Protein AF-A0A2V8Y384-F1 (afdb_monomer)

Mean predicted aligned error: 20.15 Å

Radius of gyration: 33.98 Å; Cα contacts (8 Å, |Δi|>4): 517; chains: 1; bounding box: 101×77×90 Å

pLDDT: mean 72.71, std 25.82, range [21.09, 98.38]

Foldseek 3Di:
DDDDDDDDDDPPDDDDDDDDDDDDDDDDDDDDDDDDDDDDDDDDDDDDDDDDDDDDDDPDPPPDDDDDDDPDPPVVVVPPPPPPPPDDDDDDPAQKEKAKAFEAAPPVRATDFQWWWWKAFPVDFDTDTFTADRRRMTMDIRGHFGKIWIWTDDPQFDIFIDIDGGPHYDDHDYHHTYGPPDPDPPPPDPPPDPVNVPQDPQLVVLQVQLVVCVVVVNLPSSLVSLVSSCVSPVLPLVSLQSNLVSCVSVVNLVSNLVSLVSSCVSCVNLPLSSLLSNLLSCLVVLVLVVSLVSLVSSCVNPVQALSSLLSNLSSCVSVVVLVSSLVSLVSSCVNPVLPLSSLVSQLSSCVVVVVLVSNLVSLVSSCVNCVPDPCNVVSVVVNVVSVVVVVVVVVVD

Secondary structure (DSSP, 8-state):
-----------S------------------------------------------------S----------SSTTTGGGSSTTSS-----------EEEEEEEEETTTTEE--S-EEEEEETTS--EEEEEPPTTSEEEEEEEPSEEEEEEEE-TTB--EEEEEEESSPPPPEEEEEPB---SSS--------HHHHHS-HHHHHHHHHHHHHHHTT-HHHHHHHHHHHHHH-TT-HHHHHHHHHHHHHTT-HHHHHHHHHHHHHHTTT--HHHHHHHHHHHHHHT-HHHHHHHHHHHHHH-S--HHHHHHHHHHHHHTT-HHHHHHHHHHHHHH-TT-HHHHHHHHHHHHHTT-HHHHHHHHHHHHHH-SSSTTHHHHHHHHHHHHHHHHHTTS--

Structure (mmCIF, N/CA/C/O backbone):
data_AF-A0A2V8Y384-F1
#
_entry.id   AF-A0A2V8Y384-F1
#
loop_
_atom_site.group_PDB
_atom_site.id
_atom_site.type_symbol
_atom_site.label_atom_id
_atom_site.label_alt_id
_atom_site.label_comp_id
_atom_site.label_asym_id
_atom_site.label_entity_id
_atom_site.label_seq_id
_atom_site.pdbx_PDB_ins_code
_atom_site.Cartn_x
_atom_site.Cartn_y
_atom_site.Cartn_z
_atom_site.occupancy
_atom_site.B_iso_or_equiv
_atom_site.auth_seq_id
_atom_site.auth_comp_id
_atom_site.auth_asym_id
_atom_site.auth_atom_id
_atom_site.pdbx_PDB_model_num
ATOM 1 N N . MET A 1 1 ? -61.520 -21.237 57.503 1.00 40.78 1 MET A N 1
ATOM 2 C CA . MET A 1 1 ? -60.930 -20.468 56.379 1.00 40.78 1 MET A CA 1
ATOM 3 C C . MET A 1 1 ? -61.985 -20.355 55.287 1.00 40.78 1 MET A C 1
ATOM 5 O O . MET A 1 1 ? -62.765 -21.291 55.156 1.00 40.78 1 MET A O 1
ATOM 9 N N . VAL A 1 2 ? -62.103 -19.208 54.607 1.00 26.09 2 VAL A N 1
ATOM 10 C CA . VAL A 1 2 ? -63.322 -18.829 53.859 1.00 26.09 2 VAL A CA 1
ATOM 11 C C . VAL A 1 2 ? -62.995 -18.271 52.459 1.00 26.09 2 VAL A C 1
ATOM 13 O O . VAL A 1 2 ? -61.915 -17.742 52.228 1.00 26.09 2 VAL A O 1
ATOM 16 N N . ARG A 1 3 ? -63.969 -18.452 51.557 1.00 27.77 3 ARG A N 1
ATOM 17 C CA . ARG A 1 3 ? -64.250 -17.829 50.239 1.00 27.77 3 ARG A CA 1
ATOM 18 C C . ARG A 1 3 ? -64.132 -16.263 50.216 1.00 27.77 3 ARG A C 1
ATOM 20 O O . ARG A 1 3 ? -64.046 -15.699 51.302 1.00 27.77 3 ARG A O 1
ATOM 27 N N . PRO A 1 4 ? -64.441 -15.532 49.108 1.00 42.22 4 PRO A N 1
ATOM 28 C CA . PRO A 1 4 ? -64.037 -15.642 47.678 1.00 42.22 4 PRO A CA 1
ATOM 29 C C . PRO A 1 4 ? -63.921 -14.246 46.945 1.00 42.22 4 PRO A C 1
ATOM 31 O O . PRO A 1 4 ? -63.869 -13.220 47.605 1.00 42.22 4 PRO A O 1
ATOM 34 N N . LEU A 1 5 ? -64.029 -14.242 45.596 1.00 25.78 5 LEU A N 1
ATOM 35 C CA . LEU A 1 5 ? -64.625 -13.223 44.676 1.00 25.78 5 LEU A CA 1
ATOM 36 C C . LEU A 1 5 ? -63.991 -11.818 44.446 1.00 25.78 5 LEU A C 1
ATOM 38 O O . LEU A 1 5 ? -63.782 -11.050 45.370 1.00 25.78 5 LEU A O 1
ATOM 42 N N . GLU A 1 6 ? -63.825 -11.511 43.145 1.00 29.22 6 GLU A N 1
ATOM 43 C CA . GLU A 1 6 ? -64.292 -10.346 42.336 1.00 29.22 6 GLU A CA 1
ATOM 44 C C . GLU A 1 6 ? -64.258 -8.864 42.807 1.00 29.22 6 GLU A C 1
ATOM 46 O O . GLU A 1 6 ? -64.252 -8.531 43.983 1.00 29.22 6 GLU A O 1
ATOM 51 N N . HIS A 1 7 ? -64.402 -7.979 41.796 1.00 31.09 7 HIS A N 1
ATOM 52 C CA . HIS A 1 7 ? -64.820 -6.560 41.852 1.00 31.09 7 HIS A CA 1
ATOM 53 C C . HIS A 1 7 ? -63.830 -5.520 42.442 1.00 31.09 7 HIS A C 1
ATOM 55 O O . HIS A 1 7 ? -62.979 -5.834 43.259 1.00 31.09 7 HIS A O 1
ATOM 61 N N . CYS A 1 8 ? -63.908 -4.216 42.113 1.00 25.34 8 CYS A N 1
ATOM 62 C CA . CYS A 1 8 ? -64.244 -3.525 40.847 1.00 25.34 8 CYS A CA 1
ATOM 63 C C . CYS A 1 8 ? -63.926 -2.014 40.967 1.00 25.34 8 CYS A C 1
ATOM 65 O O . CYS A 1 8 ? -63.845 -1.506 42.079 1.00 25.34 8 CYS A O 1
ATOM 67 N N . ASN A 1 9 ? -63.938 -1.290 39.834 1.00 25.80 9 ASN A N 1
ATOM 68 C CA . ASN A 1 9 ? -64.044 0.183 39.717 1.00 25.80 9 ASN A CA 1
ATOM 69 C C . ASN A 1 9 ? -62.840 1.012 40.253 1.00 25.80 9 ASN A C 1
ATOM 71 O O . ASN A 1 9 ? -62.257 0.718 41.283 1.00 25.80 9 ASN A O 1
ATOM 75 N N . LEU A 1 10 ? -62.293 2.015 39.547 1.00 29.75 10 LEU A N 1
ATOM 76 C CA . LEU A 1 10 ? -62.890 3.237 38.968 1.00 29.75 10 LEU A CA 1
ATOM 77 C C . LEU A 1 10 ? -63.551 4.151 40.017 1.00 29.75 10 LEU A C 1
ATOM 79 O O . LEU A 1 10 ? -64.688 3.888 40.374 1.00 29.75 10 LEU A O 1
ATOM 83 N N . LEU A 1 11 ? -62.892 5.261 40.415 1.00 27.61 11 LEU A N 1
ATOM 84 C CA . LEU A 1 11 ? -63.498 6.612 40.613 1.00 27.61 11 LEU A CA 1
ATOM 85 C C . LEU A 1 11 ? -62.587 7.689 41.275 1.00 27.61 11 LEU A C 1
ATOM 87 O O . LEU A 1 11 ? -63.080 8.598 41.936 1.00 27.61 11 LEU A O 1
ATOM 91 N N . TRP A 1 12 ? -61.273 7.698 41.020 1.00 26.34 12 TRP A N 1
ATOM 92 C CA . TRP A 1 12 ? -60.417 8.880 41.262 1.00 26.34 12 TRP A CA 1
ATOM 93 C C . TRP A 1 12 ? -59.577 9.194 40.010 1.00 26.34 12 TRP A C 1
ATOM 95 O O . TRP A 1 12 ? -58.729 8.395 39.640 1.00 26.34 12 TRP A O 1
ATOM 105 N N . GLN A 1 13 ? -59.775 10.300 39.280 1.00 31.00 13 GLN A N 1
ATOM 106 C CA . GLN A 1 13 ? -60.922 11.221 39.269 1.00 31.00 13 GLN A CA 1
ATOM 107 C C . GLN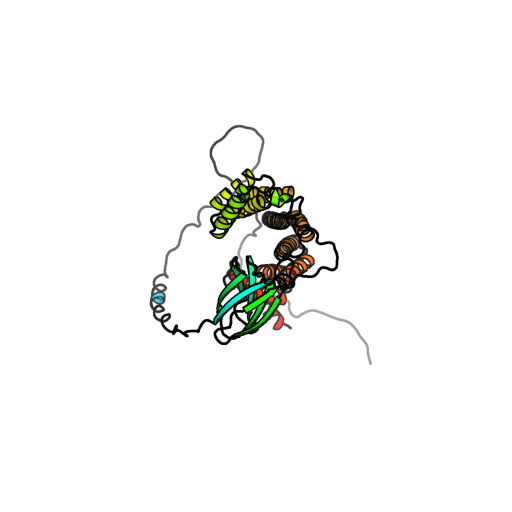 A 1 13 ? -61.320 11.592 37.827 1.00 31.00 13 GLN A C 1
ATOM 109 O O . GLN A 1 13 ? -60.470 11.804 36.966 1.00 31.00 13 GLN A O 1
ATOM 114 N N . ARG A 1 14 ? -62.623 11.806 37.594 1.00 29.30 14 ARG A N 1
ATOM 115 C CA . ARG A 1 14 ? -63.136 12.630 36.484 1.00 29.30 14 ARG A CA 1
ATOM 116 C C . ARG A 1 14 ? -63.770 13.908 37.048 1.00 29.30 14 ARG A C 1
ATOM 118 O O . ARG A 1 14 ? -64.939 13.890 37.421 1.00 29.30 14 ARG A O 1
ATOM 125 N N . LYS A 1 15 ? -63.050 15.032 37.014 1.00 30.72 15 LYS A N 1
ATOM 126 C CA . LYS A 1 15 ? -63.639 16.385 36.954 1.00 30.72 15 LYS A CA 1
ATOM 127 C C . LYS A 1 15 ? -62.915 17.169 35.850 1.00 30.72 15 LYS A C 1
ATOM 129 O O . LYS A 1 15 ? -61.697 17.229 35.837 1.00 30.72 15 LYS A O 1
ATOM 134 N N . LEU A 1 16 ? -63.619 17.435 34.744 1.00 29.72 16 LEU A N 1
ATOM 135 C CA . LEU A 1 16 ? -64.100 18.777 34.352 1.00 29.72 16 LEU A CA 1
ATOM 136 C C . LEU A 1 16 ? -62.923 19.700 33.974 1.00 29.72 16 LEU A C 1
ATOM 138 O O . LEU A 1 16 ? -62.236 20.189 34.855 1.00 29.72 16 LEU A O 1
ATOM 142 N N . ARG A 1 17 ? -62.517 19.823 32.699 1.00 29.94 17 ARG A N 1
ATOM 143 C CA . ARG A 1 17 ? -63.207 20.357 31.490 1.00 29.94 17 ARG A CA 1
ATOM 144 C C . ARG A 1 17 ? -63.663 21.821 31.608 1.00 29.94 17 ARG A C 1
ATOM 146 O O . ARG A 1 17 ? -64.585 22.088 32.366 1.00 29.94 17 ARG A O 1
ATOM 153 N N . ARG A 1 18 ? -63.159 22.645 30.665 1.00 26.02 18 ARG A N 1
ATOM 154 C CA . ARG A 1 18 ? -63.475 24.069 30.377 1.00 26.02 18 ARG A CA 1
ATOM 155 C C . ARG A 1 18 ? -63.059 25.045 31.493 1.00 26.02 18 ARG A C 1
ATOM 157 O O . ARG A 1 18 ? -63.292 24.759 32.654 1.00 26.02 18 ARG A O 1
ATOM 164 N N . ALA A 1 19 ? -62.481 26.212 31.208 1.00 24.34 19 ALA A N 1
ATOM 165 C CA . ALA A 1 19 ? -61.917 26.786 29.968 1.00 24.34 19 ALA A CA 1
ATOM 166 C C . ALA A 1 19 ? -60.643 27.586 30.374 1.00 24.34 19 ALA A C 1
ATOM 168 O O . ALA A 1 19 ? -60.386 27.705 31.564 1.00 24.34 19 ALA A O 1
ATOM 169 N N . GLU A 1 20 ? -59.753 28.108 29.528 1.00 29.31 20 GLU A N 1
ATOM 170 C CA . GLU A 1 20 ? -59.796 28.602 28.137 1.00 29.31 20 GLU A CA 1
ATOM 171 C C . GLU A 1 20 ? -58.435 28.276 27.434 1.00 29.31 20 GLU A C 1
ATOM 173 O O . GLU A 1 20 ? -57.653 27.515 27.991 1.00 29.31 20 GLU A O 1
ATOM 178 N N . ARG A 1 21 ? -58.034 28.742 26.234 1.00 27.41 21 ARG A N 1
ATOM 179 C CA . ARG A 1 21 ? -58.538 29.780 25.306 1.00 27.41 21 ARG A CA 1
ATOM 180 C C . ARG A 1 21 ? -58.128 29.438 23.852 1.00 27.41 21 ARG A C 1
ATOM 182 O O . ARG A 1 21 ? -57.151 28.732 23.634 1.00 27.41 21 ARG A O 1
ATOM 189 N N . ASN A 1 22 ? -58.871 29.923 22.853 1.00 26.94 22 ASN A N 1
ATOM 190 C CA . ASN A 1 22 ? -58.657 29.601 21.427 1.00 26.94 22 ASN A CA 1
ATOM 191 C C . ASN A 1 22 ? -57.401 30.256 20.808 1.00 26.94 22 ASN A C 1
ATOM 193 O O . ASN A 1 22 ? -57.186 31.444 21.055 1.00 26.94 22 ASN A O 1
ATOM 197 N N . LYS A 1 23 ? -56.717 29.550 19.879 1.00 28.19 23 LYS A N 1
ATOM 198 C CA . LYS A 1 23 ? -56.427 29.922 18.454 1.00 28.19 23 LYS A CA 1
ATOM 199 C C . LYS A 1 23 ? -55.425 28.919 17.810 1.00 28.19 23 LYS A C 1
ATOM 201 O O . LYS A 1 23 ? -54.543 28.444 18.505 1.00 28.19 23 LYS A O 1
ATOM 206 N N . LEU A 1 24 ? -55.713 28.357 16.619 1.00 25.34 24 LEU A N 1
ATOM 207 C CA . LEU A 1 24 ? -55.153 28.679 15.270 1.00 25.34 24 LEU A CA 1
ATOM 208 C C . LEU A 1 24 ? -53.602 28.586 15.177 1.00 25.34 24 LEU A C 1
ATOM 210 O O . LEU A 1 24 ? -52.943 29.191 16.010 1.00 25.34 24 LEU A O 1
ATOM 214 N N . HIS A 1 25 ? -52.946 27.943 14.191 1.00 24.94 25 HIS A N 1
ATOM 215 C CA . HIS A 1 25 ? -53.379 27.256 12.949 1.00 24.94 25 HIS A CA 1
ATOM 216 C C . HIS A 1 25 ? -52.272 26.281 12.419 1.00 24.94 25 HIS A C 1
ATOM 218 O O . HIS A 1 25 ? -51.241 26.152 13.063 1.00 24.94 25 HIS A O 1
ATOM 224 N N . GLU A 1 26 ? -52.533 25.607 11.280 1.00 24.50 26 GLU A N 1
ATOM 225 C CA . GLU A 1 26 ? -51.651 24.972 10.242 1.00 24.50 26 GLU A CA 1
ATOM 226 C C .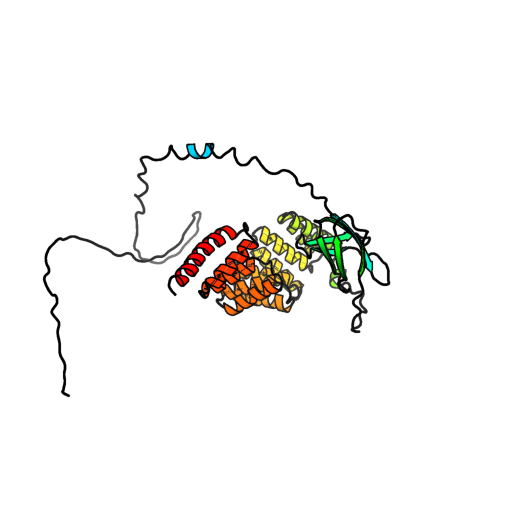 GLU A 1 26 ? -50.093 24.946 10.390 1.00 24.50 26 GLU A C 1
ATOM 228 O O . GLU A 1 26 ? -49.510 25.888 10.908 1.00 24.50 26 GLU A O 1
ATOM 233 N N . ARG A 1 27 ? -49.290 23.993 9.855 1.00 25.08 27 ARG A N 1
ATOM 234 C CA . ARG A 1 27 ? -49.442 22.809 8.947 1.00 25.08 27 ARG A CA 1
ATOM 235 C C . ARG A 1 27 ? -48.170 21.897 9.047 1.00 25.08 27 ARG A C 1
ATOM 237 O O . ARG A 1 27 ? -47.199 22.325 9.668 1.00 25.08 27 ARG A O 1
ATOM 244 N N . PRO A 1 28 ? -48.115 20.684 8.442 1.00 28.28 28 PRO A N 1
ATOM 245 C CA . PRO A 1 28 ? -46.946 19.786 8.504 1.00 28.28 28 PRO A CA 1
ATOM 246 C C . PRO A 1 28 ? -45.883 20.048 7.412 1.00 28.28 28 PRO A C 1
ATOM 248 O O . PRO A 1 28 ? -46.146 20.750 6.436 1.00 28.28 28 PRO A O 1
ATOM 251 N N . GLN A 1 29 ? -44.706 19.419 7.543 1.00 26.08 29 GLN A N 1
ATOM 252 C CA . GLN A 1 29 ? -43.647 19.364 6.518 1.00 26.08 29 GLN A CA 1
ATOM 253 C C . GLN A 1 29 ? -43.405 17.928 6.018 1.00 26.08 29 GLN A C 1
ATOM 255 O O . GLN A 1 29 ? -43.653 16.962 6.737 1.00 26.08 29 GLN A O 1
ATOM 260 N N . MET A 1 30 ? -42.901 17.807 4.786 1.00 23.48 30 MET A N 1
ATOM 261 C CA . MET A 1 30 ? -42.562 16.554 4.096 1.00 23.48 30 MET A CA 1
ATOM 262 C C . MET A 1 30 ? -41.168 16.645 3.456 1.00 23.48 30 MET A C 1
ATOM 264 O O . MET A 1 30 ? -40.644 17.734 3.219 1.00 23.48 30 MET A O 1
ATOM 268 N N . THR A 1 31 ? -40.591 15.482 3.157 1.00 27.19 31 THR A N 1
ATOM 269 C CA . THR A 1 31 ? -39.397 15.286 2.315 1.00 27.19 31 THR A CA 1
ATOM 270 C C . THR A 1 31 ? -39.663 15.671 0.841 1.00 27.19 31 THR A C 1
ATOM 272 O O . THR A 1 31 ? -40.810 15.829 0.437 1.00 27.19 31 THR A O 1
ATOM 275 N N . GLY A 1 32 ? -38.667 15.830 -0.045 1.00 24.14 32 GLY A N 1
ATOM 276 C CA . GLY A 1 32 ? -37.211 15.760 0.167 1.00 24.14 32 GLY A CA 1
ATOM 277 C C . GLY A 1 32 ? -36.394 15.182 -1.009 1.00 24.14 32 GLY A C 1
ATOM 278 O O . GLY A 1 32 ? -35.640 14.241 -0.796 1.00 24.14 32 GLY A O 1
ATOM 279 N N . ALA A 1 33 ? -36.535 15.727 -2.226 1.00 23.77 33 ALA A N 1
ATOM 280 C CA . ALA A 1 33 ? -35.682 15.546 -3.429 1.00 23.77 33 ALA A CA 1
ATOM 281 C C . ALA A 1 33 ? -36.062 16.679 -4.435 1.00 23.77 33 ALA A C 1
ATOM 283 O O . ALA A 1 33 ? -37.123 17.267 -4.242 1.00 23.77 33 ALA A O 1
ATOM 284 N N . VAL A 1 34 ? -35.343 17.143 -5.474 1.00 23.50 34 VAL A N 1
ATOM 285 C CA . VAL A 1 34 ? -34.292 16.683 -6.427 1.00 23.50 34 VAL A CA 1
ATOM 286 C C . VAL A 1 34 ? -33.538 17.981 -6.861 1.00 23.50 34 VAL A C 1
ATOM 288 O O . VAL A 1 34 ? -34.202 18.987 -7.076 1.00 23.50 34 VAL A O 1
ATOM 291 N N . ALA A 1 35 ? -32.211 18.180 -6.810 1.00 21.09 35 ALA A N 1
ATOM 292 C CA . ALA A 1 35 ? -31.065 17.650 -7.582 1.00 21.09 35 ALA A CA 1
ATOM 293 C C . ALA A 1 35 ? -30.948 18.047 -9.093 1.00 21.09 35 ALA A C 1
ATOM 295 O O . ALA A 1 35 ? -31.578 17.426 -9.940 1.00 21.09 35 ALA A O 1
ATOM 296 N N . ARG A 1 36 ? -29.984 18.941 -9.429 1.00 24.55 36 ARG A N 1
ATOM 297 C CA . ARG A 1 36 ? -29.513 19.350 -10.797 1.00 24.55 36 ARG A CA 1
ATOM 298 C C . ARG A 1 36 ? -30.534 20.178 -11.628 1.00 24.55 36 ARG A C 1
ATOM 300 O O . ARG A 1 36 ? -31.701 20.210 -11.274 1.00 24.55 36 ARG A O 1
ATOM 307 N N . GLN A 1 37 ? -30.202 20.937 -12.690 1.00 25.28 37 GLN A N 1
ATOM 308 C CA . GLN A 1 37 ? -28.966 21.239 -13.473 1.00 25.28 37 GLN A CA 1
ATOM 309 C C . GLN A 1 37 ? -29.082 22.720 -14.011 1.00 25.28 37 GLN A C 1
ATOM 311 O O . GLN A 1 37 ? -30.009 23.393 -13.577 1.00 25.28 37 GLN A O 1
ATOM 316 N N . ILE A 1 38 ? -28.296 23.390 -14.887 1.00 26.48 38 ILE A N 1
ATOM 317 C CA . ILE A 1 38 ? -27.199 23.121 -15.858 1.00 26.48 38 ILE A CA 1
ATOM 318 C C . ILE A 1 38 ? -26.465 24.449 -16.243 1.00 26.48 38 ILE A C 1
ATOM 320 O O . ILE A 1 38 ? -26.998 25.528 -15.994 1.00 26.48 38 ILE A O 1
ATOM 324 N N . LEU A 1 39 ? -25.283 24.391 -16.889 1.00 24.50 39 LEU A N 1
ATOM 325 C CA . LEU A 1 39 ? -24.637 25.524 -17.605 1.00 24.50 39 LEU A CA 1
ATOM 326 C C . LEU A 1 39 ? -25.369 25.889 -18.925 1.00 24.50 39 LEU A C 1
ATOM 328 O O . LEU A 1 39 ? -26.244 25.143 -19.362 1.00 24.50 39 LEU A O 1
ATOM 332 N N . ARG A 1 40 ? -24.990 26.976 -19.628 1.00 28.92 40 ARG A N 1
ATOM 333 C CA . ARG A 1 40 ? -25.514 27.271 -20.985 1.00 28.92 40 ARG A CA 1
ATOM 334 C C . ARG A 1 40 ? -24.521 27.871 -21.989 1.00 28.92 40 ARG A C 1
ATOM 336 O O . ARG A 1 40 ? -23.718 28.728 -21.645 1.00 28.92 40 ARG A O 1
ATOM 343 N N . GLY A 1 41 ? -24.728 27.469 -23.249 1.00 21.66 41 GLY A N 1
ATOM 344 C CA . GLY A 1 41 ? -24.110 27.972 -24.482 1.00 21.66 41 GLY A CA 1
ATOM 345 C C . GLY A 1 41 ? -23.404 26.849 -25.257 1.00 21.66 41 GLY A C 1
ATOM 346 O O . GLY A 1 41 ? -22.544 26.199 -24.683 1.00 21.66 41 GLY A O 1
ATOM 347 N N . HIS A 1 42 ? -23.714 26.531 -26.522 1.00 26.06 42 HIS A N 1
ATOM 348 C CA . HIS A 1 42 ? -24.786 26.982 -27.439 1.00 26.06 42 HIS A CA 1
ATOM 349 C C . HIS A 1 42 ? -25.300 25.752 -28.282 1.00 26.06 42 HIS A C 1
ATOM 351 O O . HIS A 1 42 ? -24.860 24.639 -27.995 1.00 26.06 42 HIS A O 1
ATOM 357 N N . PRO A 1 43 ? -26.293 25.855 -29.204 1.00 32.84 43 PRO A N 1
ATOM 358 C CA . PRO A 1 43 ? -27.271 24.768 -29.434 1.00 32.84 43 PRO A CA 1
ATOM 359 C C . PRO A 1 43 ? -27.335 24.151 -30.850 1.00 32.84 43 PRO A C 1
ATOM 361 O O . PRO A 1 43 ? -26.908 24.767 -31.823 1.00 32.84 43 PRO A O 1
ATOM 364 N N . SER A 1 44 ? -28.057 23.025 -30.996 1.00 24.22 44 SER A N 1
ATOM 365 C CA . SER A 1 44 ? -28.854 22.730 -32.209 1.00 24.22 44 SER A CA 1
ATOM 366 C C . SER A 1 44 ? -29.991 21.695 -32.003 1.00 24.22 44 SER A C 1
ATOM 368 O O . SER A 1 44 ? -29.813 20.683 -31.345 1.00 24.22 44 SER A O 1
ATOM 370 N N . PHE A 1 45 ? -31.154 22.013 -32.597 1.00 23.27 45 PHE A N 1
ATOM 371 C CA . PHE A 1 45 ? -32.259 21.162 -33.105 1.00 23.27 45 PHE A CA 1
ATOM 372 C C . PHE A 1 45 ? -33.021 20.103 -32.253 1.00 23.27 45 PHE A C 1
ATOM 374 O O . PHE A 1 45 ? -32.460 19.107 -31.835 1.00 23.27 45 PHE A O 1
ATOM 381 N N . GLN A 1 46 ? -34.354 20.322 -32.160 1.00 25.38 46 GLN A N 1
ATOM 382 C CA . GLN A 1 46 ? -35.534 19.411 -32.290 1.00 25.38 46 GLN A CA 1
ATOM 383 C C . GLN A 1 46 ? -35.522 17.969 -31.687 1.00 25.38 46 GLN A C 1
ATOM 385 O O . GLN A 1 46 ? -34.520 17.281 -31.709 1.00 25.38 46 GLN A O 1
ATOM 390 N N . GLN A 1 47 ? -36.632 17.385 -31.194 1.00 27.55 47 GLN A N 1
ATOM 391 C CA . GLN A 1 47 ? -38.069 17.643 -31.432 1.00 27.55 47 GLN A CA 1
ATOM 392 C C . GLN A 1 47 ? -38.967 17.176 -30.238 1.00 27.55 47 GLN A C 1
ATOM 394 O O . GLN A 1 47 ? -38.501 16.460 -29.365 1.00 27.55 47 GLN A O 1
ATOM 399 N N . ARG A 1 48 ? -40.240 17.627 -30.235 1.00 24.03 48 ARG A N 1
ATOM 400 C CA . ARG A 1 48 ? -41.490 17.241 -29.493 1.00 24.03 48 ARG A CA 1
ATOM 401 C C . ARG A 1 48 ? -41.500 15.951 -28.606 1.00 24.03 48 ARG A C 1
ATOM 403 O O . ARG A 1 48 ? -40.842 14.984 -28.944 1.00 24.03 48 ARG A O 1
ATOM 410 N N . HIS A 1 49 ? -42.310 15.793 -27.536 1.00 26.38 49 HIS A N 1
ATOM 411 C CA . HIS A 1 49 ? -43.706 16.240 -27.286 1.00 26.38 49 HIS A CA 1
ATOM 412 C C . HIS A 1 49 ? -44.100 16.327 -25.776 1.00 26.38 49 HIS A C 1
ATOM 414 O O . HIS A 1 49 ? -43.665 15.506 -24.980 1.00 26.38 49 HIS A O 1
ATOM 420 N N . ASN A 1 50 ? -45.073 17.207 -25.469 1.00 26.28 50 ASN A N 1
ATOM 421 C CA . ASN A 1 50 ? -46.068 17.177 -24.363 1.00 26.28 50 ASN A CA 1
ATOM 422 C C . ASN A 1 50 ? -45.638 17.359 -22.875 1.00 26.28 50 ASN A C 1
ATOM 424 O O . ASN A 1 50 ? -44.477 17.253 -22.504 1.00 26.28 50 ASN A O 1
ATOM 428 N N . ALA A 1 51 ? -46.621 17.745 -22.044 1.00 24.22 51 ALA A N 1
ATOM 429 C CA . ALA A 1 51 ? -46.521 18.300 -20.672 1.00 24.22 51 ALA A CA 1
ATOM 430 C C . ALA A 1 51 ? -47.571 17.605 -19.729 1.00 24.22 51 ALA A C 1
ATOM 432 O O . ALA A 1 51 ? -48.186 16.664 -20.241 1.00 24.22 51 ALA A O 1
ATOM 433 N N . PRO A 1 52 ? -47.851 17.979 -18.438 1.00 35.41 52 PRO A N 1
ATOM 434 C CA . PRO A 1 52 ? -47.710 19.303 -17.792 1.00 35.41 52 PRO A CA 1
ATOM 435 C C . PRO A 1 52 ? -47.168 19.400 -16.329 1.00 35.41 52 PRO A C 1
ATOM 437 O O . PRO A 1 52 ? -47.154 18.450 -15.558 1.00 35.41 52 PRO A O 1
ATOM 440 N N . PHE A 1 53 ? -46.758 20.638 -16.001 1.00 26.41 53 PHE A N 1
ATOM 441 C CA . PHE A 1 53 ? -46.837 21.458 -14.759 1.00 26.41 53 PHE A CA 1
ATOM 442 C C . PHE A 1 53 ? -47.589 20.930 -13.495 1.00 26.41 53 PHE A C 1
ATOM 444 O O . PHE A 1 53 ? -48.513 20.140 -13.665 1.00 26.41 53 PHE A O 1
ATOM 451 N N . PRO A 1 54 ? -47.319 21.446 -12.250 1.00 42.12 54 PRO A N 1
ATOM 452 C CA . PRO A 1 54 ? -46.919 22.846 -11.977 1.00 42.12 54 PRO A CA 1
ATOM 453 C C . PRO A 1 54 ? -45.917 23.198 -10.835 1.00 42.12 54 PRO A C 1
ATOM 455 O O . PRO A 1 54 ? -46.002 22.725 -9.711 1.00 42.12 54 PRO A O 1
ATOM 458 N N . ILE A 1 55 ? -45.079 24.203 -11.143 1.00 28.14 55 ILE A N 1
ATOM 459 C CA . ILE A 1 55 ? -44.808 25.456 -10.387 1.00 28.14 55 ILE A CA 1
ATOM 460 C C . ILE A 1 55 ? -44.446 25.388 -8.883 1.00 28.14 55 ILE A C 1
ATOM 462 O O . ILE A 1 55 ? -45.300 25.182 -8.026 1.00 28.14 55 ILE A O 1
ATOM 466 N N . ALA A 1 56 ? -43.234 25.867 -8.565 1.00 25.59 56 ALA A N 1
ATOM 467 C CA . ALA A 1 56 ? -42.942 26.616 -7.337 1.00 25.59 56 ALA A CA 1
ATOM 468 C C . ALA A 1 56 ? -42.010 27.808 -7.659 1.00 25.59 56 ALA A C 1
ATOM 470 O O . ALA A 1 56 ? -40.885 27.618 -8.115 1.00 25.59 56 ALA A O 1
ATOM 471 N N . ASP A 1 57 ? -42.496 29.035 -7.459 1.00 28.16 57 ASP A N 1
ATOM 472 C CA . ASP A 1 57 ? -41.791 30.307 -7.711 1.00 28.16 57 ASP A CA 1
ATOM 473 C C . ASP A 1 57 ? -41.323 30.944 -6.374 1.00 28.16 57 ASP A C 1
ATOM 475 O O . ASP A 1 57 ? -41.846 30.620 -5.309 1.00 28.16 57 ASP A O 1
ATOM 479 N N . ARG A 1 58 ? -40.406 31.923 -6.439 1.00 31.94 58 ARG A N 1
ATOM 480 C CA . ARG A 1 58 ? -40.043 32.896 -5.372 1.00 31.94 58 ARG A CA 1
ATOM 481 C C . ARG A 1 58 ? -39.217 32.407 -4.179 1.00 31.94 58 ARG A C 1
ATOM 483 O O . ARG A 1 58 ? -39.623 32.549 -3.027 1.00 31.94 58 ARG A O 1
ATOM 490 N N . LEU A 1 59 ? -37.955 32.060 -4.429 1.00 28.89 59 LEU A N 1
ATOM 491 C CA . LEU A 1 59 ? -36.915 32.091 -3.389 1.00 28.89 59 LEU A CA 1
ATOM 492 C C . LEU A 1 59 ? -36.262 33.492 -3.295 1.00 28.89 59 LEU A C 1
ATOM 494 O O . LEU A 1 59 ? -35.111 33.695 -3.668 1.00 28.89 59 LEU A O 1
ATOM 498 N N . TYR A 1 60 ? -37.019 34.488 -2.817 1.00 31.02 60 TYR A N 1
ATOM 499 C CA . TYR A 1 60 ? -36.539 35.859 -2.565 1.00 31.02 60 TYR A CA 1
ATOM 500 C C . TYR A 1 60 ? -37.147 36.416 -1.263 1.00 31.02 60 TYR A C 1
ATOM 502 O O . TYR A 1 60 ? -38.339 36.236 -1.027 1.00 31.02 60 TYR A O 1
ATOM 510 N N . LYS A 1 61 ? -36.348 37.177 -0.487 1.00 34.34 61 LYS A N 1
ATOM 511 C CA . LYS A 1 61 ? -36.660 37.838 0.815 1.00 34.34 61 LYS A CA 1
ATOM 512 C C . LYS A 1 61 ? -36.368 37.083 2.140 1.00 34.34 61 LYS A C 1
ATOM 514 O O . LYS A 1 61 ? -37.166 37.183 3.063 1.00 34.34 61 LYS A O 1
ATOM 519 N N . VAL A 1 62 ? -35.171 36.511 2.330 1.00 34.38 62 VAL A N 1
ATOM 520 C CA . VAL A 1 62 ? -34.506 36.528 3.669 1.00 34.38 62 VAL A CA 1
ATOM 521 C C . VAL A 1 62 ? -32.997 36.812 3.546 1.00 34.38 62 VAL A C 1
ATOM 523 O O . VAL A 1 62 ? -32.156 36.113 4.095 1.00 34.38 62 VAL A O 1
ATOM 526 N N . LEU A 1 63 ? -32.627 37.860 2.801 1.00 35.50 63 LEU A N 1
ATOM 527 C CA . LEU A 1 63 ? -31.244 38.365 2.747 1.00 35.50 63 LEU A CA 1
ATOM 528 C C . LEU A 1 63 ? -31.223 39.851 3.128 1.00 35.50 63 LEU A C 1
ATOM 530 O O . LEU A 1 63 ? -30.862 40.727 2.342 1.00 35.50 63 LEU A O 1
ATOM 534 N N . ARG A 1 64 ? -31.730 40.148 4.332 1.00 31.62 64 ARG A N 1
ATOM 535 C CA . ARG A 1 64 ? -31.718 41.496 4.910 1.00 31.62 64 ARG A CA 1
ATOM 536 C C . ARG A 1 64 ? -32.017 41.466 6.414 1.00 31.62 64 ARG A C 1
ATOM 538 O O . ARG A 1 64 ? -33.163 41.243 6.777 1.00 31.62 64 ARG A O 1
ATOM 545 N N . TRP A 1 65 ? -30.987 41.762 7.214 1.00 31.83 65 TRP A N 1
ATOM 546 C CA . TRP A 1 65 ? -30.953 42.527 8.484 1.00 31.83 65 TRP A CA 1
ATOM 547 C C . TRP A 1 65 ? -29.950 41.931 9.486 1.00 31.83 65 TRP A C 1
ATOM 549 O O . TRP A 1 65 ? -30.274 41.051 10.274 1.00 31.83 65 TRP A O 1
ATOM 559 N N . THR A 1 66 ? -28.736 42.483 9.496 1.00 38.12 66 THR A N 1
ATOM 560 C CA . THR A 1 66 ? -27.746 42.319 10.569 1.00 38.12 66 THR A CA 1
ATOM 561 C C . THR A 1 66 ? -27.285 43.705 11.020 1.00 38.12 66 THR A C 1
ATOM 563 O O . THR A 1 66 ? -26.592 44.411 10.289 1.00 38.12 66 THR A O 1
ATOM 566 N N . LYS A 1 67 ? -27.711 44.141 12.213 1.00 34.28 67 LYS A N 1
ATOM 567 C CA . LYS A 1 67 ? -27.249 45.400 12.817 1.00 34.28 67 LYS A CA 1
ATOM 568 C C . LYS A 1 67 ? -27.490 45.420 14.332 1.00 34.28 67 LYS A C 1
ATOM 570 O O . LYS A 1 67 ? -28.607 45.700 14.745 1.00 34.28 67 LYS A O 1
ATOM 575 N N . GLN A 1 68 ? -26.437 45.158 15.118 1.00 36.72 68 GLN A N 1
ATOM 576 C CA . GLN A 1 68 ? -26.000 45.896 16.329 1.00 36.72 68 GLN A CA 1
ATOM 577 C C . GLN A 1 68 ? -25.132 45.024 17.263 1.00 36.72 68 GLN A C 1
ATOM 579 O O . GLN A 1 68 ? -25.502 43.900 17.569 1.00 36.72 68 GLN A O 1
ATOM 584 N N . GLY A 1 69 ? -24.029 45.605 17.766 1.00 39.19 69 GLY A N 1
ATOM 585 C CA . GLY A 1 69 ? -23.301 45.175 18.976 1.00 39.19 69 GLY A CA 1
ATOM 586 C C . GLY A 1 69 ? -22.356 43.961 18.868 1.00 39.19 69 GLY A C 1
ATOM 587 O O . GLY A 1 69 ? -22.747 42.908 18.386 1.00 39.19 69 GLY A O 1
ATOM 588 N N . GLY A 1 70 ? -21.122 44.086 19.393 1.00 43.06 70 GLY A N 1
ATOM 589 C CA . GLY A 1 70 ? -20.344 42.915 19.854 1.00 43.06 70 GLY A CA 1
ATOM 590 C C . GLY A 1 70 ? -18.817 42.893 19.655 1.00 43.06 70 GLY A C 1
ATOM 591 O O . GLY A 1 70 ? -18.140 42.185 20.392 1.00 43.06 70 GLY A O 1
ATOM 592 N N . LEU A 1 71 ? -18.239 43.629 18.697 1.00 51.47 71 LEU A N 1
ATOM 593 C CA . LEU A 1 71 ? -16.893 43.293 18.178 1.00 51.47 71 LEU A CA 1
ATOM 594 C C . LEU A 1 71 ? -15.593 43.821 18.863 1.00 51.47 71 LEU A C 1
ATOM 596 O O . LEU A 1 71 ? -14.542 43.309 18.483 1.00 51.47 71 LEU A O 1
ATOM 600 N N . PRO A 1 72 ? -15.548 44.775 19.825 1.00 51.91 72 PRO A N 1
ATOM 601 C CA . PRO A 1 72 ? -14.253 45.330 20.278 1.00 51.91 72 PRO A CA 1
ATOM 602 C C . PRO A 1 72 ? -13.352 44.416 21.132 1.00 51.91 72 PRO A C 1
ATOM 604 O O . PRO A 1 72 ? -12.139 44.604 21.148 1.00 51.91 72 PRO A O 1
ATOM 607 N N . TRP A 1 73 ? -13.913 43.465 21.887 1.00 46.97 73 TRP A N 1
ATOM 608 C CA . TRP A 1 73 ? -13.214 42.893 23.054 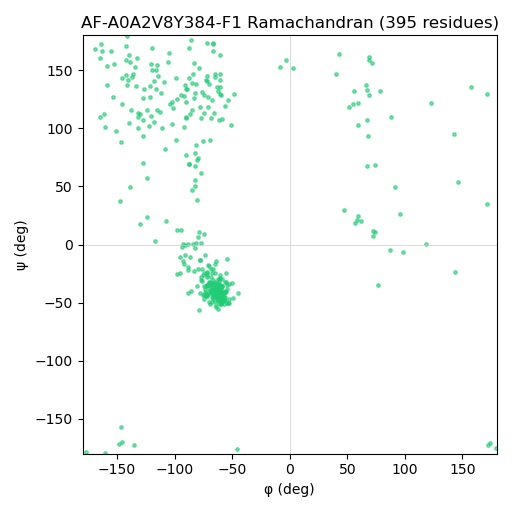1.00 46.97 73 TRP A CA 1
ATOM 609 C C . TRP A 1 73 ? -12.303 41.687 22.769 1.00 46.97 73 TRP A C 1
ATOM 611 O O . TRP A 1 73 ? -11.406 41.406 23.560 1.00 46.97 73 TRP A O 1
ATOM 621 N N . LEU A 1 74 ? -12.479 40.983 21.645 1.00 48.16 74 LEU A N 1
ATOM 622 C CA . LEU A 1 74 ? -11.716 39.755 21.354 1.00 48.16 74 LEU A CA 1
ATOM 623 C C . LEU A 1 74 ? -10.268 40.001 20.895 1.00 48.16 74 LEU A C 1
ATOM 625 O O . LEU A 1 74 ? -9.435 39.108 21.022 1.00 48.16 74 LEU A O 1
ATOM 629 N N . LEU A 1 75 ? -9.943 41.197 20.395 1.00 50.59 75 LEU A N 1
ATOM 630 C CA . LEU A 1 75 ? -8.590 41.516 19.918 1.00 50.59 75 LEU A CA 1
ATOM 631 C C . LEU A 1 75 ? -7.603 41.845 21.050 1.00 50.59 75 LEU A C 1
ATOM 633 O O . LEU A 1 75 ? -6.398 41.701 20.858 1.00 50.59 75 LEU A O 1
ATOM 637 N N . LEU A 1 76 ? -8.085 42.241 22.234 1.00 47.91 76 LEU A N 1
ATOM 638 C CA . LEU A 1 76 ? -7.211 42.633 23.347 1.00 47.91 76 LEU A CA 1
ATOM 639 C C . LEU A 1 76 ? -6.557 41.426 24.046 1.00 47.91 76 LEU A C 1
ATOM 641 O O . LEU A 1 76 ? -5.428 41.522 24.520 1.00 47.91 76 LEU A O 1
ATOM 645 N N . GLY A 1 77 ? -7.237 40.273 24.077 1.00 49.00 77 GLY A N 1
ATOM 646 C CA . GLY A 1 77 ? -6.741 39.063 24.748 1.00 49.00 77 GLY A CA 1
ATOM 647 C C . GLY A 1 77 ? -5.568 38.373 24.041 1.00 49.00 77 GLY A C 1
ATOM 648 O O . GLY A 1 77 ? -4.782 37.685 24.686 1.00 49.00 77 GLY A O 1
ATOM 649 N N . LEU A 1 78 ? -5.408 38.577 22.728 1.00 47.75 78 LEU A N 1
ATOM 650 C CA . LEU A 1 78 ? -4.386 37.898 21.918 1.00 47.75 78 LEU A CA 1
ATOM 651 C C . LEU A 1 78 ? -2.965 38.472 22.075 1.00 47.75 78 LEU A C 1
ATOM 653 O O . LEU A 1 78 ? -2.005 37.824 21.665 1.00 47.75 78 LEU A O 1
ATOM 657 N N . LEU A 1 79 ? -2.813 39.656 22.679 1.00 49.31 79 LEU A N 1
ATOM 658 C CA . LEU A 1 79 ? -1.521 40.347 22.805 1.00 49.31 79 LEU A CA 1
ATOM 659 C C . LEU A 1 79 ? -0.733 40.022 24.087 1.00 49.31 79 LEU A C 1
ATOM 661 O O . LEU A 1 79 ? 0.432 40.396 24.187 1.00 49.31 79 LEU A O 1
ATOM 665 N N . VAL A 1 80 ? -1.328 39.317 25.057 1.00 52.69 80 VAL A N 1
ATOM 666 C CA . VAL A 1 80 ? -0.715 39.090 26.386 1.00 52.69 80 VAL A CA 1
ATOM 667 C C . VAL A 1 80 ? 0.030 37.747 26.488 1.00 52.69 80 VAL A C 1
ATOM 669 O O . VAL A 1 80 ? 0.971 37.618 27.267 1.00 52.69 80 VAL A O 1
ATOM 672 N N . CYS A 1 81 ? -0.316 36.745 25.673 1.00 44.38 81 CYS A N 1
ATOM 673 C CA . CYS A 1 81 ? 0.255 35.389 25.771 1.00 44.38 81 CYS A CA 1
ATOM 674 C C . CYS A 1 81 ? 1.607 35.184 25.050 1.00 44.38 81 CYS A C 1
ATOM 676 O O . CYS A 1 81 ? 2.150 34.080 25.073 1.00 44.38 81 CYS A O 1
ATOM 678 N N . ALA A 1 82 ? 2.167 36.215 24.410 1.00 47.47 82 ALA A N 1
ATOM 679 C CA . ALA A 1 82 ? 3.364 36.101 23.570 1.00 47.47 82 ALA A CA 1
ATOM 680 C C . ALA A 1 82 ? 4.707 35.734 24.270 1.00 47.47 82 ALA A C 1
ATOM 682 O O . ALA A 1 82 ? 5.532 35.103 23.607 1.00 47.47 82 ALA A O 1
ATOM 683 N N . PRO A 1 83 ? 4.998 36.089 25.546 1.00 49.25 83 PRO A N 1
ATOM 684 C CA . PRO A 1 83 ? 6.368 36.018 26.077 1.00 49.25 83 PRO A CA 1
ATOM 685 C C . PRO A 1 83 ? 6.719 34.756 26.897 1.00 49.25 83 PRO A C 1
ATOM 687 O O . PRO A 1 83 ? 7.751 34.751 27.560 1.00 49.25 83 PRO A O 1
ATOM 690 N N . ILE A 1 84 ? 5.902 33.691 26.888 1.00 49.19 84 ILE A N 1
ATOM 691 C CA . ILE A 1 84 ? 6.127 32.505 27.753 1.00 49.19 84 ILE A CA 1
ATOM 692 C C . ILE A 1 84 ? 6.838 31.341 27.028 1.00 49.19 84 ILE A C 1
ATOM 694 O O . ILE A 1 84 ? 7.558 30.570 27.657 1.00 49.19 84 ILE A O 1
ATOM 698 N N . VAL A 1 85 ? 6.734 31.230 25.698 1.00 43.69 85 VAL A N 1
ATOM 699 C CA . VAL A 1 85 ? 7.314 30.110 24.916 1.00 43.69 85 VAL A CA 1
ATOM 700 C C . VAL A 1 85 ? 8.795 30.356 24.563 1.00 43.69 85 VAL A C 1
ATOM 702 O O . VAL A 1 85 ? 9.205 30.233 23.410 1.00 43.69 85 VAL A O 1
ATOM 705 N N . ARG A 1 86 ? 9.614 30.787 25.536 1.00 43.59 86 ARG A N 1
ATOM 706 C CA . ARG A 1 86 ? 11.030 31.128 25.285 1.00 43.59 86 ARG A CA 1
ATOM 707 C C . ARG A 1 86 ? 12.004 30.857 26.440 1.00 43.59 86 ARG A C 1
ATOM 709 O O . ARG A 1 86 ? 12.964 31.598 26.632 1.00 43.59 86 ARG A O 1
ATOM 716 N N . ALA A 1 87 ? 11.795 29.758 27.160 1.00 40.22 87 ALA A N 1
ATOM 717 C CA . ALA A 1 87 ? 12.780 29.163 28.064 1.00 40.22 87 ALA A CA 1
ATOM 718 C C . ALA A 1 87 ? 12.771 27.626 27.935 1.00 40.22 87 ALA A C 1
ATOM 720 O O . ALA A 1 87 ? 11.768 27.054 27.524 1.00 40.22 87 ALA A O 1
ATOM 721 N N . GLN A 1 88 ? 13.880 26.979 28.315 1.00 46.03 88 GLN A N 1
ATOM 722 C CA . GLN A 1 88 ? 14.074 25.516 28.358 1.00 46.03 88 GLN A CA 1
ATOM 723 C C . GLN A 1 88 ? 14.100 24.752 27.014 1.00 46.03 88 GLN A C 1
ATOM 725 O O . GLN A 1 88 ? 13.317 23.837 26.785 1.00 46.03 88 GLN A O 1
ATOM 730 N N . ILE A 1 89 ? 15.140 24.996 26.208 1.00 39.34 89 ILE A N 1
ATOM 731 C CA . ILE A 1 89 ? 15.938 23.881 25.661 1.00 39.34 89 ILE A CA 1
ATOM 732 C C . ILE A 1 89 ? 17.406 24.176 25.989 1.00 39.34 89 ILE A C 1
ATOM 734 O O . ILE A 1 89 ? 18.081 24.904 25.265 1.00 39.34 89 ILE A O 1
ATOM 738 N N . ALA A 1 90 ? 17.883 23.651 27.118 1.00 40.50 90 ALA A N 1
ATOM 739 C CA . ALA A 1 90 ? 19.313 23.555 27.403 1.00 40.50 90 ALA A CA 1
ATOM 740 C C . ALA A 1 90 ? 19.808 22.203 26.870 1.00 40.50 90 ALA A C 1
ATOM 742 O O . ALA A 1 90 ? 19.143 21.185 27.071 1.00 40.50 90 ALA A O 1
ATOM 743 N N . GLY A 1 91 ? 20.932 22.193 26.155 1.00 44.03 91 GLY A N 1
ATOM 744 C CA . GLY A 1 91 ? 21.424 20.988 25.491 1.00 44.03 91 GLY A CA 1
ATOM 745 C C . GLY A 1 91 ? 21.953 19.946 26.476 1.00 44.03 91 GLY A C 1
ATOM 746 O O . GLY A 1 91 ? 22.853 20.239 27.259 1.00 44.03 91 GLY A O 1
ATOM 747 N N . PHE A 1 92 ? 21.444 18.717 26.380 1.00 40.56 92 PHE A N 1
ATOM 748 C CA . PHE A 1 92 ? 22.198 17.529 26.778 1.00 40.56 92 PHE A CA 1
ATOM 749 C C . PHE A 1 92 ? 22.969 17.039 25.556 1.00 40.56 92 PHE A C 1
ATOM 751 O O . PHE A 1 92 ? 22.367 16.526 24.612 1.00 40.56 92 PHE A O 1
ATOM 758 N N . ASP A 1 93 ? 24.288 17.212 25.578 1.00 45.56 93 ASP A N 1
ATOM 759 C CA . ASP A 1 93 ? 25.179 16.728 24.527 1.00 45.56 93 ASP A CA 1
ATOM 760 C C . ASP A 1 93 ? 25.342 15.205 24.662 1.00 45.56 93 ASP A C 1
ATOM 762 O O . ASP A 1 93 ? 26.170 14.702 25.425 1.00 45.56 93 ASP A O 1
ATOM 766 N N . ARG A 1 94 ? 24.454 14.449 24.004 1.00 54.59 94 ARG A N 1
ATOM 767 C CA . ARG A 1 94 ? 24.537 12.986 23.965 1.00 54.59 94 ARG A CA 1
ATOM 768 C C . ARG A 1 94 ? 25.672 12.590 23.030 1.00 54.59 94 ARG A C 1
ATOM 770 O O . ARG A 1 94 ? 25.543 12.749 21.819 1.00 54.59 94 ARG A O 1
ATOM 777 N N . GLN A 1 95 ? 26.734 12.004 23.581 1.00 58.56 95 GLN A N 1
ATOM 778 C CA . GLN A 1 95 ? 27.752 11.335 22.773 1.00 58.56 95 GLN A CA 1
ATOM 779 C C . GLN A 1 95 ? 27.102 10.213 21.957 1.00 58.56 95 GLN A C 1
ATOM 781 O O . GLN A 1 95 ? 26.690 9.185 22.494 1.00 58.56 95 GLN A O 1
ATOM 786 N N . SER A 1 96 ? 26.994 10.446 20.653 1.00 65.00 96 SER A N 1
ATOM 787 C CA . SER A 1 96 ? 26.467 9.502 19.682 1.00 65.00 96 SER A CA 1
ATOM 788 C C . SER A 1 96 ? 27.397 8.305 19.540 1.00 65.00 96 SER A C 1
ATOM 790 O O . SER A 1 96 ? 28.564 8.458 19.182 1.00 65.00 96 SER A O 1
ATOM 792 N N . ILE A 1 97 ? 26.873 7.098 19.745 1.00 78.44 97 ILE A N 1
ATOM 793 C CA . ILE A 1 97 ? 27.621 5.886 19.421 1.00 78.44 97 ILE A CA 1
ATOM 794 C C . ILE A 1 97 ? 27.682 5.725 17.899 1.00 78.44 97 ILE A C 1
ATOM 796 O O . ILE A 1 97 ? 26.714 5.999 17.173 1.00 78.44 97 ILE A O 1
ATOM 800 N N . GLU A 1 98 ? 28.843 5.271 17.430 1.00 83.75 98 GLU A N 1
ATOM 801 C CA . GLU A 1 98 ? 29.061 4.789 16.073 1.00 83.75 98 GLU A CA 1
ATOM 802 C C . GLU A 1 98 ? 29.254 3.267 16.088 1.00 83.75 98 GLU A C 1
ATOM 804 O O . GLU A 1 98 ? 29.939 2.740 16.965 1.00 83.75 98 GLU A O 1
ATOM 809 N N . ILE A 1 99 ? 28.677 2.581 15.101 1.00 85.00 99 ILE A N 1
ATOM 810 C CA . ILE A 1 99 ? 28.973 1.180 14.769 1.00 85.00 99 ILE A CA 1
ATOM 811 C C . ILE A 1 99 ? 29.457 1.167 13.327 1.00 85.00 99 ILE A C 1
ATOM 813 O O . ILE A 1 99 ? 28.845 1.794 12.462 1.00 85.00 99 ILE A O 1
ATOM 817 N N . PHE A 1 100 ? 30.507 0.414 13.039 1.00 88.81 100 PHE A N 1
ATOM 818 C CA . PHE A 1 100 ? 30.916 0.115 11.673 1.00 88.81 100 PHE A CA 1
ATOM 819 C C . PHE A 1 100 ? 31.424 -1.320 11.590 1.00 88.81 100 PHE A C 1
ATOM 821 O O . PHE A 1 100 ? 31.797 -1.923 12.596 1.00 88.81 100 PHE A O 1
ATOM 828 N N . GLY A 1 101 ? 31.419 -1.884 10.391 1.00 88.56 101 GLY A N 1
ATOM 829 C CA . GLY A 1 101 ? 31.844 -3.259 10.172 1.00 88.56 101 GLY A CA 1
ATOM 830 C C . GLY A 1 101 ? 31.811 -3.647 8.705 1.00 88.56 101 GLY A C 1
ATOM 831 O O . GLY A 1 101 ? 31.480 -2.831 7.843 1.00 88.56 101 GLY A O 1
ATOM 832 N N . THR A 1 102 ? 32.156 -4.901 8.431 1.00 88.69 102 THR A N 1
ATOM 833 C CA . THR A 1 102 ? 32.125 -5.501 7.096 1.00 88.69 102 THR A CA 1
ATOM 834 C C . THR A 1 102 ? 31.308 -6.790 7.133 1.00 88.69 102 THR A C 1
ATOM 836 O O . THR A 1 102 ? 31.475 -7.611 8.034 1.00 88.69 102 THR A O 1
ATOM 839 N N . VAL A 1 103 ? 30.416 -6.971 6.160 1.00 88.31 103 VAL A N 1
ATOM 840 C CA . VAL A 1 103 ? 29.689 -8.224 5.939 1.00 88.31 103 VAL A CA 1
ATOM 841 C C . VAL A 1 103 ? 30.479 -9.081 4.953 1.00 88.31 103 VAL A C 1
ATOM 843 O O . VAL A 1 103 ? 30.836 -8.625 3.862 1.00 88.31 103 VAL A O 1
ATOM 846 N N . PHE A 1 104 ? 30.736 -10.328 5.335 1.00 85.06 104 PHE A N 1
ATOM 847 C CA . PHE A 1 104 ? 31.485 -11.318 4.567 1.00 85.06 104 PHE A CA 1
ATOM 848 C C . PHE A 1 104 ? 30.624 -12.551 4.282 1.00 85.06 104 PHE A C 1
ATOM 850 O O . PHE A 1 104 ? 29.724 -12.877 5.049 1.00 85.06 104 PHE A O 1
ATOM 857 N N . VAL A 1 105 ? 30.948 -13.290 3.222 1.00 81.88 105 VAL A N 1
ATOM 858 C CA . VAL A 1 105 ? 30.450 -14.662 3.029 1.00 81.88 105 VAL A CA 1
ATOM 859 C C . VAL A 1 105 ? 31.330 -15.641 3.811 1.00 81.88 105 VAL A C 1
ATOM 861 O O . VAL A 1 105 ? 32.557 -15.645 3.648 1.00 81.88 105 VAL A O 1
ATOM 864 N N . GLU A 1 106 ? 30.718 -16.471 4.658 1.00 71.81 106 GLU A N 1
ATOM 865 C CA . GLU A 1 106 ? 31.409 -17.514 5.426 1.00 71.81 106 GLU A CA 1
ATOM 866 C C . GLU A 1 106 ? 32.095 -18.525 4.482 1.00 71.81 106 GLU A C 1
ATOM 868 O O . GLU A 1 106 ? 31.593 -18.844 3.406 1.00 71.81 106 GLU A O 1
ATOM 873 N N . GLY A 1 107 ? 33.291 -19.001 4.841 1.00 67.12 107 GLY A N 1
ATOM 874 C CA . GLY A 1 107 ? 34.084 -19.935 4.026 1.00 67.12 107 GLY A CA 1
ATOM 875 C C . GLY A 1 107 ? 34.814 -19.306 2.828 1.00 67.12 107 GLY A C 1
ATOM 876 O O . GLY A 1 107 ? 35.942 -19.696 2.542 1.00 67.12 107 GLY A O 1
ATOM 877 N N . ALA A 1 108 ? 34.234 -18.297 2.169 1.00 63.88 108 ALA A N 1
ATOM 878 C CA . ALA A 1 108 ? 34.896 -17.547 1.091 1.00 63.88 108 ALA A CA 1
ATOM 879 C C . ALA A 1 108 ? 35.715 -16.339 1.592 1.00 63.88 108 ALA A C 1
ATOM 881 O O . ALA A 1 108 ? 36.574 -15.836 0.870 1.00 63.88 108 ALA A O 1
ATOM 882 N N . ASN A 1 109 ? 35.402 -15.839 2.795 1.00 68.44 109 ASN A N 1
ATOM 883 C CA . ASN A 1 109 ? 35.919 -14.602 3.398 1.00 68.44 109 ASN A CA 1
ATOM 884 C C . ASN A 1 109 ? 35.893 -13.376 2.461 1.00 68.44 109 ASN A C 1
ATOM 886 O O . ASN A 1 109 ? 36.730 -12.475 2.531 1.00 68.44 109 ASN A O 1
ATOM 890 N N . ARG A 1 110 ? 34.924 -13.364 1.540 1.00 80.06 110 ARG A N 1
ATOM 891 C CA . ARG A 1 110 ? 34.743 -12.323 0.531 1.00 80.06 110 ARG A CA 1
ATOM 892 C C . ARG A 1 110 ? 33.745 -11.285 1.052 1.00 80.06 110 ARG A C 1
ATOM 894 O O . ARG A 1 110 ? 32.653 -11.694 1.450 1.00 80.06 110 ARG A O 1
ATOM 901 N N . PRO A 1 111 ? 34.063 -9.979 1.022 1.00 82.62 111 PRO A N 1
ATOM 902 C CA . PRO A 1 111 ? 33.099 -8.945 1.377 1.00 82.62 111 PRO A CA 1
ATOM 903 C C . PRO A 1 111 ? 31.926 -8.915 0.390 1.00 82.62 111 PRO A C 1
ATOM 905 O O . PRO A 1 111 ? 32.118 -9.129 -0.813 1.00 82.62 111 PRO A O 1
ATOM 908 N N . ILE A 1 112 ? 30.722 -8.633 0.889 1.00 77.62 112 ILE A N 1
ATOM 909 C CA . ILE A 1 112 ? 29.487 -8.671 0.100 1.00 77.62 112 ILE A CA 1
ATOM 910 C C . ILE A 1 112 ? 28.642 -7.397 0.296 1.00 77.62 112 ILE A C 1
ATOM 912 O O . ILE A 1 112 ? 28.153 -7.087 1.384 1.00 77.62 112 ILE A O 1
ATOM 916 N N . GLY A 1 113 ? 28.540 -6.620 -0.785 1.00 79.19 113 GLY A N 1
ATOM 917 C CA . GLY A 1 113 ? 27.860 -5.324 -0.831 1.00 79.19 113 GLY A CA 1
ATOM 918 C C . GLY A 1 113 ? 26.356 -5.399 -1.088 1.00 79.19 113 GLY A C 1
ATOM 919 O O . GLY A 1 113 ? 25.815 -6.477 -1.328 1.00 79.19 113 GLY A O 1
ATOM 920 N N . ASP A 1 114 ? 25.705 -4.234 -1.049 1.00 76.38 114 ASP A N 1
ATOM 921 C CA . ASP A 1 114 ? 24.272 -4.028 -1.311 1.00 76.38 114 ASP A CA 1
ATOM 922 C C . ASP A 1 114 ? 23.318 -4.825 -0.387 1.00 76.38 114 ASP A C 1
ATOM 924 O O . ASP A 1 114 ? 22.143 -5.029 -0.698 1.00 76.38 114 ASP A O 1
ATOM 928 N N . ILE A 1 115 ? 23.804 -5.248 0.785 1.00 80.50 115 ILE A N 1
ATOM 929 C CA . ILE A 1 115 ? 23.046 -5.993 1.800 1.00 80.50 115 ILE A CA 1
ATOM 930 C C . ILE A 1 115 ? 22.553 -5.057 2.900 1.00 80.50 115 ILE A C 1
ATOM 932 O O . ILE A 1 115 ? 23.243 -4.126 3.310 1.00 80.50 115 ILE A O 1
ATOM 936 N N . ILE A 1 116 ? 21.349 -5.330 3.407 1.00 80.62 116 ILE A N 1
ATOM 937 C CA . ILE A 1 116 ? 20.742 -4.570 4.497 1.00 80.62 116 ILE A CA 1
ATOM 938 C C . ILE A 1 116 ? 21.193 -5.147 5.845 1.00 80.62 116 ILE A C 1
ATOM 940 O O . ILE A 1 116 ? 20.792 -6.242 6.241 1.00 80.62 116 ILE A O 1
ATOM 944 N N . VAL A 1 117 ? 21.987 -4.366 6.574 1.00 86.81 117 VAL A N 1
ATOM 945 C CA . VAL A 1 117 ? 22.323 -4.591 7.983 1.00 86.81 117 VAL A CA 1
ATOM 946 C C . VAL A 1 117 ? 21.289 -3.861 8.833 1.00 86.81 117 VAL A C 1
ATOM 948 O O . VAL A 1 117 ? 21.257 -2.629 8.862 1.00 86.81 117 VAL A O 1
ATOM 951 N N . ASN A 1 118 ? 20.422 -4.607 9.515 1.00 85.81 118 ASN A N 1
ATOM 952 C CA . ASN A 1 118 ? 19.443 -4.045 10.441 1.00 85.81 118 ASN A CA 1
ATOM 953 C C . ASN A 1 118 ? 20.026 -3.994 11.853 1.00 85.81 118 ASN A C 1
ATOM 955 O O . ASN A 1 118 ? 20.659 -4.946 12.292 1.00 85.81 118 ASN A O 1
ATOM 959 N N . ILE A 1 119 ? 19.798 -2.899 12.570 1.00 85.69 119 ILE A N 1
ATOM 960 C CA . ILE A 1 119 ? 20.356 -2.613 13.894 1.00 85.69 119 ILE A CA 1
ATOM 961 C C . ILE A 1 119 ? 19.192 -2.157 14.780 1.00 85.69 119 ILE A C 1
ATOM 963 O O . ILE A 1 119 ? 18.741 -1.016 14.677 1.00 85.69 119 ILE A O 1
ATOM 967 N N . GLY A 1 120 ? 18.658 -3.050 15.615 1.00 83.38 120 GLY A N 1
ATOM 968 C CA . GLY A 1 120 ? 17.500 -2.793 16.478 1.00 83.38 120 GLY A CA 1
ATOM 969 C C . GLY A 1 120 ? 17.874 -2.764 17.958 1.00 83.38 120 GLY A C 1
ATOM 970 O O . GLY A 1 120 ? 18.525 -3.682 18.446 1.00 83.38 120 GLY A O 1
ATOM 971 N N . SER A 1 121 ? 17.462 -1.737 18.708 1.00 79.50 121 SER A N 1
ATOM 972 C CA . SER A 1 121 ? 17.743 -1.709 20.151 1.00 79.50 121 SER A CA 1
ATOM 973 C C . SER A 1 121 ? 16.805 -2.624 20.944 1.00 79.50 121 SER A C 1
ATOM 975 O O . SER A 1 121 ? 15.600 -2.378 21.020 1.00 79.50 121 SER A O 1
ATOM 977 N N . LEU A 1 122 ? 17.377 -3.622 21.624 1.00 71.50 122 LEU A N 1
ATOM 978 C CA . LEU A 1 122 ? 16.658 -4.523 22.537 1.00 71.50 122 LEU A CA 1
ATOM 979 C C . LEU A 1 122 ? 16.209 -3.825 23.835 1.00 71.50 122 LEU A C 1
ATOM 981 O O . LEU A 1 122 ? 15.326 -4.318 24.531 1.00 71.50 122 LEU A O 1
ATOM 985 N N . THR A 1 123 ? 16.804 -2.676 24.166 1.00 60.47 123 THR A N 1
ATOM 986 C CA . THR A 1 123 ? 16.433 -1.835 25.320 1.00 60.47 123 THR A CA 1
ATOM 987 C C . THR A 1 123 ? 15.393 -0.757 24.994 1.00 60.47 123 THR A C 1
ATOM 989 O O . THR A 1 123 ? 14.982 -0.025 25.891 1.00 60.47 123 THR A O 1
ATOM 992 N N . GLY A 1 124 ? 14.941 -0.671 23.738 1.00 53.31 124 GLY A N 1
ATOM 993 C CA . GLY A 1 124 ? 14.075 0.400 23.248 1.00 53.31 124 GLY A CA 1
ATOM 994 C C . GLY A 1 124 ? 14.892 1.592 22.748 1.00 53.31 124 GLY A C 1
ATOM 995 O O . GLY A 1 124 ? 15.506 2.318 23.521 1.00 53.31 124 GLY A O 1
ATOM 996 N N . GLY A 1 125 ? 14.885 1.791 21.433 1.00 58.53 125 GLY A N 1
ATOM 997 C CA . GLY A 1 125 ? 15.698 2.779 20.727 1.00 58.53 125 GLY A CA 1
ATOM 998 C C . GLY A 1 125 ? 15.444 2.695 19.217 1.00 58.53 125 GLY A C 1
ATOM 999 O O . GLY A 1 125 ? 14.560 1.941 18.797 1.00 58.53 125 GLY A O 1
ATOM 1000 N N . PRO A 1 126 ? 16.175 3.453 18.384 1.00 52.75 126 PRO A N 1
ATOM 1001 C CA . PRO A 1 126 ? 15.969 3.432 16.940 1.00 52.75 126 PRO A CA 1
ATOM 1002 C C . PRO A 1 126 ? 16.281 2.050 16.348 1.00 52.75 126 PRO A C 1
ATOM 1004 O O . PRO A 1 126 ? 17.299 1.439 16.672 1.00 52.75 126 PRO A O 1
ATOM 1007 N N . PHE A 1 127 ? 15.406 1.584 15.454 1.00 60.69 127 PHE A N 1
ATOM 1008 C CA . PHE A 1 127 ? 15.710 0.516 14.503 1.00 60.69 127 PHE A CA 1
ATOM 1009 C C . PHE A 1 127 ? 16.270 1.167 13.238 1.00 60.69 127 PHE A C 1
ATOM 1011 O O . PHE A 1 127 ? 15.618 2.037 12.656 1.00 60.69 127 PHE A O 1
ATOM 1018 N N . VAL A 1 128 ? 17.475 0.775 12.836 1.00 74.00 128 VAL A N 1
ATOM 1019 C CA . VAL A 1 128 ? 18.208 1.400 11.734 1.00 74.00 128 VAL A CA 1
ATOM 1020 C C . VAL A 1 128 ? 18.645 0.340 10.736 1.00 74.00 128 VAL A C 1
ATOM 1022 O O . VAL A 1 128 ? 19.335 -0.604 11.100 1.00 74.00 128 VAL A O 1
ATOM 1025 N N . SER A 1 129 ? 18.290 0.529 9.471 1.00 77.56 129 SER A N 1
ATOM 1026 C CA . SER A 1 129 ? 18.773 -0.286 8.357 1.00 77.56 129 SER A CA 1
ATOM 1027 C C . SER A 1 129 ? 19.866 0.481 7.612 1.00 77.56 129 SER A C 1
ATOM 1029 O O . SER A 1 129 ? 19.615 1.586 7.130 1.00 77.56 129 SER A O 1
ATOM 1031 N N . VAL A 1 130 ? 21.066 -0.092 7.502 1.00 83.31 130 VAL A N 1
ATOM 1032 C CA . VAL A 1 130 ? 22.185 0.460 6.719 1.00 83.31 130 VAL A CA 1
ATOM 1033 C C . VAL A 1 130 ? 22.525 -0.505 5.588 1.00 83.31 130 VAL A C 1
ATOM 1035 O O . VAL A 1 130 ? 22.619 -1.708 5.811 1.00 83.31 130 VAL A O 1
ATOM 1038 N N . LEU A 1 131 ? 22.703 0.019 4.375 1.00 77.50 131 LEU A N 1
ATOM 1039 C CA . LEU A 1 131 ? 23.178 -0.764 3.234 1.00 77.50 131 LEU A CA 1
ATOM 1040 C C . LEU A 1 131 ? 24.707 -0.896 3.292 1.00 77.50 131 LEU A C 1
ATOM 1042 O O . LEU A 1 131 ? 25.389 0.095 3.565 1.00 77.50 131 LEU A O 1
ATOM 1046 N N . THR A 1 132 ? 25.250 -2.077 3.004 1.00 84.94 132 THR A N 1
ATOM 1047 C CA . THR A 1 132 ? 26.693 -2.245 2.802 1.00 84.94 132 THR A CA 1
ATOM 1048 C C . THR A 1 132 ? 27.158 -1.621 1.485 1.00 84.94 132 THR A C 1
ATOM 1050 O O . THR A 1 132 ? 26.487 -1.733 0.460 1.00 84.94 132 THR A O 1
ATOM 1053 N N . ASP A 1 133 ? 28.332 -0.982 1.492 1.00 81.38 133 ASP A N 1
ATOM 1054 C CA . ASP A 1 133 ? 28.999 -0.524 0.270 1.00 81.38 133 ASP A CA 1
ATOM 1055 C C . ASP A 1 133 ? 29.460 -1.712 -0.600 1.00 81.38 133 ASP A C 1
ATOM 1057 O O . ASP A 1 133 ? 29.442 -2.868 -0.181 1.00 81.38 133 ASP A O 1
ATOM 1061 N N . TRP A 1 134 ? 29.953 -1.435 -1.807 1.00 69.50 134 TRP A N 1
ATOM 1062 C CA . TRP A 1 134 ? 30.540 -2.432 -2.718 1.00 69.50 134 TRP A CA 1
ATOM 1063 C C . TRP A 1 134 ? 31.698 -3.285 -2.140 1.00 69.50 134 TRP A C 1
ATOM 1065 O O . TRP A 1 134 ? 32.054 -4.300 -2.736 1.00 69.50 134 TRP A O 1
ATOM 1075 N N . ASN A 1 135 ? 32.264 -2.914 -0.984 1.00 80.25 135 ASN A N 1
ATOM 1076 C CA . ASN A 1 135 ? 33.280 -3.654 -0.232 1.00 80.25 135 ASN A CA 1
ATOM 1077 C C . ASN A 1 135 ? 32.699 -4.289 1.047 1.00 80.25 135 ASN A C 1
ATOM 1079 O O . ASN A 1 135 ? 33.451 -4.599 1.971 1.00 80.25 135 ASN A O 1
ATOM 1083 N N . GLY A 1 136 ? 31.378 -4.464 1.123 1.00 82.25 136 GLY A N 1
ATOM 1084 C CA . GLY A 1 136 ? 30.675 -5.062 2.256 1.00 82.25 136 GLY A CA 1
ATOM 1085 C C . GLY A 1 136 ? 30.598 -4.185 3.507 1.00 82.25 136 GLY A C 1
ATOM 1086 O O . GLY A 1 136 ? 30.152 -4.670 4.543 1.00 82.25 136 GLY A O 1
ATOM 1087 N N . ARG A 1 137 ? 31.024 -2.917 3.461 1.00 88.81 137 ARG A N 1
ATOM 1088 C CA . ARG A 1 137 ? 31.169 -2.073 4.656 1.00 88.81 137 ARG A CA 1
ATOM 1089 C C . ARG A 1 137 ? 29.896 -1.317 4.993 1.00 88.81 137 ARG A C 1
ATOM 1091 O O . ARG A 1 137 ? 29.323 -0.659 4.131 1.00 88.81 137 ARG A O 1
ATOM 1098 N N . PHE A 1 138 ? 29.510 -1.330 6.263 1.00 90.19 138 PHE A N 1
ATOM 1099 C CA . PHE A 1 138 ? 28.434 -0.500 6.806 1.00 90.19 138 PHE A CA 1
ATOM 1100 C C . PHE A 1 138 ? 28.973 0.424 7.905 1.00 90.19 138 PHE A C 1
ATOM 1102 O O . PHE A 1 138 ? 29.927 0.087 8.607 1.00 90.19 138 PHE A O 1
ATOM 1109 N N . HIS A 1 139 ? 28.351 1.594 8.067 1.00 90.00 139 HIS A N 1
ATOM 1110 C CA . HIS A 1 139 ? 28.668 2.564 9.122 1.00 90.00 139 HIS A CA 1
ATOM 1111 C C . HIS A 1 139 ? 27.378 3.262 9.561 1.00 90.00 139 HIS A C 1
ATOM 1113 O O . HIS A 1 139 ? 26.712 3.898 8.747 1.00 90.00 139 HIS A O 1
ATOM 1119 N N . MET A 1 140 ? 27.029 3.154 10.843 1.00 86.56 140 MET A N 1
ATOM 1120 C CA . MET A 1 140 ? 25.967 3.928 11.486 1.00 86.56 140 MET A CA 1
ATOM 1121 C C . MET A 1 140 ? 26.539 4.865 12.553 1.00 86.56 140 MET A C 1
ATOM 1123 O O . MET A 1 140 ? 27.489 4.521 13.253 1.00 86.56 140 MET A O 1
ATOM 1127 N N . ARG A 1 141 ? 25.937 6.048 12.698 1.00 85.88 141 ARG A N 1
ATOM 1128 C CA . ARG A 1 141 ? 26.292 7.091 13.672 1.00 85.88 141 ARG A CA 1
ATOM 1129 C C . ARG A 1 141 ? 25.022 7.661 14.293 1.00 85.88 141 ARG A C 1
ATOM 1131 O O . ARG A 1 141 ? 24.038 7.833 13.582 1.00 85.88 141 ARG A O 1
ATOM 1138 N N . GLY A 1 142 ? 25.050 8.018 15.575 1.00 79.50 142 GLY A N 1
ATOM 1139 C CA . GLY A 1 142 ? 23.880 8.613 16.242 1.00 79.50 142 GLY A CA 1
ATOM 1140 C C . GLY A 1 142 ? 23.020 7.612 17.008 1.00 79.50 142 GLY A C 1
ATOM 1141 O O . GLY A 1 142 ? 21.821 7.831 17.155 1.00 79.50 142 GLY A O 1
ATOM 1142 N N . LEU A 1 143 ? 23.611 6.508 17.468 1.00 81.50 143 LEU A N 1
ATOM 1143 C CA . LEU A 1 143 ? 22.930 5.533 18.318 1.00 81.50 143 LEU A CA 1
ATOM 1144 C C . LEU A 1 143 ? 23.057 5.923 19.799 1.00 81.50 143 LEU A C 1
ATOM 1146 O O . LEU A 1 143 ? 24.094 6.433 20.226 1.00 81.50 143 LEU A O 1
ATOM 1150 N N . ASP A 1 144 ? 21.996 5.687 20.570 1.00 83.38 144 ASP A N 1
ATOM 1151 C CA . ASP A 1 144 ? 21.990 5.868 22.025 1.00 83.38 144 ASP A CA 1
ATOM 1152 C C . ASP A 1 144 ? 22.686 4.675 22.722 1.00 83.38 144 ASP A C 1
ATOM 1154 O O . ASP A 1 144 ? 22.648 3.558 22.203 1.00 83.38 144 ASP A O 1
ATOM 1158 N N . PRO A 1 145 ? 23.287 4.850 23.914 1.00 82.25 145 PRO A N 1
ATOM 1159 C CA . PRO A 1 145 ? 23.834 3.736 24.690 1.00 82.25 145 PRO A CA 1
ATOM 1160 C C . PRO A 1 145 ? 22.778 2.685 25.077 1.00 82.25 145 PRO A C 1
ATOM 1162 O O . PRO A 1 145 ? 21.752 3.020 25.671 1.00 82.25 145 PRO A O 1
ATOM 1165 N N . GLY A 1 146 ? 23.037 1.403 24.799 1.00 81.31 146 GLY A N 1
ATOM 1166 C CA . GLY A 1 146 ? 22.082 0.323 25.063 1.00 81.31 146 GLY A CA 1
ATOM 1167 C C . GLY A 1 146 ? 22.477 -1.068 24.553 1.00 81.31 146 GLY A C 1
ATOM 1168 O O . GLY A 1 146 ? 23.599 -1.314 24.104 1.00 81.31 146 GLY A O 1
ATOM 1169 N N . MET A 1 147 ? 21.518 -1.996 24.633 1.00 80.94 147 MET A N 1
ATOM 1170 C CA . MET A 1 147 ? 21.591 -3.312 23.987 1.00 80.94 147 MET A CA 1
ATOM 1171 C C . MET A 1 147 ? 21.099 -3.198 22.541 1.00 80.94 147 MET A C 1
ATOM 1173 O O . MET A 1 147 ? 20.062 -2.572 22.301 1.00 80.94 147 MET A O 1
ATOM 1177 N N . TYR A 1 148 ? 21.768 -3.868 21.603 1.00 84.88 148 TYR A N 1
ATOM 1178 C CA . TYR A 1 148 ? 21.360 -3.921 20.196 1.00 84.88 148 TYR A CA 1
ATOM 1179 C C . TYR A 1 148 ? 21.418 -5.347 19.647 1.00 84.88 148 TYR A C 1
ATOM 1181 O O . TYR A 1 148 ? 22.391 -6.053 19.891 1.00 84.88 148 TYR A O 1
ATOM 1189 N N . GLU A 1 149 ? 20.398 -5.747 18.892 1.00 87.62 149 GLU A N 1
ATOM 1190 C CA . GLU A 1 149 ? 20.425 -6.908 18.003 1.00 87.62 149 GLU A CA 1
ATOM 1191 C C . GLU A 1 149 ? 20.724 -6.409 16.585 1.00 87.62 149 GLU A C 1
ATOM 1193 O O . GLU A 1 149 ? 20.048 -5.512 16.072 1.00 87.62 149 GLU A O 1
ATOM 1198 N N . ILE A 1 150 ? 21.758 -6.968 15.965 1.00 86.94 150 ILE A N 1
ATOM 1199 C CA . ILE A 1 150 ? 22.120 -6.726 14.573 1.00 86.94 150 ILE A CA 1
ATOM 1200 C C . ILE A 1 150 ? 21.675 -7.941 13.769 1.00 86.94 150 ILE A C 1
ATOM 1202 O O . ILE A 1 150 ? 22.106 -9.056 14.052 1.00 86.94 150 ILE A O 1
ATOM 1206 N N . VAL A 1 151 ? 20.807 -7.716 12.783 1.00 85.75 151 VAL A N 1
ATOM 1207 C CA . VAL A 1 151 ? 20.225 -8.751 11.925 1.00 85.75 151 VAL A CA 1
ATOM 1208 C C . VAL A 1 151 ? 20.597 -8.465 10.473 1.00 85.75 151 VAL A C 1
ATOM 1210 O O . VAL A 1 151 ? 20.114 -7.498 9.874 1.00 85.75 151 VAL A O 1
ATOM 1213 N N . VAL A 1 152 ? 21.453 -9.310 9.903 1.00 84.44 152 VAL A N 1
ATOM 1214 C CA . VAL A 1 152 ? 21.840 -9.249 8.488 1.00 84.44 152 VAL A CA 1
ATOM 1215 C C . VAL A 1 152 ? 21.066 -10.317 7.731 1.00 84.44 152 VAL A C 1
ATOM 1217 O O . VAL A 1 152 ? 21.231 -11.507 7.995 1.00 84.44 152 VAL A O 1
ATOM 1220 N N . GLU A 1 153 ? 20.228 -9.897 6.785 1.00 75.75 153 GLU A N 1
ATOM 1221 C CA . GLU A 1 153 ? 19.428 -10.806 5.959 1.00 75.75 153 GLU A CA 1
ATOM 1222 C C . GLU A 1 153 ? 19.760 -10.580 4.481 1.00 75.75 153 GLU A C 1
ATOM 1224 O O . GLU A 1 153 ? 19.716 -9.452 3.986 1.00 75.75 153 GLU A O 1
ATOM 1229 N N . ALA A 1 154 ? 20.104 -11.656 3.772 1.00 71.75 154 ALA A N 1
ATOM 1230 C CA . ALA A 1 154 ? 20.492 -11.614 2.367 1.00 71.75 154 ALA A CA 1
ATOM 1231 C C . ALA A 1 154 ? 19.922 -12.832 1.616 1.00 71.75 154 ALA A C 1
ATOM 1233 O O . ALA A 1 154 ? 19.985 -13.947 2.141 1.00 71.75 154 ALA A O 1
ATOM 1234 N N . PRO A 1 155 ? 19.383 -12.674 0.391 1.00 63.78 155 PRO A N 1
ATOM 1235 C CA . PRO A 1 155 ? 18.828 -13.793 -0.367 1.00 63.78 155 PRO A CA 1
ATOM 1236 C C . PRO A 1 155 ? 19.848 -14.922 -0.580 1.00 63.78 155 PRO A C 1
ATOM 1238 O O . PRO A 1 155 ? 20.881 -14.725 -1.215 1.00 63.78 155 PRO A O 1
ATOM 1241 N N . GLY A 1 156 ? 19.537 -16.115 -0.065 1.00 64.62 156 GLY A N 1
ATOM 1242 C CA . GLY A 1 156 ? 20.394 -17.305 -0.158 1.00 64.62 156 GLY A CA 1
ATOM 1243 C C . GLY A 1 156 ? 21.255 -17.599 1.078 1.00 64.62 156 GLY A C 1
ATOM 1244 O O . GLY A 1 156 ? 21.860 -18.670 1.120 1.00 64.62 156 GLY A O 1
ATOM 1245 N N . TYR A 1 157 ? 21.264 -16.713 2.076 1.00 76.19 157 TYR A N 1
ATOM 1246 C CA . TYR A 1 157 ? 22.039 -16.851 3.312 1.00 76.19 157 TYR A CA 1
ATOM 1247 C C . TYR A 1 157 ? 21.129 -16.971 4.539 1.00 76.19 157 TYR A C 1
ATOM 1249 O O . TYR A 1 157 ? 20.015 -16.444 4.557 1.00 76.19 157 TYR A O 1
ATOM 1257 N N . GLU A 1 158 ? 21.595 -17.674 5.573 1.00 79.25 158 GLU A N 1
ATOM 1258 C CA . GLU A 1 158 ? 20.893 -17.738 6.857 1.00 79.25 158 GLU A CA 1
ATOM 1259 C C . GLU A 1 158 ? 20.982 -16.367 7.554 1.00 79.25 158 GLU A C 1
ATOM 1261 O O . GLU A 1 158 ? 22.044 -15.738 7.516 1.00 79.25 158 GLU A O 1
ATOM 1266 N N . PRO A 1 159 ? 19.892 -15.870 8.172 1.00 77.06 159 PRO A N 1
ATOM 1267 C CA . PRO A 1 159 ? 19.878 -14.544 8.779 1.00 77.06 159 PRO A CA 1
ATOM 1268 C C . PRO A 1 159 ? 20.788 -14.516 10.012 1.00 77.06 159 PRO A C 1
ATOM 1270 O O . PRO A 1 159 ? 20.469 -15.099 11.052 1.00 77.06 159 PRO A O 1
ATOM 1273 N N . VAL A 1 160 ? 21.924 -13.827 9.899 1.00 84.00 160 VAL A N 1
ATOM 1274 C CA . VAL A 1 160 ? 22.896 -13.688 10.991 1.00 84.00 160 VAL A CA 1
ATOM 1275 C C . VAL A 1 160 ? 22.343 -12.720 12.023 1.00 84.00 160 VAL A C 1
ATOM 1277 O O . VAL A 1 160 ? 21.946 -11.606 11.678 1.00 84.00 160 VAL A O 1
ATOM 1280 N N . ARG A 1 161 ? 22.335 -13.147 13.290 1.00 87.81 161 ARG A N 1
ATOM 1281 C CA . ARG A 1 161 ? 21.878 -12.352 14.434 1.00 87.81 161 ARG A CA 1
ATOM 1282 C C . ARG A 1 161 ? 22.971 -12.266 15.484 1.00 87.81 161 ARG A C 1
ATOM 1284 O O . ARG A 1 161 ? 23.329 -13.277 16.082 1.00 87.81 161 ARG A O 1
ATOM 1291 N N . GLU A 1 162 ? 23.468 -11.062 15.726 1.00 82.75 162 GLU A N 1
ATOM 1292 C CA . GLU A 1 162 ? 24.453 -10.778 16.771 1.00 82.75 162 GLU A CA 1
ATOM 1293 C C . GLU A 1 162 ? 23.860 -9.811 17.802 1.00 82.75 162 GLU A C 1
ATOM 1295 O O . GLU A 1 162 ? 23.130 -8.889 17.449 1.00 82.75 162 GLU A O 1
ATOM 1300 N N . THR A 1 163 ? 24.146 -10.009 19.092 1.00 86.25 163 THR A N 1
ATOM 1301 C CA . THR A 1 163 ? 23.661 -9.127 20.166 1.00 86.25 163 THR A CA 1
ATOM 1302 C C . THR A 1 163 ? 24.822 -8.414 20.852 1.00 86.25 163 THR A C 1
ATOM 1304 O O . THR A 1 163 ? 25.637 -9.042 21.524 1.00 86.25 163 THR A O 1
ATOM 1307 N N . LEU A 1 164 ? 24.859 -7.086 20.729 1.00 84.06 164 LEU A N 1
ATOM 1308 C CA . LEU A 1 164 ? 25.913 -6.219 21.252 1.00 84.06 164 LEU A CA 1
ATOM 1309 C C . LEU A 1 164 ? 25.486 -5.426 22.494 1.00 84.06 164 LEU A C 1
ATOM 1311 O O . LEU A 1 164 ? 24.311 -5.116 22.711 1.00 84.06 164 LEU A O 1
ATOM 1315 N N . ARG A 1 165 ? 26.497 -5.018 23.270 1.00 84.31 165 ARG A N 1
ATOM 1316 C CA . ARG A 1 165 ? 26.409 -4.022 24.347 1.00 84.31 165 ARG A CA 1
ATOM 1317 C C . ARG A 1 165 ? 27.196 -2.787 23.952 1.00 84.31 165 ARG A C 1
ATOM 1319 O O . ARG A 1 165 ? 28.417 -2.852 23.850 1.00 84.31 165 ARG A O 1
ATOM 1326 N N . LEU A 1 166 ? 26.500 -1.675 23.748 1.00 77.69 166 LEU A N 1
ATOM 1327 C CA . LEU A 1 166 ? 27.088 -0.447 23.233 1.00 77.69 166 LEU A CA 1
ATOM 1328 C C . LEU A 1 166 ? 26.943 0.669 24.265 1.00 77.69 166 LEU A C 1
ATOM 1330 O O . LEU A 1 166 ? 25.863 1.211 24.469 1.00 77.69 166 LEU A O 1
ATOM 1334 N N . TYR A 1 167 ? 28.058 0.997 24.915 1.00 77.12 167 TYR A N 1
ATOM 1335 C CA . TYR A 1 167 ? 28.170 2.063 25.921 1.00 77.12 167 TYR A CA 1
ATOM 1336 C C . TYR A 1 167 ? 29.358 3.004 25.633 1.00 77.12 167 TYR A C 1
ATOM 1338 O O . TYR A 1 167 ? 29.835 3.711 26.515 1.00 77.12 167 TYR A O 1
ATOM 1346 N N . GLY A 1 168 ? 29.861 2.972 24.397 1.00 72.50 168 GLY A N 1
ATOM 1347 C CA . GLY A 1 168 ? 31.064 3.649 23.921 1.00 72.50 168 GLY A CA 1
ATOM 1348 C C . GLY A 1 168 ? 31.390 3.201 22.487 1.00 72.50 168 GLY A C 1
ATOM 1349 O O . GLY A 1 168 ? 30.578 2.489 21.889 1.00 72.50 168 GLY A O 1
ATOM 1350 N N . PRO A 1 169 ? 32.547 3.592 21.921 1.00 67.44 169 PRO A N 1
ATOM 1351 C CA . PRO A 1 169 ? 32.954 3.174 20.578 1.00 67.44 169 PRO A CA 1
ATOM 1352 C C . PRO A 1 169 ? 33.143 1.652 20.495 1.00 67.44 169 PRO A C 1
ATOM 1354 O O . PRO A 1 169 ? 33.815 1.063 21.344 1.00 67.44 169 PRO A O 1
ATOM 1357 N N . SER A 1 170 ? 32.569 1.015 19.470 1.00 70.19 170 SER A N 1
ATOM 1358 C CA . SER A 1 170 ? 32.755 -0.419 19.221 1.00 70.19 170 SER A CA 1
ATOM 1359 C C . SER A 1 170 ? 34.054 -0.700 18.447 1.00 70.19 170 SER A C 1
ATOM 1361 O O . SER A 1 170 ? 34.526 0.165 17.702 1.00 70.19 170 SER A O 1
ATOM 1363 N N . PRO A 1 171 ? 34.622 -1.917 18.543 1.00 76.75 171 PRO A N 1
ATOM 1364 C CA . PRO A 1 171 ? 35.490 -2.425 17.482 1.00 76.75 171 PRO A CA 1
ATOM 1365 C C . PRO A 1 171 ? 34.711 -2.530 16.150 1.00 76.75 171 PRO A C 1
ATOM 1367 O O . PRO A 1 171 ? 33.472 -2.529 16.167 1.00 76.75 171 PRO A O 1
ATOM 1370 N N . PRO A 1 172 ? 35.404 -2.634 15.000 1.00 83.00 172 PRO A N 1
ATOM 1371 C CA . PRO A 1 172 ? 34.762 -3.012 13.745 1.00 83.00 172 PRO A CA 1
ATOM 1372 C C . PRO A 1 172 ? 34.133 -4.406 13.861 1.00 83.00 172 PRO A C 1
ATOM 1374 O O . PRO A 1 172 ? 34.767 -5.325 14.377 1.00 83.00 172 PRO A O 1
ATOM 1377 N N . LEU A 1 173 ? 32.909 -4.565 13.359 1.00 87.25 173 LEU A N 1
ATOM 1378 C CA . LEU A 1 173 ? 32.252 -5.871 13.257 1.00 87.25 173 LEU A CA 1
ATOM 1379 C C . LEU A 1 173 ? 32.669 -6.631 11.993 1.00 87.25 173 LEU A C 1
ATOM 1381 O O . LEU A 1 173 ? 32.827 -6.031 10.928 1.00 87.25 173 LEU A O 1
ATOM 1385 N N . GLU A 1 174 ? 32.740 -7.957 12.094 1.00 87.88 174 GLU A N 1
ATOM 1386 C CA . GLU A 1 174 ? 32.911 -8.874 10.963 1.00 87.88 174 GLU A CA 1
ATOM 1387 C C . GLU A 1 174 ? 31.736 -9.865 10.960 1.00 87.88 174 GLU A C 1
ATOM 1389 O O . GLU A 1 174 ? 31.656 -10.776 11.781 1.00 87.88 174 GLU A O 1
ATOM 1394 N N . LEU A 1 175 ? 30.761 -9.628 10.077 1.00 85.69 175 LEU A N 1
ATOM 1395 C CA . LEU A 1 175 ? 29.485 -10.351 10.054 1.00 85.69 175 LEU A CA 1
ATOM 1396 C C . LEU A 1 175 ? 29.504 -11.396 8.936 1.00 85.69 175 LEU A C 1
ATOM 1398 O O . LEU A 1 175 ? 29.371 -11.060 7.760 1.00 85.69 175 LEU A O 1
ATOM 1402 N N . HIS A 1 176 ? 29.683 -12.664 9.306 1.00 85.06 176 HIS A N 1
ATOM 1403 C CA . HIS A 1 176 ? 29.840 -13.772 8.362 1.00 85.06 176 HIS A CA 1
ATOM 1404 C C . HIS A 1 176 ? 28.494 -14.424 8.025 1.00 85.06 176 HIS A C 1
ATOM 1406 O O . HIS A 1 176 ? 27.966 -15.227 8.791 1.00 85.06 176 HIS A O 1
ATOM 1412 N N . LEU A 1 177 ? 27.944 -14.089 6.856 1.00 79.81 177 LEU A N 1
ATOM 1413 C CA . LEU A 1 177 ? 26.747 -14.712 6.301 1.00 79.81 177 LEU A CA 1
ATOM 1414 C C . LEU A 1 177 ? 27.043 -16.140 5.841 1.00 79.81 177 LEU A C 1
ATOM 1416 O O . LEU A 1 177 ? 27.824 -16.364 4.912 1.00 79.81 177 LEU A O 1
ATOM 1420 N N . ARG A 1 178 ? 26.362 -17.099 6.466 1.00 80.94 178 ARG A N 1
ATOM 1421 C CA . ARG A 1 178 ? 26.402 -18.512 6.096 1.00 80.94 178 ARG A CA 1
ATOM 1422 C C . ARG A 1 178 ? 25.446 -18.794 4.946 1.00 80.94 178 ARG A C 1
ATOM 1424 O O . ARG A 1 178 ? 24.278 -18.418 5.016 1.00 80.94 178 ARG A O 1
ATOM 1431 N N . GLU A 1 179 ? 25.905 -19.470 3.897 1.00 72.06 179 GLU A N 1
ATOM 1432 C CA . GLU A 1 179 ? 25.012 -19.941 2.830 1.00 72.06 179 GLU A CA 1
ATOM 1433 C C . GLU A 1 179 ? 23.958 -20.900 3.410 1.00 72.06 179 GLU A C 1
ATOM 1435 O O . GLU A 1 179 ? 24.303 -21.859 4.106 1.00 72.06 179 GLU A O 1
ATOM 1440 N N . SER A 1 180 ? 22.671 -20.668 3.119 1.00 65.50 180 SER A N 1
ATOM 1441 C CA . SER A 1 180 ? 21.582 -21.560 3.543 1.00 65.50 180 SER A CA 1
ATOM 1442 C C . SER A 1 180 ? 21.672 -22.875 2.778 1.00 65.50 180 SER A C 1
ATOM 1444 O O . SER A 1 180 ? 21.101 -23.005 1.691 1.00 65.50 180 SER A O 1
ATOM 1446 N N . ASN A 1 181 ? 22.416 -23.831 3.333 1.00 47.78 181 ASN A N 1
ATOM 1447 C CA . ASN A 1 181 ? 22.751 -25.088 2.676 1.00 47.78 181 ASN A CA 1
ATOM 1448 C C . ASN A 1 181 ? 21.465 -25.882 2.365 1.00 47.78 181 ASN A C 1
ATOM 1450 O O . ASN A 1 181 ? 20.812 -26.378 3.289 1.00 47.78 181 ASN A O 1
ATOM 1454 N N . PRO A 1 182 ? 21.037 -25.973 1.093 1.00 42.62 182 PRO A N 1
ATOM 1455 C CA . PRO A 1 182 ? 19.710 -26.469 0.780 1.00 42.62 182 PRO A CA 1
ATOM 1456 C C . PRO A 1 182 ? 19.666 -27.993 0.912 1.00 42.62 182 PRO A C 1
ATOM 1458 O O . PRO A 1 182 ? 20.460 -28.703 0.293 1.00 42.62 182 PRO A O 1
ATOM 1461 N N . SER A 1 183 ? 18.653 -28.514 1.614 1.00 33.69 183 SER A N 1
ATOM 1462 C CA . SER A 1 183 ? 18.193 -29.892 1.383 1.00 33.69 183 SER A CA 1
ATOM 1463 C C . SER A 1 183 ? 18.019 -30.089 -0.132 1.00 33.69 183 SER A C 1
ATOM 1465 O O . SER A 1 183 ? 17.391 -29.227 -0.752 1.00 33.69 183 SER A O 1
ATOM 1467 N N . PRO A 1 184 ? 18.585 -31.148 -0.750 1.00 38.16 184 PRO A N 1
ATOM 1468 C CA . PRO A 1 184 ? 19.145 -31.074 -2.108 1.00 38.16 184 PRO A CA 1
ATOM 1469 C C . PRO A 1 184 ? 18.129 -31.085 -3.270 1.00 38.16 184 PRO A C 1
ATOM 1471 O O . PRO A 1 184 ? 18.181 -31.913 -4.180 1.00 38.16 184 PRO A O 1
ATOM 1474 N N . VAL A 1 185 ? 17.260 -30.076 -3.312 1.00 35.56 185 VAL A N 1
ATOM 1475 C CA . VAL A 1 185 ? 16.744 -29.521 -4.563 1.00 35.56 185 VAL A CA 1
ATOM 1476 C C . VAL A 1 185 ? 17.939 -28.884 -5.275 1.00 35.56 185 VAL A C 1
ATOM 1478 O O . VAL A 1 185 ? 18.524 -27.925 -4.771 1.00 35.56 185 VAL A O 1
ATOM 1481 N N . ARG A 1 186 ? 18.341 -29.447 -6.421 1.00 30.50 186 ARG A N 1
ATOM 1482 C CA . ARG A 1 186 ? 19.511 -29.010 -7.205 1.00 30.50 186 ARG A CA 1
ATOM 1483 C C . ARG A 1 186 ? 19.493 -27.497 -7.469 1.00 30.50 186 ARG A C 1
ATOM 1485 O O . ARG A 1 186 ? 18.844 -27.047 -8.408 1.00 30.50 186 ARG A O 1
ATOM 1492 N N . ARG A 1 187 ? 20.296 -26.726 -6.729 1.00 33.72 187 ARG A N 1
ATOM 1493 C CA . ARG A 1 187 ? 20.686 -25.359 -7.110 1.00 33.72 187 ARG A CA 1
ATOM 1494 C C . ARG A 1 187 ? 21.856 -25.386 -8.093 1.00 33.72 187 ARG A C 1
ATOM 1496 O O . ARG A 1 187 ? 22.963 -24.959 -7.789 1.00 33.72 187 ARG A O 1
ATOM 1503 N N . THR A 1 188 ? 21.588 -25.885 -9.293 1.00 28.66 188 THR A N 1
ATOM 1504 C CA . THR A 1 188 ? 22.339 -25.487 -10.487 1.00 28.66 188 THR A CA 1
ATOM 1505 C C . THR A 1 188 ? 21.511 -24.440 -11.210 1.00 28.66 188 THR A C 1
ATOM 1507 O O . THR A 1 188 ? 20.685 -24.816 -12.032 1.00 28.66 188 THR A O 1
ATOM 1510 N N . ASP A 1 189 ? 21.702 -23.158 -10.895 1.00 27.45 189 ASP A N 1
ATOM 1511 C CA . ASP A 1 189 ? 21.201 -22.081 -11.752 1.00 27.45 189 ASP A CA 1
ATOM 1512 C C . ASP A 1 189 ? 21.897 -20.740 -11.477 1.00 27.45 189 ASP A C 1
ATOM 1514 O O . ASP A 1 189 ? 21.664 -20.088 -10.462 1.00 27.45 189 ASP A O 1
ATOM 1518 N N . TYR A 1 190 ? 22.683 -20.275 -12.453 1.00 31.69 190 TYR A N 1
ATOM 1519 C CA . TYR A 1 190 ? 23.033 -18.856 -12.623 1.00 31.69 190 TYR A CA 1
ATOM 1520 C C . TYR A 1 190 ? 21.882 -18.113 -13.338 1.00 31.69 190 TYR A C 1
ATOM 1522 O O . TYR A 1 190 ? 22.099 -17.273 -14.214 1.00 31.69 190 TYR A O 1
ATOM 1530 N N . ALA A 1 191 ? 20.636 -18.463 -13.007 1.00 31.69 191 ALA A N 1
ATOM 1531 C CA . ALA A 1 191 ? 19.439 -17.989 -13.687 1.00 31.69 191 ALA A CA 1
ATOM 1532 C C . ALA A 1 191 ? 19.036 -16.583 -13.224 1.00 31.69 191 ALA A C 1
ATOM 1534 O O . ALA A 1 191 ? 18.018 -16.391 -12.561 1.00 31.69 191 ALA A O 1
ATOM 1535 N N . VAL A 1 192 ? 19.792 -15.576 -13.675 1.00 35.44 192 VAL A N 1
ATOM 1536 C CA . VAL A 1 192 ? 19.160 -14.294 -14.019 1.00 35.44 192 VAL A CA 1
ATOM 1537 C C . VAL A 1 192 ? 18.043 -14.637 -14.999 1.00 35.44 192 VAL A C 1
ATOM 1539 O O . VAL A 1 192 ? 18.302 -15.323 -15.995 1.00 35.44 192 VAL A O 1
ATOM 1542 N N . SER A 1 193 ? 16.801 -14.241 -14.719 1.00 42.25 193 SER A N 1
ATOM 1543 C CA . SER A 1 193 ? 15.687 -14.728 -15.528 1.00 42.25 193 SER A CA 1
ATOM 1544 C C . SER A 1 193 ? 15.869 -14.306 -16.989 1.00 42.25 193 SER A C 1
ATOM 1546 O O . SER A 1 193 ? 16.362 -13.216 -17.297 1.00 42.25 193 SER A O 1
ATOM 1548 N N . VAL A 1 194 ? 15.420 -15.150 -17.924 1.00 52.94 194 VAL A N 1
ATOM 1549 C CA . VAL A 1 194 ? 15.458 -14.835 -19.367 1.00 52.94 194 VAL A CA 1
ATOM 1550 C C . VAL A 1 194 ? 14.739 -13.507 -19.661 1.00 52.94 194 VAL A C 1
ATOM 1552 O O . VAL A 1 194 ? 15.058 -12.817 -20.628 1.00 52.94 194 VAL A O 1
ATOM 1555 N N . ARG A 1 195 ? 13.800 -13.109 -18.791 1.00 60.56 195 ARG A N 1
ATOM 1556 C CA . ARG A 1 195 ? 13.145 -11.802 -18.798 1.00 60.56 195 ARG A CA 1
ATOM 1557 C C . ARG A 1 195 ? 14.085 -10.662 -18.393 1.00 60.56 195 ARG A C 1
ATOM 1559 O O . ARG A 1 195 ? 14.181 -9.700 -19.145 1.00 60.56 195 ARG A O 1
ATOM 1566 N N . GLU A 1 196 ? 14.789 -10.758 -17.266 1.00 53.84 196 GLU A N 1
ATOM 1567 C CA . GLU A 1 196 ? 15.737 -9.730 -16.796 1.00 53.84 196 GLU A CA 1
ATOM 1568 C C . GLU A 1 196 ? 16.909 -9.528 -17.766 1.00 53.84 196 GLU A C 1
ATOM 1570 O O . GLU A 1 196 ? 17.262 -8.388 -18.074 1.00 53.84 196 GLU A O 1
ATOM 1575 N N . LEU A 1 197 ? 17.448 -10.617 -18.333 1.00 62.84 197 LEU A N 1
ATOM 1576 C CA . LEU A 1 197 ? 18.468 -10.555 -19.390 1.00 62.84 197 LEU A CA 1
ATOM 1577 C C . LEU A 1 197 ? 17.961 -9.848 -20.660 1.00 62.84 197 LEU A C 1
ATOM 1579 O O . LEU A 1 197 ? 18.745 -9.210 -21.364 1.00 62.84 197 LEU A O 1
ATOM 1583 N N . ARG A 1 198 ? 16.653 -9.919 -20.943 1.00 76.44 198 ARG A N 1
ATOM 1584 C CA . ARG A 1 198 ? 16.012 -9.217 -22.066 1.00 76.44 198 ARG A CA 1
ATOM 1585 C C . ARG A 1 198 ? 15.764 -7.726 -21.807 1.00 76.44 198 ARG A C 1
ATOM 1587 O O . ARG A 1 198 ? 15.496 -7.029 -22.783 1.00 76.44 198 ARG A O 1
ATOM 1594 N N . ILE A 1 199 ? 15.864 -7.211 -20.572 1.00 79.50 199 ILE A N 1
ATOM 1595 C CA . ILE A 1 199 ? 15.628 -5.782 -20.283 1.00 79.50 199 ILE A CA 1
ATOM 1596 C C . ILE A 1 199 ? 16.854 -4.950 -20.716 1.00 79.50 199 ILE A C 1
ATOM 1598 O O . ILE A 1 199 ? 17.899 -4.991 -20.045 1.00 79.50 199 ILE A O 1
ATOM 1602 N N . PRO A 1 200 ? 16.764 -4.139 -21.793 1.00 88.06 200 PRO A N 1
ATOM 1603 C CA . PRO A 1 200 ? 17.908 -3.387 -22.296 1.00 88.06 200 PRO A CA 1
ATOM 1604 C C . PRO A 1 200 ? 18.375 -2.351 -21.272 1.00 88.06 200 PRO A C 1
ATOM 1606 O O . PRO A 1 200 ? 17.555 -1.729 -20.596 1.00 88.06 200 PRO A O 1
ATOM 1609 N N . GLY A 1 201 ? 19.682 -2.076 -21.208 1.00 87.38 201 GLY A N 1
ATOM 1610 C CA . GLY A 1 201 ? 20.233 -1.085 -20.268 1.00 87.38 201 GLY A CA 1
ATOM 1611 C C . GLY A 1 201 ? 19.568 0.296 -20.377 1.00 87.38 201 GLY A C 1
ATOM 1612 O O . GLY A 1 201 ? 19.303 0.936 -19.366 1.00 87.38 201 GLY A O 1
ATOM 1613 N N . LYS A 1 202 ? 19.171 0.713 -21.591 1.00 91.44 202 LYS A N 1
ATOM 1614 C CA . LYS A 1 202 ? 18.395 1.949 -21.818 1.00 91.44 202 LYS A CA 1
ATOM 1615 C C . LYS A 1 202 ? 17.037 1.956 -21.099 1.00 91.44 202 LYS A C 1
ATOM 1617 O O . LYS A 1 202 ? 16.617 3.016 -20.646 1.00 91.44 202 LYS A O 1
ATOM 1622 N N . ALA A 1 203 ? 16.366 0.807 -20.995 1.00 90.19 203 ALA A N 1
ATOM 1623 C CA . ALA A 1 203 ? 15.100 0.677 -20.279 1.00 90.19 203 ALA A CA 1
ATOM 1624 C C . ALA A 1 203 ? 15.318 0.695 -18.759 1.00 90.19 203 ALA A C 1
ATOM 1626 O O . ALA A 1 203 ? 14.612 1.422 -18.064 1.00 90.19 203 ALA A O 1
ATOM 1627 N N . ARG A 1 204 ? 16.338 -0.018 -18.256 1.00 85.31 204 ARG A N 1
ATOM 1628 C CA . ARG A 1 204 ? 16.708 -0.023 -16.827 1.00 85.31 204 ARG A CA 1
ATOM 1629 C C . ARG A 1 204 ? 17.096 1.372 -16.327 1.00 85.31 204 ARG A C 1
ATOM 1631 O O . ARG A 1 204 ? 16.441 1.900 -15.437 1.00 85.31 204 ARG A O 1
ATOM 1638 N N . THR A 1 205 ? 18.003 2.064 -17.017 1.00 87.44 205 THR A N 1
ATOM 1639 C CA . THR A 1 205 ? 18.394 3.445 -16.671 1.00 87.44 205 THR A CA 1
ATOM 1640 C C . THR A 1 205 ? 17.266 4.472 -16.817 1.00 87.44 205 THR A C 1
ATOM 1642 O O . THR A 1 205 ? 17.290 5.513 -16.158 1.00 87.44 205 THR A O 1
ATOM 1645 N N . ALA A 1 206 ? 16.255 4.216 -17.652 1.00 89.75 206 ALA A N 1
ATOM 1646 C CA . ALA A 1 206 ? 15.042 5.032 -17.672 1.00 89.75 206 ALA A CA 1
ATOM 1647 C C . ALA A 1 206 ? 14.141 4.729 -16.458 1.00 89.75 206 ALA A C 1
ATOM 1649 O O . ALA A 1 206 ? 13.664 5.654 -15.804 1.00 89.75 206 ALA A O 1
ATOM 1650 N N . PHE A 1 207 ? 13.964 3.456 -16.105 1.00 86.94 207 PHE A N 1
ATOM 1651 C CA . PHE A 1 207 ? 13.195 3.021 -14.938 1.00 86.94 207 PHE A CA 1
ATOM 1652 C C . PHE A 1 207 ? 13.790 3.549 -13.617 1.00 86.94 207 PHE A C 1
ATOM 1654 O O . PHE A 1 207 ? 13.081 4.190 -12.842 1.00 86.94 207 PHE A O 1
ATOM 1661 N N . GLU A 1 208 ? 15.102 3.402 -13.418 1.00 85.75 208 GLU A N 1
ATOM 1662 C CA . GLU A 1 208 ? 15.875 3.940 -12.284 1.00 85.75 208 GLU A CA 1
ATOM 1663 C C . GLU A 1 208 ? 15.645 5.455 -12.102 1.00 85.75 208 GLU A C 1
ATOM 1665 O O . GLU A 1 208 ? 15.249 5.919 -11.031 1.00 85.75 208 GLU A O 1
ATOM 1670 N N . LYS A 1 209 ? 15.779 6.234 -13.185 1.00 88.12 209 LYS A N 1
ATOM 1671 C CA . LYS A 1 209 ? 15.541 7.692 -13.180 1.00 88.12 209 LYS A CA 1
ATOM 1672 C C . LYS A 1 209 ? 14.072 8.069 -12.971 1.00 88.12 209 LYS A C 1
ATOM 1674 O O . LYS A 1 209 ? 13.781 9.196 -12.564 1.00 88.12 209 LYS A O 1
ATOM 1679 N N . GLY A 1 210 ? 13.147 7.151 -13.247 1.00 90.75 210 GLY A N 1
ATOM 1680 C CA . GLY A 1 210 ? 11.743 7.273 -12.870 1.00 90.75 210 GLY A CA 1
ATOM 1681 C C . GLY A 1 210 ? 11.563 7.145 -11.359 1.00 90.75 210 GLY A C 1
ATOM 1682 O O . GLY A 1 210 ? 10.953 8.022 -10.745 1.00 90.75 210 GLY A O 1
ATOM 1683 N N . LEU A 1 211 ? 12.153 6.113 -10.745 1.00 79.31 211 LEU A N 1
ATOM 1684 C CA . LEU A 1 211 ? 12.110 5.889 -9.294 1.00 79.31 211 LEU A CA 1
ATOM 1685 C C . LEU A 1 211 ? 12.722 7.067 -8.520 1.00 79.31 211 LEU A C 1
ATOM 1687 O O . LEU A 1 211 ? 12.092 7.577 -7.594 1.00 79.31 211 LEU A O 1
ATOM 1691 N N . GLU A 1 212 ? 13.885 7.570 -8.949 1.00 85.06 212 GLU A N 1
ATOM 1692 C CA . GLU A 1 212 ? 14.510 8.770 -8.372 1.00 85.06 212 GLU A CA 1
ATOM 1693 C C . GLU A 1 212 ? 13.564 9.980 -8.332 1.00 85.06 212 GLU A C 1
ATOM 1695 O O . GLU A 1 212 ? 13.480 10.691 -7.328 1.00 85.06 212 GLU A O 1
ATOM 1700 N N . ARG A 1 213 ? 12.875 10.252 -9.447 1.00 86.75 213 ARG A N 1
ATOM 1701 C CA . ARG A 1 213 ? 11.953 11.388 -9.565 1.00 86.75 213 ARG A CA 1
ATOM 1702 C C . ARG A 1 213 ? 10.699 11.169 -8.725 1.00 86.75 213 ARG A C 1
ATOM 1704 O O . ARG A 1 213 ? 10.252 12.092 -8.052 1.00 86.75 213 ARG A O 1
ATOM 1711 N N . LEU A 1 214 ? 10.196 9.937 -8.667 1.00 77.81 214 LEU A N 1
ATOM 1712 C CA . LEU A 1 214 ? 9.044 9.566 -7.846 1.00 77.81 214 LEU A CA 1
ATOM 1713 C C . LEU A 1 214 ? 9.346 9.709 -6.339 1.00 77.81 214 LEU A C 1
ATOM 1715 O O . LEU A 1 214 ? 8.471 10.128 -5.575 1.00 77.81 214 LEU A O 1
ATOM 1719 N N . ALA A 1 215 ? 10.585 9.435 -5.917 1.00 79.81 215 ALA A N 1
ATOM 1720 C CA . ALA A 1 215 ? 11.076 9.711 -4.564 1.00 79.81 215 ALA A CA 1
ATOM 1721 C C . ALA A 1 215 ? 11.188 11.223 -4.281 1.00 79.81 215 ALA A C 1
ATOM 1723 O O . ALA A 1 215 ? 10.771 11.682 -3.222 1.00 79.81 215 ALA A O 1
ATOM 1724 N N . LYS A 1 216 ? 11.634 12.018 -5.264 1.00 87.31 216 LYS A N 1
ATOM 1725 C CA . LYS A 1 216 ? 11.662 13.499 -5.230 1.00 87.31 216 LYS A CA 1
ATOM 1726 C C . LYS A 1 216 ? 10.268 14.150 -5.407 1.00 87.31 216 LYS A C 1
ATOM 1728 O O . LYS A 1 216 ? 10.170 15.362 -5.569 1.00 87.31 216 LYS A O 1
ATOM 1733 N N . ASN A 1 217 ? 9.196 13.350 -5.385 1.00 84.75 217 ASN A N 1
ATOM 1734 C CA . ASN A 1 217 ? 7.792 13.714 -5.635 1.00 84.75 217 ASN A CA 1
ATOM 1735 C C . ASN A 1 217 ? 7.489 14.382 -6.999 1.00 84.75 217 ASN A C 1
ATOM 1737 O O . ASN A 1 217 ? 6.420 14.957 -7.196 1.00 84.75 217 ASN A O 1
ATOM 1741 N N . ASP A 1 218 ? 8.389 14.247 -7.969 1.00 92.25 218 ASP A N 1
ATOM 1742 C CA . ASP A 1 218 ? 8.203 14.673 -9.356 1.00 92.25 218 ASP A CA 1
ATOM 1743 C C . ASP A 1 218 ? 7.398 13.611 -10.127 1.00 92.25 218 ASP A C 1
ATOM 1745 O O . ASP A 1 218 ? 7.948 12.696 -10.748 1.00 92.25 218 ASP A O 1
ATOM 1749 N N . ALA A 1 219 ? 6.069 13.692 -10.039 1.00 88.00 219 ALA A N 1
ATOM 1750 C CA . ALA A 1 219 ? 5.164 12.717 -10.649 1.00 88.00 219 ALA A CA 1
ATOM 1751 C C . ALA A 1 219 ? 5.173 12.755 -12.192 1.00 88.00 219 ALA A C 1
ATOM 1753 O O . ALA A 1 219 ? 5.166 11.704 -12.829 1.00 88.00 219 ALA A O 1
ATOM 1754 N N . ASP A 1 220 ? 5.246 13.934 -12.815 1.00 97.06 220 ASP A N 1
ATOM 1755 C CA . ASP A 1 220 ? 5.212 14.050 -14.282 1.00 97.06 220 ASP A CA 1
ATOM 1756 C C . ASP A 1 220 ? 6.564 13.682 -14.924 1.00 97.06 220 ASP A C 1
ATOM 1758 O O . ASP A 1 220 ? 6.630 12.911 -15.890 1.00 97.06 220 ASP A O 1
ATOM 1762 N N . GLY A 1 221 ? 7.678 14.117 -14.325 1.00 95.19 221 GLY A N 1
ATOM 1763 C CA . GLY A 1 221 ? 9.011 13.742 -14.779 1.00 95.19 221 GLY A CA 1
ATOM 1764 C C . GLY A 1 221 ? 9.350 12.272 -14.519 1.00 95.19 221 GLY A C 1
ATOM 1765 O O . GLY A 1 221 ? 10.052 11.675 -15.342 1.00 95.19 221 GLY A O 1
ATOM 1766 N N . SER A 1 222 ? 8.842 11.664 -13.435 1.00 91.00 222 SER A N 1
ATOM 1767 C CA . SER A 1 222 ? 8.966 10.214 -13.199 1.00 91.00 222 SER A CA 1
ATOM 1768 C C . SER A 1 222 ? 8.160 9.407 -14.211 1.00 91.00 222 SER A C 1
ATOM 1770 O O . SER A 1 222 ? 8.748 8.562 -14.889 1.00 91.00 222 SER A O 1
ATOM 1772 N N . ARG A 1 223 ? 6.876 9.742 -14.425 1.00 97.69 223 ARG A N 1
ATOM 1773 C CA . ARG A 1 223 ? 6.050 9.180 -15.510 1.00 97.69 223 ARG A CA 1
ATOM 1774 C C . ARG A 1 223 ? 6.775 9.245 -16.852 1.00 97.69 223 ARG A C 1
ATOM 1776 O O . ARG A 1 223 ? 6.850 8.246 -17.559 1.00 97.69 223 ARG A O 1
ATOM 1783 N N . THR A 1 224 ? 7.375 10.391 -17.172 1.00 98.31 224 THR A N 1
ATOM 1784 C CA . THR A 1 224 ? 8.138 10.590 -18.412 1.00 98.31 224 THR A CA 1
ATOM 1785 C C . THR A 1 224 ? 9.314 9.614 -18.553 1.00 98.31 224 THR A C 1
ATOM 1787 O O . THR A 1 224 ? 9.594 9.169 -19.667 1.00 98.31 224 THR A O 1
ATOM 1790 N N . GLN A 1 225 ? 9.999 9.231 -17.466 1.00 96.69 225 GLN A N 1
ATOM 1791 C CA . GLN A 1 225 ? 11.056 8.213 -17.557 1.00 96.69 225 GLN A CA 1
ATOM 1792 C C . GLN A 1 225 ? 10.505 6.780 -17.581 1.00 96.69 225 GLN A C 1
ATOM 1794 O O . GLN A 1 225 ? 11.027 5.962 -18.335 1.00 96.69 225 GLN A O 1
ATOM 1799 N N . PHE A 1 226 ? 9.425 6.468 -16.857 1.00 96.94 226 PHE A N 1
ATOM 1800 C CA . PHE A 1 226 ? 8.793 5.145 -16.948 1.00 96.94 226 PHE A CA 1
ATOM 1801 C C . PHE A 1 226 ? 8.204 4.882 -18.344 1.00 96.94 226 PHE A C 1
ATOM 1803 O O . PHE A 1 226 ? 8.395 3.798 -18.891 1.00 96.94 226 PHE A O 1
ATOM 1810 N N . VAL A 1 227 ? 7.601 5.890 -18.986 1.00 98.25 227 VAL A N 1
ATOM 1811 C CA . VAL A 1 227 ? 7.177 5.807 -20.396 1.00 98.25 227 VAL A CA 1
ATOM 1812 C C . VAL A 1 227 ? 8.378 5.501 -21.296 1.00 98.25 227 VAL A C 1
ATOM 1814 O O . VAL A 1 227 ? 8.315 4.553 -22.073 1.00 98.25 227 VAL A O 1
ATOM 1817 N N . ARG A 1 228 ? 9.513 6.201 -21.134 1.00 97.81 228 ARG A N 1
ATOM 1818 C CA . ARG A 1 228 ? 10.759 5.891 -21.870 1.00 97.81 228 ARG A CA 1
ATOM 1819 C C . ARG A 1 228 ? 11.261 4.464 -21.620 1.00 97.81 228 ARG A C 1
ATOM 1821 O O . ARG A 1 228 ? 11.768 3.844 -22.552 1.00 97.81 228 ARG A O 1
ATOM 1828 N N . ALA A 1 229 ? 11.100 3.933 -20.406 1.00 94.81 229 ALA A N 1
ATOM 1829 C CA . ALA A 1 229 ? 11.419 2.542 -20.097 1.00 94.81 229 ALA A CA 1
ATOM 1830 C C . ALA A 1 229 ? 10.515 1.574 -20.881 1.00 94.81 229 ALA A C 1
ATOM 1832 O O . ALA A 1 229 ? 11.036 0.658 -21.511 1.00 94.81 229 ALA A O 1
ATOM 1833 N N . THR A 1 230 ? 9.201 1.826 -20.946 1.00 96.50 230 THR A N 1
ATOM 1834 C CA . THR A 1 230 ? 8.268 1.021 -21.763 1.00 96.50 230 THR A CA 1
ATOM 1835 C C . THR A 1 230 ? 8.487 1.176 -23.274 1.00 96.50 230 THR A C 1
ATOM 1837 O O . THR A 1 230 ? 8.369 0.198 -24.005 1.00 96.50 230 THR A O 1
ATOM 1840 N N . THR A 1 231 ? 8.901 2.353 -23.767 1.00 97.56 231 THR A N 1
ATOM 1841 C CA . THR A 1 231 ? 9.303 2.539 -25.177 1.00 97.56 231 THR A CA 1
ATOM 1842 C C . THR A 1 231 ? 10.551 1.719 -25.518 1.00 97.56 231 THR A C 1
ATOM 1844 O O . THR A 1 231 ? 10.677 1.222 -26.634 1.00 97.56 231 THR A O 1
ATOM 1847 N N . ALA A 1 232 ? 11.485 1.580 -24.572 1.00 94.94 232 ALA A N 1
ATOM 1848 C CA . ALA A 1 232 ? 12.705 0.794 -24.745 1.00 94.94 232 ALA A CA 1
ATOM 1849 C C . ALA A 1 232 ? 12.507 -0.714 -24.481 1.00 94.94 232 ALA A C 1
ATOM 1851 O O . ALA A 1 232 ? 13.299 -1.515 -24.976 1.00 94.94 232 ALA A O 1
ATOM 1852 N N . PHE A 1 233 ? 11.479 -1.103 -23.720 1.00 94.12 233 PHE A N 1
ATOM 1853 C CA . PHE A 1 233 ? 11.089 -2.494 -23.480 1.00 94.12 233 PHE A CA 1
ATOM 1854 C C . PHE A 1 233 ? 9.568 -2.611 -23.226 1.00 94.12 233 PHE A C 1
ATOM 1856 O O . PHE A 1 233 ? 9.120 -2.399 -22.098 1.00 94.12 233 PHE A O 1
ATOM 1863 N N . PRO A 1 234 ? 8.757 -2.966 -24.242 1.00 94.56 234 PRO A N 1
ATOM 1864 C CA . PRO A 1 234 ? 7.295 -3.032 -24.111 1.00 94.56 234 PRO A CA 1
ATOM 1865 C C . PRO A 1 234 ? 6.749 -4.083 -23.128 1.00 94.56 234 PRO A C 1
ATOM 1867 O O . PRO A 1 234 ? 5.590 -3.985 -22.737 1.00 94.56 234 PRO A O 1
ATOM 1870 N N . ASP A 1 235 ? 7.567 -5.046 -22.684 1.00 90.06 235 ASP A N 1
ATOM 1871 C CA . ASP A 1 235 ? 7.177 -6.094 -21.721 1.00 90.06 235 ASP A CA 1
ATOM 1872 C C . ASP A 1 235 ? 7.534 -5.723 -20.253 1.00 90.06 235 ASP A C 1
ATOM 1874 O O . ASP A 1 235 ? 7.529 -6.567 -19.345 1.00 90.06 235 ASP A O 1
ATOM 1878 N N . TYR A 1 236 ? 7.889 -4.457 -19.989 1.00 89.62 236 TYR A N 1
ATOM 1879 C CA . TYR A 1 236 ? 8.336 -3.979 -18.672 1.00 89.62 236 TYR A CA 1
ATOM 1880 C C . TYR A 1 236 ? 7.149 -3.698 -17.724 1.00 89.62 236 TYR A C 1
ATOM 1882 O O . TYR A 1 236 ? 6.821 -2.542 -17.451 1.00 89.62 236 TYR A O 1
ATOM 1890 N N . TYR A 1 237 ? 6.478 -4.742 -17.220 1.00 88.38 237 TYR A N 1
ATOM 1891 C CA . TYR A 1 237 ? 5.291 -4.588 -16.362 1.00 88.38 237 TYR A CA 1
ATOM 1892 C C . TYR A 1 237 ? 5.527 -3.736 -15.103 1.00 88.38 237 TYR A C 1
ATOM 1894 O O . TYR A 1 237 ? 4.636 -2.998 -14.692 1.00 88.38 237 TYR A O 1
ATOM 1902 N N . GLU A 1 238 ? 6.729 -3.752 -14.526 1.00 86.56 238 GLU A N 1
ATOM 1903 C CA . GLU A 1 238 ? 7.106 -2.903 -13.394 1.00 86.56 238 GLU A CA 1
ATOM 1904 C C . GLU A 1 238 ? 7.073 -1.420 -13.789 1.00 86.56 238 GLU A C 1
ATOM 1906 O O . GLU A 1 238 ? 6.564 -0.587 -13.039 1.00 86.56 238 GLU A O 1
ATOM 1911 N N . ALA A 1 239 ? 7.542 -1.076 -14.994 1.00 90.62 239 ALA A N 1
ATOM 1912 C CA . ALA A 1 239 ? 7.449 0.285 -15.512 1.00 90.62 239 ALA A CA 1
ATOM 1913 C C . ALA A 1 239 ? 5.988 0.697 -15.759 1.00 90.62 239 ALA A C 1
ATOM 1915 O O . ALA A 1 239 ? 5.629 1.823 -15.426 1.00 90.62 239 ALA A O 1
ATOM 1916 N N . TYR A 1 240 ? 5.124 -0.203 -16.244 1.00 95.44 240 TYR A N 1
ATOM 1917 C CA . TYR A 1 240 ? 3.680 0.063 -16.358 1.00 95.44 240 TYR A CA 1
ATOM 1918 C C . TYR A 1 240 ? 3.008 0.286 -14.996 1.00 95.44 240 TYR A C 1
ATOM 1920 O O . TYR A 1 240 ? 2.277 1.261 -14.829 1.00 95.44 240 TYR A O 1
ATOM 1928 N N . TYR A 1 241 ? 3.318 -0.529 -13.986 1.00 93.56 241 TYR A N 1
ATOM 1929 C CA . TYR A 1 241 ? 2.864 -0.287 -12.614 1.00 93.56 241 TYR A CA 1
ATOM 1930 C C . TYR A 1 241 ? 3.320 1.087 -12.103 1.00 93.56 241 TYR A C 1
ATOM 1932 O O . TYR A 1 241 ? 2.516 1.849 -11.567 1.00 93.56 241 TYR A O 1
ATOM 1940 N N . HIS A 1 242 ? 4.581 1.456 -12.327 1.00 91.81 242 HIS A N 1
ATOM 1941 C CA . HIS A 1 242 ? 5.100 2.750 -11.897 1.00 91.81 242 HIS A CA 1
ATOM 1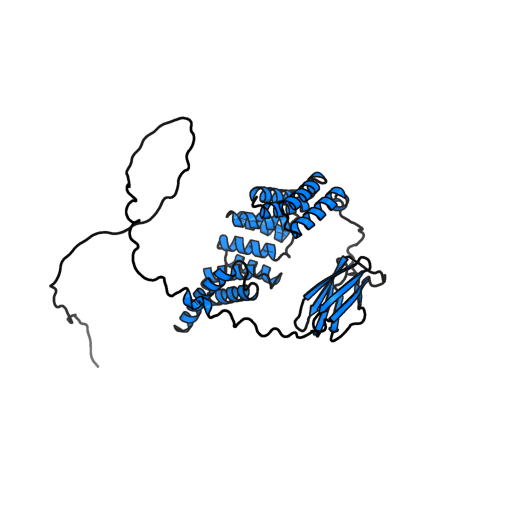942 C C . HIS A 1 242 ? 4.572 3.950 -12.715 1.00 91.81 242 HIS A C 1
ATOM 1944 O O . HIS A 1 242 ? 4.444 5.035 -12.144 1.00 91.81 242 HIS A O 1
ATOM 1950 N N . ILE A 1 243 ? 4.163 3.770 -13.982 1.00 97.25 243 ILE A N 1
ATOM 1951 C CA . ILE A 1 243 ? 3.325 4.747 -14.710 1.00 97.25 243 ILE A CA 1
ATOM 1952 C C . ILE A 1 243 ? 2.004 4.941 -13.959 1.00 97.25 243 ILE A C 1
ATOM 1954 O O . ILE A 1 243 ? 1.653 6.078 -13.658 1.00 97.25 243 ILE A O 1
ATOM 1958 N N . GLY A 1 244 ? 1.319 3.857 -13.578 1.00 93.81 244 GLY A N 1
ATOM 1959 C CA . GLY A 1 244 ? 0.060 3.939 -12.832 1.00 93.81 244 GLY A CA 1
ATOM 1960 C C . GLY A 1 244 ? 0.201 4.622 -11.468 1.00 93.81 244 GLY A C 1
ATOM 1961 O O . GLY A 1 244 ? -0.617 5.468 -11.109 1.00 93.81 244 GLY A O 1
ATOM 1962 N N . VAL A 1 245 ? 1.281 4.347 -10.727 1.00 89.44 245 VAL A N 1
ATOM 1963 C CA . VAL A 1 245 ? 1.592 5.053 -9.468 1.00 89.44 245 VAL A CA 1
ATOM 1964 C C . VAL A 1 245 ? 1.825 6.552 -9.701 1.00 89.44 245 VAL A C 1
ATOM 1966 O O . VAL A 1 245 ? 1.398 7.369 -8.881 1.00 89.44 245 VAL A O 1
ATOM 1969 N N . ALA A 1 246 ? 2.478 6.934 -10.801 1.00 91.75 246 ALA A N 1
ATOM 1970 C CA . ALA A 1 246 ? 2.687 8.336 -11.151 1.00 91.75 246 ALA A CA 1
ATOM 1971 C C . ALA A 1 246 ? 1.380 9.025 -11.590 1.00 91.75 246 ALA A C 1
ATOM 1973 O O . ALA A 1 246 ? 1.087 10.123 -11.120 1.00 91.75 246 ALA A O 1
ATOM 1974 N N . ASP A 1 247 ? 0.548 8.369 -12.403 1.00 95.06 247 ASP A N 1
ATOM 1975 C CA . ASP A 1 247 ? -0.749 8.905 -12.832 1.00 95.06 247 ASP A CA 1
ATOM 1976 C C . ASP A 1 247 ? -1.751 9.038 -11.674 1.00 95.06 247 ASP A C 1
ATOM 1978 O O . ASP A 1 247 ? -2.451 10.050 -11.606 1.00 95.06 247 ASP A O 1
ATOM 1982 N N . LEU A 1 248 ? -1.737 8.138 -10.679 1.00 88.50 248 LEU A N 1
ATOM 1983 C CA . LEU A 1 248 ? -2.478 8.342 -9.424 1.00 88.50 248 LEU A CA 1
ATOM 1984 C C . LEU A 1 248 ? -2.040 9.615 -8.678 1.00 88.50 248 LEU A C 1
ATOM 1986 O O . LEU A 1 248 ? -2.890 10.302 -8.112 1.00 88.50 248 LEU A O 1
ATOM 1990 N N . ARG A 1 249 ? -0.742 9.963 -8.674 1.00 88.81 249 ARG A N 1
ATOM 1991 C CA . ARG A 1 249 ? -0.260 11.229 -8.077 1.00 88.81 249 ARG A CA 1
ATOM 1992 C C . ARG A 1 249 ? -0.643 12.461 -8.903 1.00 88.81 249 ARG A C 1
ATOM 1994 O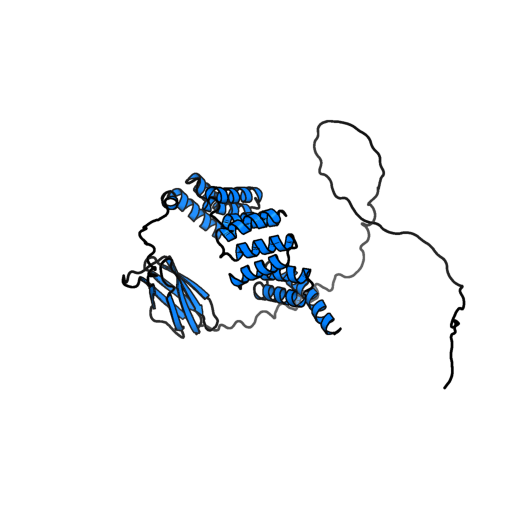 O . ARG A 1 249 ? -0.746 13.546 -8.341 1.00 88.81 249 ARG A O 1
ATOM 2001 N N . LEU A 1 250 ? -0.873 12.295 -10.206 1.00 92.31 250 LEU A N 1
ATOM 2002 C CA . LEU A 1 250 ? -1.356 13.338 -11.119 1.00 92.31 250 LEU A CA 1
ATOM 2003 C C . LEU A 1 250 ? -2.896 13.424 -11.172 1.00 92.31 250 LEU A C 1
ATOM 2005 O O . LEU A 1 250 ? -3.433 14.242 -11.916 1.00 92.31 250 LEU A O 1
ATOM 2009 N N . GLY A 1 251 ? -3.611 12.591 -10.405 1.00 91.31 251 GLY A N 1
ATOM 2010 C CA . GLY A 1 251 ? -5.077 12.529 -10.391 1.00 91.31 251 GLY A CA 1
ATOM 2011 C C . GLY A 1 251 ? -5.706 11.868 -11.625 1.00 91.31 251 GLY A C 1
ATOM 2012 O O . GLY A 1 251 ? -6.921 11.934 -11.796 1.00 91.31 251 GLY A O 1
ATOM 2013 N N . ARG A 1 252 ? -4.908 11.225 -12.488 1.00 94.94 252 ARG A N 1
ATOM 2014 C CA . ARG A 1 252 ? -5.365 10.553 -13.715 1.00 94.94 252 ARG A CA 1
ATOM 2015 C C . ARG A 1 252 ? -5.770 9.108 -13.414 1.00 94.94 252 ARG A C 1
ATOM 2017 O O . ARG A 1 252 ? -5.087 8.159 -13.791 1.00 94.94 252 ARG A O 1
ATOM 2024 N N . GLU A 1 253 ? -6.873 8.940 -12.688 1.00 92.12 253 GLU A N 1
ATOM 2025 C CA . GLU A 1 253 ? -7.311 7.621 -12.205 1.00 92.12 253 GLU A CA 1
ATOM 2026 C C . GLU A 1 253 ? -7.601 6.614 -13.340 1.00 92.12 253 GLU A C 1
ATOM 2028 O O . GLU A 1 253 ? -7.231 5.449 -13.212 1.00 92.12 253 GLU A O 1
ATOM 2033 N N . GLU A 1 254 ? -8.146 7.044 -14.484 1.00 95.31 254 GLU A N 1
ATOM 2034 C CA . GLU A 1 254 ? -8.378 6.151 -15.638 1.00 95.31 254 GLU A CA 1
ATOM 2035 C C . GLU A 1 254 ? -7.087 5.687 -16.331 1.00 95.31 254 GLU A C 1
ATOM 2037 O O . GLU A 1 254 ? -6.972 4.514 -16.698 1.00 95.31 254 GLU A O 1
ATOM 2042 N N . ASP A 1 255 ? -6.101 6.577 -16.483 1.00 96.50 255 ASP A N 1
ATOM 2043 C CA . ASP A 1 255 ? -4.787 6.228 -17.042 1.00 96.50 255 ASP A CA 1
ATOM 2044 C C . ASP A 1 255 ? -4.067 5.240 -16.112 1.00 96.50 255 ASP A C 1
ATOM 2046 O O . ASP A 1 255 ? -3.460 4.267 -16.564 1.00 96.50 255 ASP A O 1
ATOM 2050 N N . ALA A 1 256 ? -4.194 5.447 -14.796 1.00 96.19 256 ALA A N 1
ATOM 2051 C CA . ALA A 1 256 ? -3.641 4.548 -13.796 1.00 96.19 256 ALA A CA 1
ATOM 2052 C C . ALA A 1 256 ? -4.296 3.159 -13.822 1.00 96.19 256 ALA A C 1
ATOM 2054 O O . ALA A 1 256 ? -3.576 2.162 -13.779 1.00 96.19 256 ALA A O 1
ATOM 2055 N N . ALA A 1 257 ? -5.626 3.070 -13.953 1.00 96.62 257 ALA A N 1
ATOM 2056 C CA . ALA A 1 257 ? -6.332 1.794 -14.102 1.00 96.62 257 ALA A CA 1
ATOM 2057 C C . ALA A 1 257 ? -5.796 0.986 -15.296 1.00 96.62 257 ALA A C 1
ATOM 2059 O O . ALA A 1 257 ? -5.459 -0.191 -15.153 1.00 96.62 257 ALA A O 1
ATOM 2060 N N . GLN A 1 258 ? -5.653 1.638 -16.454 1.00 97.94 258 GLN A N 1
ATOM 2061 C CA . GLN A 1 258 ? -5.118 1.026 -17.673 1.00 97.94 258 GLN A CA 1
ATOM 2062 C C . GLN A 1 258 ? -3.656 0.591 -17.503 1.00 97.94 258 GLN A C 1
ATOM 2064 O O . GLN A 1 258 ? -3.289 -0.507 -17.918 1.00 97.94 258 GLN A O 1
ATOM 2069 N N . ALA A 1 259 ? -2.824 1.413 -16.859 1.00 96.44 259 ALA A N 1
ATOM 2070 C CA . ALA A 1 259 ? -1.421 1.098 -16.608 1.00 96.44 259 ALA A CA 1
ATOM 2071 C C . ALA A 1 259 ? -1.248 -0.082 -15.629 1.00 96.44 259 ALA A C 1
ATOM 2073 O O . ALA A 1 259 ? -0.413 -0.957 -15.868 1.00 96.44 259 ALA A O 1
ATOM 2074 N N . PHE A 1 260 ? -2.071 -0.169 -14.576 1.00 96.19 260 PHE A N 1
ATOM 2075 C CA . PHE A 1 260 ? -2.085 -1.330 -13.682 1.00 96.19 260 PHE A CA 1
ATOM 2076 C C . PHE A 1 260 ? -2.583 -2.588 -14.394 1.00 96.19 260 PHE A C 1
ATOM 2078 O O . PHE A 1 260 ? -1.907 -3.610 -14.317 1.00 96.19 260 PHE A O 1
ATOM 2085 N N . GLN A 1 261 ? -3.691 -2.524 -15.143 1.00 97.94 261 GLN A N 1
ATOM 2086 C CA . GLN A 1 261 ? -4.171 -3.678 -15.909 1.00 97.94 261 GLN A CA 1
ATOM 2087 C C . GLN A 1 261 ? -3.109 -4.163 -16.904 1.00 97.94 261 GLN A C 1
ATOM 2089 O O . GLN A 1 261 ? -2.803 -5.351 -16.942 1.00 97.94 261 GLN A O 1
ATOM 2094 N N . LYS A 1 262 ? -2.438 -3.245 -17.611 1.00 97.38 262 LYS A N 1
ATOM 2095 C CA . LYS A 1 262 ? -1.358 -3.595 -18.540 1.00 97.38 262 LYS A CA 1
ATOM 2096 C C . LYS A 1 262 ? -0.177 -4.288 -17.848 1.00 97.38 262 LYS A C 1
ATOM 2098 O O . LYS A 1 262 ? 0.427 -5.182 -18.438 1.00 97.38 262 LYS A O 1
ATOM 2103 N N . ALA A 1 263 ? 0.133 -3.925 -16.602 1.00 92.00 263 ALA A N 1
ATOM 2104 C CA . ALA A 1 263 ? 1.130 -4.621 -15.789 1.00 92.00 263 ALA A CA 1
ATOM 2105 C C . ALA A 1 263 ? 0.665 -6.023 -15.338 1.00 92.00 263 ALA A C 1
ATOM 2107 O O . ALA A 1 263 ? 1.471 -6.953 -15.288 1.00 92.00 263 ALA A O 1
ATOM 2108 N N . ILE A 1 264 ? -0.628 -6.206 -15.053 1.00 92.69 264 ILE A N 1
ATOM 2109 C CA . ILE A 1 264 ? -1.222 -7.521 -14.758 1.00 92.69 264 ILE A CA 1
ATOM 2110 C C . ILE A 1 264 ? -1.138 -8.418 -16.001 1.00 92.69 264 ILE A C 1
ATOM 2112 O O . ILE A 1 264 ? -0.622 -9.530 -15.910 1.00 92.69 264 ILE A O 1
ATOM 2116 N N . ASP A 1 265 ? -1.547 -7.918 -17.169 1.00 94.56 265 ASP A N 1
ATOM 2117 C CA . ASP A 1 265 ? -1.523 -8.666 -18.433 1.00 94.56 265 ASP A CA 1
ATOM 2118 C C . ASP A 1 265 ? -0.097 -9.111 -18.803 1.00 94.56 265 ASP A C 1
ATOM 2120 O O . ASP A 1 265 ? 0.153 -10.285 -19.071 1.00 94.56 265 ASP A O 1
ATOM 2124 N N . LEU A 1 266 ? 0.863 -8.177 -18.775 1.00 87.31 266 LEU A N 1
ATOM 2125 C CA . LEU A 1 266 ? 2.264 -8.427 -19.141 1.00 87.31 266 LEU A CA 1
ATOM 2126 C C . LEU A 1 266 ? 3.030 -9.286 -18.120 1.00 87.31 266 LEU A C 1
ATOM 2128 O O . LEU A 1 266 ? 4.085 -9.822 -18.456 1.00 87.31 266 LEU A O 1
ATOM 2132 N N . SER A 1 267 ? 2.528 -9.424 -16.889 1.00 83.81 267 SER A N 1
ATOM 2133 C CA . SER A 1 267 ? 3.075 -10.349 -15.882 1.00 83.81 267 SER A CA 1
ATOM 2134 C C . SER A 1 267 ? 2.399 -11.723 -15.888 1.00 83.81 267 SER A C 1
ATOM 2136 O O . SER A 1 267 ? 2.737 -12.563 -15.056 1.00 83.81 267 SER A O 1
ATOM 2138 N N . GLY A 1 268 ? 1.418 -11.967 -16.768 1.00 84.69 268 GLY A N 1
ATOM 2139 C CA . GLY A 1 268 ? 0.577 -13.169 -16.707 1.00 84.69 268 GLY A CA 1
ATOM 2140 C C . GLY A 1 268 ? -0.243 -13.266 -15.413 1.00 84.69 268 GLY A C 1
ATOM 2141 O O . GLY A 1 268 ? -0.663 -14.350 -15.025 1.00 84.69 268 GLY A O 1
ATOM 2142 N N . GLY A 1 269 ? -0.436 -12.143 -14.715 1.00 84.44 269 GLY A N 1
ATOM 2143 C CA . GLY A 1 269 ? -1.022 -12.078 -13.380 1.00 84.44 269 GLY A CA 1
ATOM 2144 C C . GLY A 1 269 ? -0.035 -12.241 -12.220 1.00 84.44 269 GLY A C 1
ATOM 2145 O O . GLY A 1 269 ? -0.453 -12.051 -11.085 1.00 84.44 269 GLY A O 1
ATOM 2146 N N . HIS A 1 270 ? 1.250 -12.528 -12.455 1.00 81.19 270 HIS A N 1
ATOM 2147 C CA . HIS A 1 270 ? 2.228 -12.803 -11.389 1.00 81.19 270 HIS A CA 1
ATOM 2148 C C . HIS A 1 270 ? 2.800 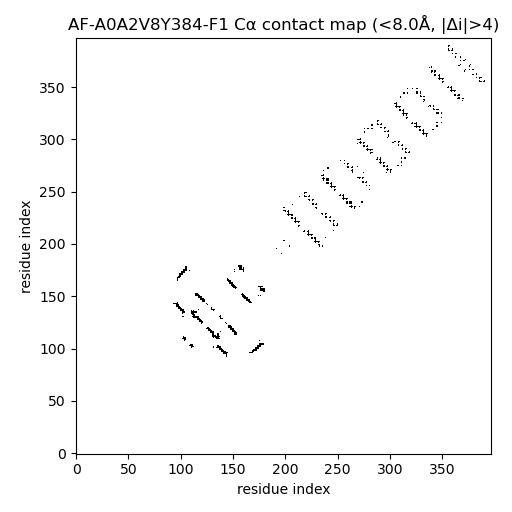-11.556 -10.681 1.00 81.19 270 HIS A C 1
ATOM 2150 O O . HIS A 1 270 ? 3.692 -11.685 -9.844 1.00 81.19 270 HIS A O 1
ATOM 2156 N N . TYR A 1 271 ? 2.305 -10.346 -10.968 1.00 81.69 271 TYR A N 1
ATOM 2157 C CA . TYR A 1 271 ? 2.740 -9.117 -10.292 1.00 81.69 271 TYR A CA 1
ATOM 2158 C C . TYR A 1 271 ? 1.669 -8.552 -9.343 1.00 81.69 271 TYR A C 1
ATOM 2160 O O . TYR A 1 271 ? 0.934 -7.614 -9.669 1.00 81.69 271 TYR A O 1
ATOM 2168 N N . ALA A 1 272 ? 1.620 -9.116 -8.131 1.00 83.75 272 ALA A N 1
ATOM 2169 C CA . ALA A 1 272 ? 0.617 -8.826 -7.101 1.00 83.75 272 ALA A CA 1
ATOM 2170 C C . ALA A 1 272 ? 0.452 -7.326 -6.772 1.00 83.75 272 ALA A C 1
ATOM 2172 O O . ALA A 1 272 ? -0.663 -6.855 -6.547 1.00 83.75 272 ALA A O 1
ATOM 2173 N N . TRP A 1 273 ? 1.528 -6.531 -6.822 1.00 83.38 273 TRP A N 1
ATOM 2174 C CA . TRP A 1 273 ? 1.472 -5.084 -6.566 1.00 83.38 273 TRP A CA 1
ATOM 2175 C C . TRP A 1 273 ? 0.543 -4.319 -7.519 1.00 83.38 273 TRP A C 1
ATOM 2177 O O . TRP A 1 273 ? -0.162 -3.411 -7.072 1.00 83.38 273 TRP A O 1
ATOM 2187 N N . ALA A 1 274 ? 0.464 -4.708 -8.797 1.00 86.75 274 ALA A N 1
ATOM 2188 C CA . ALA A 1 274 ? -0.491 -4.107 -9.729 1.00 86.75 274 ALA A CA 1
ATOM 2189 C C . ALA A 1 274 ? -1.939 -4.531 -9.430 1.00 86.75 274 ALA A C 1
ATOM 2191 O O . ALA A 1 274 ? -2.847 -3.707 -9.536 1.00 86.75 274 ALA A O 1
ATOM 2192 N N . GLN A 1 275 ? -2.156 -5.770 -8.975 1.00 92.12 275 GLN A N 1
ATOM 2193 C CA . GLN A 1 275 ? -3.472 -6.258 -8.545 1.00 92.12 275 GLN A CA 1
ATOM 2194 C C . GLN A 1 275 ? -3.960 -5.516 -7.289 1.00 92.12 275 GLN A C 1
ATOM 2196 O O . GLN A 1 275 ? -5.103 -5.063 -7.246 1.00 92.12 275 GLN A O 1
ATOM 2201 N N . PHE A 1 276 ? -3.092 -5.279 -6.299 1.00 91.75 276 PHE A N 1
ATOM 2202 C CA . PHE A 1 276 ? -3.445 -4.466 -5.129 1.00 91.75 276 PHE A CA 1
ATOM 2203 C C . PHE A 1 276 ? -3.735 -3.003 -5.491 1.00 91.75 276 PHE A C 1
ATOM 2205 O O . PHE A 1 276 ? -4.680 -2.423 -4.957 1.00 91.75 276 PHE A O 1
ATOM 2212 N N . ALA A 1 277 ? -2.963 -2.403 -6.402 1.00 89.25 277 ALA A N 1
ATOM 2213 C CA . ALA A 1 277 ? -3.176 -1.019 -6.825 1.00 89.25 277 ALA A CA 1
ATOM 2214 C C . ALA A 1 277 ? -4.476 -0.836 -7.630 1.00 89.25 277 ALA A C 1
ATOM 2216 O O . ALA A 1 277 ? -5.225 0.107 -7.368 1.00 89.25 277 ALA A O 1
ATOM 2217 N N . LEU A 1 278 ? -4.795 -1.769 -8.535 1.00 95.56 278 LEU A N 1
ATOM 2218 C CA . LEU A 1 278 ? -6.082 -1.801 -9.233 1.00 95.56 278 LEU A CA 1
ATOM 2219 C C . LEU A 1 278 ? -7.240 -2.038 -8.248 1.00 95.56 278 LEU A C 1
ATOM 2221 O O . LEU A 1 278 ? -8.219 -1.298 -8.260 1.00 95.56 278 LEU A O 1
ATOM 2225 N N . GLY A 1 279 ? -7.101 -2.990 -7.322 1.00 94.50 279 GLY A N 1
ATOM 2226 C CA . GLY A 1 279 ? -8.092 -3.260 -6.276 1.00 94.50 279 GLY A CA 1
ATOM 2227 C C . GLY A 1 279 ? -8.388 -2.060 -5.369 1.00 94.50 279 GLY A C 1
ATOM 2228 O O . GLY A 1 279 ? -9.547 -1.791 -5.050 1.00 94.50 279 GLY A O 1
ATOM 2229 N N . LEU A 1 280 ? -7.364 -1.283 -4.998 1.00 89.88 280 LEU A N 1
ATOM 2230 C CA . LEU A 1 280 ? -7.537 -0.019 -4.276 1.00 89.88 280 LEU A CA 1
ATOM 2231 C C . LEU A 1 280 ? -8.369 0.990 -5.082 1.00 89.88 280 LEU A C 1
ATOM 2233 O O . LEU A 1 280 ? -9.187 1.705 -4.502 1.00 89.88 280 LEU A O 1
ATOM 2237 N N . LEU A 1 281 ? -8.168 1.052 -6.398 1.00 92.69 281 LEU A N 1
ATOM 2238 C CA . LEU A 1 281 ? -8.868 1.978 -7.283 1.00 92.69 281 LEU A CA 1
ATOM 2239 C C . LEU A 1 281 ? -10.340 1.587 -7.490 1.00 92.69 281 LEU A C 1
ATOM 2241 O O . LEU A 1 281 ? -11.222 2.430 -7.331 1.00 92.69 281 LEU A O 1
ATOM 2245 N N . LEU A 1 282 ? -10.618 0.300 -7.712 1.00 95.12 282 LEU A N 1
ATOM 2246 C CA . LEU A 1 282 ? -11.976 -0.263 -7.730 1.00 95.12 282 LEU A CA 1
ATOM 2247 C C . LEU A 1 282 ? -12.720 0.055 -6.410 1.00 95.12 282 LEU A C 1
ATOM 2249 O O . LEU A 1 282 ? -13.868 0.507 -6.408 1.00 95.12 282 LEU A O 1
ATOM 2253 N N . CYS A 1 283 ? -12.030 -0.044 -5.264 1.00 90.94 283 CYS A N 1
ATOM 2254 C CA . CYS A 1 283 ? -12.551 0.380 -3.957 1.00 90.94 283 CYS A CA 1
ATOM 2255 C C . CYS A 1 283 ? -12.866 1.890 -3.845 1.00 90.94 283 CYS A C 1
ATOM 2257 O O . CYS A 1 283 ? -13.767 2.264 -3.082 1.00 90.94 283 CYS A O 1
ATOM 2259 N N . ARG A 1 284 ? -12.165 2.773 -4.576 1.00 89.62 284 ARG A N 1
ATOM 2260 C CA . ARG A 1 284 ? -12.502 4.212 -4.644 1.00 89.62 284 ARG A CA 1
ATOM 2261 C C . ARG A 1 284 ? -13.773 4.448 -5.456 1.00 89.62 284 ARG A C 1
ATOM 2263 O O . ARG A 1 284 ? -14.626 5.214 -5.015 1.00 89.62 284 ARG A O 1
ATOM 2270 N N . ARG A 1 285 ? -13.909 3.760 -6.593 1.00 92.44 285 ARG A N 1
ATOM 2271 C CA . ARG A 1 285 ? -15.051 3.872 -7.518 1.00 92.44 285 ARG A CA 1
ATOM 2272 C C . ARG A 1 285 ? -16.357 3.324 -6.944 1.00 92.44 285 ARG A C 1
ATOM 2274 O O . ARG A 1 285 ? -17.420 3.886 -7.187 1.00 92.44 285 ARG A O 1
ATOM 2281 N N . GLY A 1 286 ? -16.272 2.266 -6.136 1.00 93.06 286 GLY A N 1
ATOM 2282 C CA . GLY A 1 286 ? -17.432 1.575 -5.556 1.00 93.06 286 GLY A CA 1
ATOM 2283 C C . GLY A 1 286 ? -17.563 0.107 -5.969 1.00 93.06 286 GLY A C 1
ATOM 2284 O O . GLY A 1 286 ? -18.487 -0.577 -5.532 1.00 93.06 286 GLY A O 1
ATOM 2285 N N . GLU A 1 287 ? -16.635 -0.392 -6.782 1.00 97.38 287 GLU A N 1
ATOM 2286 C CA . GLU A 1 287 ? -16.650 -1.704 -7.437 1.00 97.38 287 GLU A CA 1
ATOM 2287 C C . GLU A 1 287 ? -16.140 -2.816 -6.492 1.00 97.38 287 GLU A C 1
ATOM 2289 O O . GLU A 1 287 ? -15.251 -3.599 -6.817 1.00 97.38 287 GLU A O 1
ATOM 2294 N N . TYR A 1 288 ? -16.688 -2.884 -5.271 1.00 97.12 288 TYR A N 1
ATOM 2295 C CA . TYR A 1 288 ? -16.122 -3.668 -4.158 1.00 97.12 288 TYR A CA 1
ATOM 2296 C C . TYR A 1 288 ? -16.020 -5.181 -4.401 1.00 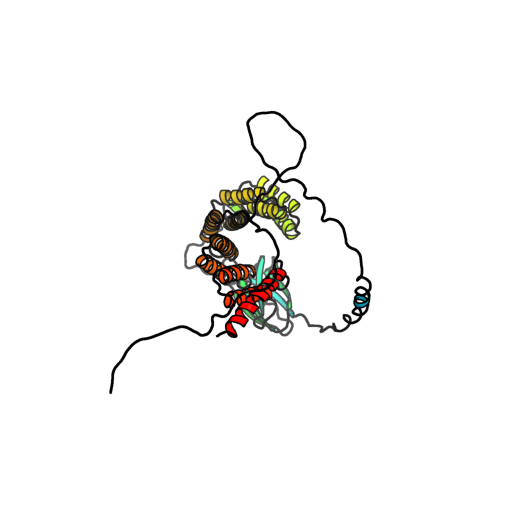97.12 288 TYR A C 1
ATOM 2298 O O . TYR A 1 288 ? -15.096 -5.811 -3.890 1.00 97.12 288 TYR A O 1
ATOM 2306 N N . ALA A 1 289 ? -16.933 -5.770 -5.178 1.00 98.19 289 ALA A N 1
ATOM 2307 C CA . ALA A 1 289 ? -16.885 -7.195 -5.520 1.00 98.19 289 ALA A CA 1
ATOM 2308 C C . ALA A 1 289 ? -15.770 -7.517 -6.535 1.00 98.19 289 ALA A C 1
ATOM 2310 O O . ALA A 1 289 ? -15.113 -8.557 -6.442 1.00 98.19 289 ALA A O 1
ATOM 2311 N N . GLU A 1 290 ? -15.508 -6.604 -7.473 1.00 97.56 290 GLU A N 1
ATOM 2312 C CA . GLU A 1 290 ? -14.381 -6.720 -8.399 1.00 97.56 290 GLU A CA 1
ATOM 2313 C C . GLU A 1 290 ? -13.061 -6.447 -7.668 1.00 97.56 290 GLU A C 1
ATOM 2315 O O . GLU A 1 290 ? -12.114 -7.217 -7.810 1.00 97.56 290 GLU A O 1
ATOM 2320 N N . ALA A 1 291 ? -13.035 -5.441 -6.785 1.00 97.38 291 ALA A N 1
ATOM 2321 C CA . ALA A 1 291 ? -11.904 -5.164 -5.906 1.00 97.38 291 ALA A CA 1
ATOM 2322 C C . ALA A 1 291 ? -11.508 -6.401 -5.083 1.00 97.38 291 ALA A C 1
ATOM 2324 O O . ALA A 1 291 ? -10.347 -6.799 -5.115 1.00 97.38 291 ALA A O 1
ATOM 2325 N N . GLU A 1 292 ? -12.458 -7.061 -4.406 1.00 97.81 292 GLU A N 1
ATOM 2326 C CA . GLU A 1 292 ? -12.197 -8.321 -3.695 1.00 97.81 292 GLU A CA 1
ATOM 2327 C C . GLU A 1 292 ? -11.612 -9.390 -4.634 1.00 97.81 292 GLU A C 1
ATOM 2329 O O . GLU A 1 292 ? -10.625 -10.038 -4.285 1.00 97.81 292 GLU A O 1
ATOM 2334 N N . THR A 1 293 ? -12.176 -9.548 -5.834 1.00 97.81 293 THR A N 1
ATOM 2335 C CA . THR A 1 293 ? -11.733 -10.551 -6.815 1.00 97.81 293 THR A CA 1
ATOM 2336 C C . THR A 1 293 ? -10.299 -10.308 -7.296 1.00 97.81 293 THR A C 1
ATOM 2338 O O . THR A 1 293 ? -9.520 -11.254 -7.416 1.00 97.81 293 THR A O 1
ATOM 2341 N N . VAL A 1 294 ? -9.922 -9.053 -7.560 1.00 95.44 294 VAL A N 1
ATOM 2342 C CA . VAL A 1 294 ? -8.562 -8.688 -7.994 1.00 95.44 294 VAL A CA 1
ATOM 2343 C C . VAL A 1 294 ? -7.568 -8.766 -6.828 1.00 95.44 294 VAL A C 1
ATOM 2345 O O . VAL A 1 294 ? -6.473 -9.297 -6.997 1.00 95.44 294 VAL A O 1
ATOM 2348 N N . ILE A 1 295 ? -7.946 -8.310 -5.629 1.00 95.25 295 ILE A N 1
ATOM 2349 C CA . ILE A 1 295 ? -7.071 -8.340 -4.444 1.00 95.25 295 ILE A CA 1
ATOM 2350 C C . ILE A 1 295 ? -6.794 -9.777 -3.991 1.00 95.25 295 ILE A C 1
ATOM 2352 O O . ILE A 1 295 ? -5.665 -10.071 -3.601 1.00 95.25 295 ILE A O 1
ATOM 2356 N N . ARG A 1 296 ? -7.778 -10.685 -4.076 1.00 95.06 296 ARG A N 1
ATOM 2357 C CA . ARG A 1 296 ? -7.568 -12.111 -3.776 1.00 95.06 296 ARG A CA 1
ATOM 2358 C C . ARG A 1 296 ? -6.528 -12.737 -4.700 1.00 95.06 296 ARG A C 1
ATOM 2360 O O . ARG A 1 296 ? -5.578 -13.296 -4.178 1.00 95.06 296 ARG A O 1
ATOM 2367 N N . LYS A 1 297 ? -6.606 -12.503 -6.017 1.00 92.69 297 LYS A N 1
ATOM 2368 C CA . LYS A 1 297 ? -5.567 -12.949 -6.969 1.00 92.69 297 LYS A CA 1
ATOM 2369 C C . LYS A 1 297 ? -4.169 -12.447 -6.584 1.00 92.69 297 LYS A C 1
ATOM 2371 O O . LYS A 1 297 ? -3.211 -13.202 -6.681 1.00 92.69 297 LYS A O 1
ATOM 2376 N N . GLY A 1 298 ? -4.064 -11.215 -6.079 1.00 88.62 298 GLY A N 1
ATOM 2377 C CA . GLY A 1 298 ? -2.813 -10.688 -5.523 1.00 88.62 298 GLY A CA 1
ATOM 2378 C C . GLY A 1 298 ? -2.311 -11.459 -4.302 1.00 88.62 298 GLY A C 1
ATOM 2379 O O . GLY A 1 298 ? -1.119 -11.728 -4.215 1.00 88.62 298 GLY A O 1
ATOM 2380 N N . LEU A 1 299 ? -3.206 -11.857 -3.393 1.00 87.69 299 LEU A N 1
ATOM 2381 C CA . LEU A 1 299 ? -2.874 -12.676 -2.219 1.00 87.69 299 LEU A CA 1
ATOM 2382 C C . LEU A 1 299 ? -2.605 -14.155 -2.558 1.00 87.69 299 LEU A C 1
ATOM 2384 O O . LEU A 1 299 ? -1.883 -14.819 -1.820 1.00 87.69 299 LEU A O 1
ATOM 2388 N N . ASP A 1 300 ? -3.150 -14.659 -3.666 1.00 88.25 300 ASP A N 1
ATOM 2389 C CA . ASP A 1 300 ? -2.862 -15.999 -4.194 1.00 88.25 300 ASP A CA 1
ATOM 2390 C C . ASP A 1 300 ? -1.473 -16.057 -4.875 1.00 88.25 300 ASP A C 1
ATOM 2392 O O . ASP A 1 300 ? -0.851 -17.116 -4.936 1.00 88.25 300 ASP A O 1
ATOM 2396 N N . VAL A 1 301 ? -0.980 -14.915 -5.376 1.00 74.56 301 VAL A N 1
ATOM 2397 C CA . VAL A 1 301 ? 0.348 -14.744 -6.002 1.00 74.56 301 VAL A CA 1
ATOM 2398 C C . VAL A 1 301 ? 1.432 -14.402 -4.972 1.00 74.56 301 VAL A C 1
ATOM 2400 O O . VAL A 1 301 ? 2.535 -14.939 -5.043 1.00 74.56 301 VAL A O 1
ATOM 2403 N N . ASP A 1 302 ? 1.124 -13.533 -4.007 1.00 69.75 302 ASP A N 1
ATOM 2404 C CA . ASP A 1 302 ? 1.952 -13.221 -2.839 1.00 69.75 302 ASP A CA 1
ATOM 2405 C C . ASP A 1 302 ? 1.048 -13.091 -1.601 1.00 69.75 302 ASP A C 1
ATOM 2407 O O . ASP A 1 302 ? 0.355 -12.090 -1.421 1.00 69.75 302 ASP A O 1
ATOM 2411 N N . GLY A 1 303 ? 1.061 -14.103 -0.728 1.00 56.53 303 GLY A N 1
ATOM 2412 C CA . GLY A 1 303 ? 0.249 -14.152 0.500 1.00 56.53 303 GLY A CA 1
ATOM 2413 C C . GLY A 1 303 ? 0.822 -13.376 1.700 1.00 56.53 303 GLY A C 1
ATOM 2414 O O . GLY A 1 303 ? 0.244 -13.393 2.796 1.00 56.53 303 GLY A O 1
ATOM 2415 N N . SER A 1 304 ? 1.967 -12.709 1.526 1.00 57.75 304 SER A N 1
ATOM 2416 C CA . SER A 1 304 ? 2.696 -11.979 2.571 1.00 57.75 304 SER A CA 1
ATOM 2417 C C . SER A 1 304 ? 2.382 -10.469 2.752 1.00 57.75 304 SER A C 1
ATOM 2419 O O . SER A 1 304 ? 2.695 -9.928 3.818 1.00 57.75 304 SER A O 1
ATOM 2421 N N . PRO A 1 305 ? 1.749 -9.716 1.824 1.00 71.12 305 PRO A N 1
ATOM 2422 C CA . PRO A 1 305 ? 1.695 -8.264 1.914 1.00 71.12 305 PRO A CA 1
ATOM 2423 C C . PRO A 1 305 ? 0.534 -7.797 2.796 1.00 71.12 305 PRO A C 1
ATOM 2425 O O . PRO A 1 305 ? -0.645 -7.897 2.443 1.00 71.12 305 PRO A O 1
ATOM 2428 N N . ALA A 1 306 ? 0.873 -7.157 3.919 1.00 85.38 306 ALA A N 1
ATOM 2429 C CA . ALA A 1 306 ? -0.086 -6.471 4.792 1.00 85.38 306 ALA A CA 1
ATOM 2430 C C . ALA A 1 306 ? -1.021 -5.513 4.018 1.00 85.38 306 ALA A C 1
ATOM 2432 O O . ALA A 1 306 ? -2.192 -5.358 4.361 1.00 85.38 306 ALA A O 1
ATOM 2433 N N . THR A 1 307 ? -0.507 -4.894 2.949 1.00 85.06 307 THR A N 1
ATOM 2434 C CA . THR A 1 307 ? -1.237 -4.001 2.037 1.00 85.06 307 THR A CA 1
ATOM 2435 C C . THR A 1 307 ? -2.429 -4.684 1.361 1.00 85.06 307 THR A C 1
ATOM 2437 O O . THR A 1 307 ? -3.520 -4.115 1.353 1.00 85.06 307 THR A O 1
ATOM 2440 N N . GLY A 1 308 ? -2.260 -5.908 0.846 1.00 86.88 308 GLY A N 1
ATOM 2441 C CA . GLY A 1 308 ? -3.344 -6.654 0.199 1.00 86.88 308 GLY A CA 1
ATOM 2442 C C . GLY A 1 308 ? -4.458 -6.995 1.188 1.00 86.88 308 GLY A C 1
ATOM 2443 O O . GLY A 1 308 ? -5.633 -6.752 0.919 1.00 86.88 308 GLY A O 1
ATOM 2444 N N . HIS A 1 309 ? -4.087 -7.440 2.390 1.00 94.06 309 HIS A N 1
ATOM 2445 C CA . HIS A 1 309 ? -5.031 -7.708 3.477 1.00 94.06 309 HIS A CA 1
ATOM 2446 C C . HIS A 1 309 ? -5.783 -6.453 3.968 1.00 94.06 309 HIS A C 1
ATOM 2448 O O . HIS A 1 309 ? -6.973 -6.543 4.282 1.00 94.06 309 HIS A O 1
ATOM 2454 N N . LEU A 1 310 ? -5.146 -5.272 3.974 1.00 94.69 310 LEU A N 1
ATOM 2455 C CA . LEU A 1 310 ? -5.830 -4.003 4.258 1.00 94.69 310 LEU A CA 1
ATOM 2456 C C . LEU A 1 310 ? -6.832 -3.630 3.155 1.00 94.69 310 LEU A C 1
ATOM 2458 O O . LEU A 1 310 ? -7.951 -3.220 3.452 1.00 94.69 310 LEU A O 1
ATOM 2462 N N . PHE A 1 311 ? -6.462 -3.747 1.880 1.00 94.00 311 PHE A N 1
ATOM 2463 C CA . PHE A 1 311 ? -7.385 -3.395 0.796 1.00 94.00 311 PHE A CA 1
ATOM 2464 C C . PHE A 1 311 ? -8.563 -4.381 0.727 1.00 94.00 311 PHE A C 1
ATOM 2466 O O . PHE A 1 311 ? -9.699 -3.966 0.488 1.00 94.00 311 PHE A O 1
ATOM 2473 N N . LEU A 1 312 ? -8.318 -5.661 1.031 1.00 96.88 312 LEU A N 1
ATOM 2474 C CA . LEU A 1 312 ? -9.352 -6.684 1.157 1.00 96.88 312 LEU A CA 1
ATOM 2475 C C . LEU A 1 312 ? -10.324 -6.373 2.308 1.00 96.88 312 LEU A C 1
ATOM 2477 O O . LEU A 1 312 ? -11.536 -6.451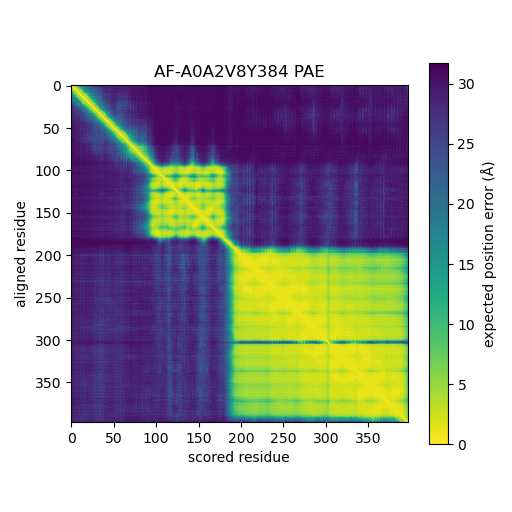 2.112 1.00 96.88 312 LEU A O 1
ATOM 2481 N N . SER A 1 313 ? -9.834 -5.965 3.487 1.00 97.25 313 SER A N 1
ATOM 2482 C CA . SER A 1 313 ? -10.713 -5.615 4.615 1.00 97.25 313 SER A CA 1
ATOM 2483 C C . SER A 1 313 ? -11.591 -4.393 4.326 1.00 97.25 313 SER A C 1
ATOM 2485 O O . SER A 1 313 ? -12.772 -4.397 4.680 1.00 97.25 313 SER A O 1
ATOM 2487 N N . VAL A 1 314 ? -11.069 -3.395 3.602 1.00 96.25 314 VAL A N 1
ATOM 2488 C CA . VAL A 1 314 ? -11.859 -2.254 3.106 1.00 96.25 314 VAL A CA 1
ATOM 2489 C C . VAL A 1 314 ? -12.962 -2.714 2.146 1.00 96.25 314 VAL A C 1
ATOM 2491 O O . VAL A 1 314 ? -14.113 -2.309 2.322 1.00 96.25 314 VAL A O 1
ATOM 2494 N N . ALA A 1 315 ? -12.655 -3.577 1.169 1.00 97.56 315 ALA A N 1
ATOM 2495 C CA . ALA A 1 315 ? -13.654 -4.105 0.234 1.00 97.56 315 ALA A CA 1
ATOM 2496 C C . ALA A 1 315 ? -14.776 -4.861 0.972 1.00 97.56 315 ALA A C 1
ATOM 2498 O O . ALA A 1 315 ? -15.958 -4.550 0.813 1.00 97.56 315 ALA A O 1
ATOM 2499 N N . LEU A 1 316 ? -14.403 -5.785 1.860 1.00 98.38 316 LEU A N 1
ATOM 2500 C CA . LEU A 1 316 ? -15.326 -6.613 2.639 1.00 98.38 316 LEU A CA 1
ATOM 2501 C C . LEU A 1 316 ? -16.217 -5.787 3.580 1.00 98.38 316 LEU A C 1
ATOM 2503 O O . LEU A 1 316 ? -17.424 -6.022 3.652 1.00 98.38 316 LEU A O 1
ATOM 2507 N N . PHE A 1 317 ? -15.671 -4.761 4.243 1.00 98.12 317 PHE A N 1
ATOM 2508 C CA . PHE A 1 317 ? -16.453 -3.849 5.086 1.00 98.12 317 PHE A CA 1
ATOM 2509 C C . PHE A 1 317 ? -17.500 -3.060 4.283 1.00 98.12 317 PHE A C 1
ATOM 2511 O O . PHE A 1 317 ? -18.612 -2.801 4.765 1.00 98.12 317 PHE A O 1
ATOM 2518 N N . ARG A 1 318 ? -17.181 -2.691 3.037 1.00 97.56 318 ARG A N 1
ATOM 2519 C CA . ARG A 1 318 ? -18.116 -2.012 2.126 1.00 97.56 318 ARG A CA 1
ATOM 2520 C C . ARG A 1 318 ? -19.150 -2.967 1.519 1.00 97.56 318 ARG A C 1
ATOM 2522 O O . ARG A 1 318 ? -20.281 -2.539 1.323 1.00 97.56 318 ARG A O 1
ATOM 2529 N N . LEU A 1 319 ? -18.818 -4.251 1.368 1.00 97.62 319 LEU A N 1
ATOM 2530 C CA . LEU A 1 319 ? -19.757 -5.355 1.098 1.00 97.62 319 LEU A CA 1
ATOM 2531 C C . LEU A 1 319 ? -20.554 -5.816 2.342 1.00 97.62 319 LEU A C 1
ATOM 2533 O O . LEU A 1 319 ? -21.339 -6.754 2.254 1.00 97.62 319 LEU A O 1
ATOM 2537 N N . ASN A 1 320 ? -20.359 -5.176 3.502 1.00 96.94 320 ASN A N 1
ATOM 2538 C CA . ASN A 1 320 ? -20.973 -5.529 4.791 1.00 96.94 320 ASN A CA 1
ATOM 2539 C C . ASN A 1 320 ? -20.660 -6.958 5.299 1.00 96.94 320 ASN A C 1
ATOM 2541 O O . ASN A 1 320 ? -21.393 -7.497 6.124 1.00 96.94 320 ASN A O 1
ATOM 2545 N N . ARG A 1 321 ? -19.545 -7.551 4.860 1.00 98.31 321 ARG A N 1
ATOM 2546 C CA . ARG A 1 321 ? -19.002 -8.827 5.356 1.00 98.31 321 ARG A CA 1
ATOM 2547 C C . ARG A 1 321 ? -18.049 -8.551 6.520 1.00 98.31 321 ARG A C 1
ATOM 2549 O O . ARG A 1 321 ? -16.833 -8.493 6.345 1.00 98.31 321 ARG A O 1
ATOM 2556 N N . LEU A 1 322 ? -18.617 -8.264 7.690 1.00 97.25 322 LEU A N 1
ATOM 2557 C CA . LEU A 1 322 ? -17.892 -7.636 8.802 1.00 97.25 322 LEU A CA 1
ATOM 2558 C C . LEU A 1 322 ? -16.862 -8.573 9.445 1.00 97.25 322 LEU A C 1
ATOM 2560 O O . LEU A 1 322 ? -15.783 -8.127 9.818 1.00 97.25 322 LEU A O 1
ATOM 2564 N N . GLU A 1 323 ? -17.154 -9.866 9.494 1.00 98.00 323 GLU A N 1
ATOM 2565 C CA . GLU A 1 323 ? -16.313 -10.912 10.083 1.00 98.00 323 GLU A CA 1
ATOM 2566 C C . GLU A 1 323 ? -15.092 -11.189 9.192 1.00 98.00 323 GLU A C 1
ATOM 2568 O O . GLU A 1 323 ? -13.957 -11.240 9.671 1.00 98.00 323 GLU A O 1
ATOM 2573 N N . ASP A 1 324 ? -15.307 -11.278 7.875 1.00 98.06 324 ASP A N 1
ATOM 2574 C CA . ASP A 1 324 ? -14.232 -11.396 6.885 1.00 98.06 324 ASP A CA 1
ATOM 2575 C C . ASP A 1 324 ? -13.354 -10.131 6.858 1.00 98.06 324 ASP A C 1
ATOM 2577 O O . ASP A 1 324 ? -12.131 -10.221 6.696 1.00 98.06 324 ASP A O 1
ATOM 2581 N N . ALA A 1 325 ? -13.961 -8.949 7.026 1.00 98.31 325 ALA A N 1
ATOM 2582 C CA . ALA A 1 325 ? -13.249 -7.678 7.123 1.00 98.31 325 ALA A CA 1
ATOM 2583 C C . ALA A 1 325 ? -12.397 -7.603 8.399 1.00 98.31 325 ALA A C 1
ATOM 2585 O O . ALA A 1 325 ? -11.224 -7.236 8.321 1.00 98.31 325 ALA A O 1
ATOM 2586 N N . GLU A 1 326 ? -12.945 -8.009 9.551 1.00 98.25 326 GLU A N 1
ATOM 2587 C CA . GLU A 1 326 ? -12.223 -8.090 10.825 1.00 98.25 326 GLU A CA 1
ATOM 2588 C C . GLU A 1 326 ? -11.016 -9.029 10.708 1.00 98.25 326 GLU A C 1
ATOM 2590 O O . GLU A 1 326 ? -9.894 -8.649 11.051 1.00 98.25 326 GLU A O 1
ATOM 2595 N N . LYS A 1 327 ? -11.227 -10.232 10.153 1.00 97.75 327 LYS A N 1
ATOM 2596 C CA . LYS A 1 327 ? -10.160 -11.203 9.885 1.00 97.75 327 LYS A CA 1
ATOM 2597 C C . LYS A 1 327 ? -9.083 -10.598 8.986 1.00 97.75 327 LYS A C 1
ATOM 2599 O O . LYS A 1 327 ? -7.912 -10.613 9.345 1.00 97.75 327 LYS A O 1
ATOM 2604 N N . SER A 1 328 ? -9.468 -10.005 7.859 1.00 95.50 328 SER A N 1
ATOM 2605 C CA . SER A 1 328 ? -8.518 -9.432 6.898 1.00 95.50 328 SER A CA 1
ATOM 2606 C C . SER A 1 328 ? -7.729 -8.248 7.483 1.00 95.50 328 SER A C 1
ATOM 2608 O O . SER A 1 328 ? -6.529 -8.138 7.251 1.00 95.50 328 SER A O 1
ATOM 2610 N N . ALA A 1 329 ? -8.345 -7.399 8.312 1.00 95.69 329 ALA A N 1
ATOM 2611 C CA . ALA A 1 329 ? -7.634 -6.316 8.995 1.00 95.69 329 ALA A CA 1
ATOM 2612 C C . ALA A 1 329 ? -6.671 -6.836 10.085 1.00 95.69 329 ALA A C 1
ATOM 2614 O O . ALA A 1 329 ? -5.573 -6.298 10.238 1.00 95.69 329 ALA A O 1
ATOM 2615 N N . ARG A 1 330 ? -7.027 -7.920 10.791 1.00 95.06 330 ARG A N 1
ATOM 2616 C CA . ARG A 1 330 ? -6.123 -8.621 11.725 1.00 95.06 330 ARG A CA 1
ATOM 2617 C C . ARG A 1 330 ? -4.934 -9.266 10.999 1.00 95.06 330 ARG A C 1
ATOM 2619 O O . ARG A 1 330 ? -3.810 -9.110 11.460 1.00 95.06 330 ARG A O 1
ATOM 2626 N N . GLU A 1 331 ? -5.144 -9.904 9.846 1.00 92.31 331 GLU A N 1
ATOM 2627 C CA . GLU A 1 331 ? -4.064 -10.464 9.009 1.00 92.31 331 GLU A CA 1
ATOM 2628 C C . GLU A 1 331 ? -3.077 -9.385 8.518 1.00 92.31 331 GLU A C 1
ATOM 2630 O O . GLU A 1 331 ? -1.870 -9.637 8.439 1.00 92.31 331 GLU A O 1
ATOM 2635 N N . ALA A 1 332 ? -3.566 -8.170 8.234 1.00 90.94 332 ALA A N 1
ATOM 2636 C CA . ALA A 1 332 ? -2.725 -7.020 7.897 1.00 90.94 332 ALA A CA 1
ATOM 2637 C C . ALA A 1 332 ? -1.864 -6.560 9.088 1.00 90.94 332 ALA A C 1
ATOM 2639 O O . ALA A 1 332 ? -0.673 -6.298 8.913 1.00 90.94 332 ALA A O 1
ATOM 2640 N N . LEU A 1 333 ? -2.435 -6.505 10.298 1.00 90.31 333 LEU A N 1
ATOM 2641 C CA . LEU A 1 333 ? -1.696 -6.167 11.521 1.00 90.31 333 LEU A CA 1
ATOM 2642 C C . LEU A 1 333 ? -0.712 -7.262 11.950 1.00 90.31 333 LEU A C 1
ATOM 2644 O O . LEU A 1 333 ? 0.357 -6.933 12.450 1.00 90.31 333 LEU A O 1
ATOM 2648 N N . LEU A 1 334 ? -1.019 -8.540 11.711 1.00 89.94 334 LEU A N 1
ATOM 2649 C CA . LEU A 1 334 ? -0.101 -9.653 11.981 1.00 89.94 334 LEU A CA 1
ATOM 2650 C C . LEU A 1 334 ? 1.189 -9.535 11.151 1.00 89.94 334 LEU A C 1
ATOM 2652 O O . LEU A 1 334 ? 2.279 -9.749 11.670 1.00 89.94 334 LEU A O 1
ATOM 2656 N N . ARG A 1 335 ? 1.063 -9.135 9.877 1.00 85.38 335 ARG A N 1
ATOM 2657 C CA . ARG A 1 335 ? 2.193 -8.878 8.963 1.00 85.38 335 ARG A CA 1
ATOM 2658 C C . ARG A 1 335 ? 2.883 -7.534 9.220 1.00 85.38 335 ARG A C 1
ATOM 2660 O O . ARG A 1 335 ? 4.070 -7.392 8.947 1.00 85.38 335 ARG A O 1
ATOM 2667 N N . ARG A 1 336 ? 2.151 -6.523 9.704 1.00 88.00 336 ARG A N 1
ATOM 2668 C CA . ARG A 1 336 ? 2.682 -5.180 9.989 1.00 88.00 336 ARG A CA 1
ATOM 2669 C C . ARG A 1 336 ? 1.966 -4.544 11.195 1.00 88.00 336 ARG A C 1
ATOM 2671 O O . ARG A 1 336 ? 1.027 -3.772 10.997 1.00 88.00 336 ARG A O 1
ATOM 2678 N N . PRO A 1 337 ? 2.436 -4.772 12.437 1.00 86.81 337 PRO A N 1
ATOM 2679 C CA . PRO A 1 337 ? 1.767 -4.266 13.643 1.00 86.81 337 PRO A CA 1
ATOM 2680 C C . PRO A 1 337 ? 1.621 -2.737 13.697 1.00 86.81 337 PRO A C 1
ATOM 2682 O O . PRO A 1 337 ? 0.650 -2.221 14.238 1.00 86.81 337 PRO A O 1
ATOM 2685 N N . GLY A 1 338 ? 2.546 -1.995 13.079 1.00 89.50 338 GLY A N 1
ATOM 2686 C CA . GLY A 1 338 ? 2.476 -0.534 12.958 1.00 89.50 338 GLY A CA 1
ATOM 2687 C C . GLY A 1 338 ? 1.539 -0.005 11.861 1.00 89.50 338 GLY A C 1
ATOM 2688 O O . GLY A 1 338 ? 1.628 1.172 11.519 1.00 89.50 338 GLY A O 1
ATOM 2689 N N . PHE A 1 339 ? 0.686 -0.829 11.238 1.00 87.31 339 PHE A N 1
ATOM 2690 C CA . PHE A 1 339 ? -0.137 -0.391 10.104 1.00 87.31 339 PHE A CA 1
ATOM 2691 C C . PHE A 1 339 ? -1.406 0.345 10.561 1.00 87.31 339 PHE A C 1
ATOM 2693 O O . PHE A 1 339 ? -2.506 -0.203 10.545 1.00 87.31 339 PHE A O 1
ATOM 2700 N N . ALA A 1 340 ? -1.250 1.616 10.940 1.00 92.25 340 ALA A N 1
ATOM 2701 C CA . ALA A 1 340 ? -2.294 2.459 11.531 1.00 92.25 340 ALA A CA 1
ATOM 2702 C C . ALA A 1 340 ? -3.666 2.383 10.820 1.00 92.25 340 ALA A C 1
ATOM 2704 O O . ALA A 1 340 ? -4.700 2.276 11.476 1.00 92.25 340 ALA A O 1
ATOM 2705 N N . LEU A 1 341 ? -3.695 2.359 9.482 1.00 90.06 341 LEU A N 1
ATOM 2706 C CA . LEU A 1 341 ? -4.940 2.274 8.704 1.00 90.06 341 LEU A CA 1
ATOM 2707 C C . LEU A 1 341 ? -5.768 1.002 8.977 1.00 90.06 341 LEU A C 1
ATOM 2709 O O . LEU A 1 341 ? -6.992 1.057 8.883 1.00 90.06 341 LEU A O 1
ATOM 2713 N N . ALA A 1 342 ? -5.148 -0.120 9.355 1.00 93.38 342 ALA A N 1
ATOM 2714 C CA . ALA A 1 342 ? -5.878 -1.342 9.699 1.00 93.38 342 ALA A CA 1
ATOM 2715 C C . ALA A 1 342 ? -6.663 -1.198 11.016 1.00 93.38 342 ALA A C 1
ATOM 2717 O O . ALA A 1 342 ? -7.780 -1.706 11.115 1.00 93.38 342 ALA A O 1
ATOM 2718 N N . TYR A 1 343 ? -6.151 -0.422 11.980 1.00 97.31 343 TYR A N 1
ATOM 2719 C CA . TYR A 1 343 ? -6.901 -0.063 13.189 1.00 97.31 343 TYR A CA 1
ATOM 2720 C C . TYR A 1 343 ? -8.130 0.803 12.871 1.00 97.31 343 TYR A C 1
ATOM 2722 O O . TYR A 1 343 ? -9.159 0.645 13.521 1.00 97.31 343 TYR A O 1
ATOM 2730 N N . LEU A 1 344 ? -8.090 1.656 11.838 1.00 96.44 344 LEU A N 1
ATOM 2731 C CA . LEU A 1 344 ? -9.290 2.387 11.402 1.00 96.44 344 LEU A CA 1
ATOM 2732 C C . LEU A 1 344 ? -10.362 1.450 10.836 1.00 96.44 344 LEU A C 1
ATOM 2734 O O . LEU A 1 344 ? -11.528 1.597 11.191 1.00 96.44 344 LEU A O 1
ATOM 2738 N N . VAL A 1 345 ? -9.982 0.456 10.024 1.00 96.38 345 VAL A N 1
ATOM 2739 C CA . VAL A 1 345 ? -10.946 -0.534 9.507 1.00 96.38 345 VAL A CA 1
ATOM 2740 C C . VAL A 1 345 ? -11.540 -1.369 10.644 1.00 96.38 345 VAL A C 1
ATOM 2742 O O . VAL A 1 345 ? -12.748 -1.586 10.666 1.00 96.38 345 VAL A O 1
ATOM 2745 N N . LEU A 1 346 ? -10.736 -1.777 11.634 1.00 98.12 346 LEU A N 1
ATOM 2746 C CA . LEU A 1 346 ? -11.247 -2.456 12.830 1.00 98.12 346 LEU A CA 1
ATOM 2747 C C . LEU A 1 346 ? -12.184 -1.559 13.654 1.00 98.12 346 LEU A C 1
ATOM 2749 O O . LEU A 1 346 ? -13.239 -2.020 14.085 1.00 98.12 346 LEU A O 1
ATOM 2753 N N . ALA A 1 347 ? -11.860 -0.277 13.840 1.00 98.06 347 ALA A N 1
ATOM 2754 C CA . ALA A 1 347 ? -12.740 0.669 14.525 1.00 98.06 347 ALA A CA 1
ATOM 2755 C C . ALA A 1 347 ? -14.087 0.850 13.799 1.00 98.06 347 ALA A C 1
ATOM 2757 O O . ALA A 1 347 ? -15.134 0.896 14.447 1.00 98.06 347 ALA A O 1
ATOM 2758 N N . ASP A 1 348 ? -14.076 0.915 12.469 1.00 97.19 348 ASP A N 1
ATOM 2759 C CA . ASP A 1 348 ? -15.276 1.008 11.633 1.00 97.19 348 ASP A CA 1
ATOM 2760 C C . ASP A 1 348 ? -16.112 -0.295 11.665 1.00 97.19 348 ASP A C 1
ATOM 2762 O O . ASP A 1 348 ? -17.342 -0.240 11.774 1.00 97.19 348 ASP A O 1
ATOM 2766 N N . VAL A 1 349 ? -15.466 -1.470 11.656 1.00 98.31 349 VAL A N 1
ATOM 2767 C CA . VAL A 1 349 ? -16.110 -2.793 11.805 1.00 98.31 349 VAL A CA 1
ATOM 2768 C C . VAL A 1 349 ? -16.761 -2.952 13.183 1.00 98.31 349 VAL A C 1
ATOM 2770 O O . VAL A 1 349 ? -17.962 -3.222 13.264 1.00 98.31 349 VAL A O 1
ATOM 2773 N N . HIS A 1 350 ? -16.008 -2.740 14.268 1.00 98.12 350 HIS A N 1
ATOM 2774 C CA . HIS A 1 350 ? -16.531 -2.838 15.634 1.00 98.12 350 HIS A CA 1
ATOM 2775 C C . HIS A 1 350 ? -17.623 -1.790 15.891 1.00 98.12 350 HIS A C 1
ATOM 2777 O O . HIS A 1 350 ? -18.631 -2.103 16.519 1.00 98.12 350 HIS A O 1
ATOM 2783 N N . GLY A 1 351 ? -17.482 -0.579 15.339 1.00 97.38 351 GLY A N 1
ATOM 2784 C CA . GLY A 1 351 ? -18.510 0.460 15.396 1.00 97.38 351 GLY A CA 1
ATOM 2785 C C . GLY A 1 351 ? -19.825 0.050 14.733 1.00 97.38 351 GLY A C 1
ATOM 2786 O O . GLY A 1 351 ? -20.887 0.246 15.322 1.00 97.38 351 GLY A O 1
ATOM 2787 N N . ARG A 1 352 ? -19.779 -0.578 13.547 1.00 96.88 352 ARG A N 1
ATOM 2788 C CA . ARG A 1 352 ? -20.991 -1.091 12.878 1.00 96.88 352 ARG A CA 1
ATOM 2789 C C . ARG A 1 352 ? -21.625 -2.272 13.630 1.00 96.88 352 ARG A C 1
ATOM 2791 O O . ARG A 1 352 ? -22.838 -2.436 13.563 1.00 96.88 352 ARG A O 1
ATOM 2798 N N . ARG A 1 353 ? -20.832 -3.052 14.375 1.00 96.69 353 ARG A N 1
ATOM 2799 C CA . ARG A 1 353 ? -21.304 -4.136 15.263 1.00 96.69 353 ARG A CA 1
ATOM 2800 C C . ARG A 1 353 ? -21.781 -3.660 16.646 1.00 96.69 353 ARG A C 1
ATOM 2802 O O . ARG A 1 353 ? -22.234 -4.484 17.431 1.00 96.69 353 ARG A O 1
ATOM 2809 N N . GLY A 1 354 ? -21.685 -2.365 16.963 1.00 95.69 354 GLY A N 1
ATOM 2810 C CA . GLY A 1 354 ? -22.022 -1.825 18.290 1.00 95.69 354 GLY A CA 1
ATOM 2811 C C . GLY A 1 354 ? -21.008 -2.174 19.391 1.00 95.69 354 GLY A C 1
ATOM 2812 O O . GLY A 1 354 ? -21.258 -1.946 20.571 1.00 95.69 354 GLY A O 1
ATOM 2813 N N . GLU A 1 355 ? -19.837 -2.704 19.032 1.00 97.19 355 GLU A N 1
ATOM 2814 C CA . GLU A 1 355 ? -18.785 -3.139 19.958 1.00 97.19 355 GLU A CA 1
ATOM 2815 C C . GLU A 1 355 ? -17.928 -1.944 20.417 1.00 97.19 355 GLU A C 1
ATOM 2817 O O . GLU A 1 355 ? -16.705 -1.916 20.252 1.00 97.19 355 GLU A O 1
ATOM 2822 N N . TYR A 1 356 ? -18.577 -0.921 20.983 1.00 96.62 356 TYR A N 1
ATOM 2823 C CA . TYR A 1 356 ? -17.997 0.403 21.244 1.00 96.62 356 TYR A CA 1
ATOM 2824 C C . TYR A 1 356 ? -16.712 0.378 22.088 1.00 96.62 356 TYR A C 1
ATOM 2826 O O . TYR A 1 356 ? -15.804 1.172 21.845 1.00 96.62 356 TYR A O 1
ATOM 2834 N N . ALA A 1 357 ? -16.574 -0.570 23.021 1.00 96.50 357 ALA A N 1
ATOM 2835 C CA . ALA A 1 357 ? -15.343 -0.754 23.793 1.00 96.50 357 ALA A CA 1
ATOM 2836 C C . ALA A 1 357 ? -14.143 -1.174 22.915 1.00 96.50 357 ALA A C 1
ATOM 2838 O O . ALA A 1 357 ? -13.044 -0.643 23.082 1.00 96.50 357 ALA A O 1
ATOM 2839 N N . ARG A 1 358 ? -14.351 -2.070 21.936 1.00 97.19 358 ARG A N 1
ATOM 2840 C CA . ARG A 1 358 ? -13.320 -2.446 20.950 1.00 97.19 358 ARG A CA 1
ATOM 2841 C C . ARG A 1 358 ? -13.093 -1.332 19.936 1.00 97.19 358 ARG A C 1
ATOM 2843 O O . ARG A 1 358 ? -11.950 -1.079 19.565 1.00 97.19 358 ARG A O 1
ATOM 2850 N N . GLN A 1 359 ? -14.148 -0.632 19.513 1.00 98.19 359 GLN A N 1
ATOM 2851 C CA . GLN A 1 359 ? -14.002 0.541 18.649 1.00 98.19 359 GLN A CA 1
ATOM 2852 C C . GLN A 1 359 ? -13.089 1.590 19.303 1.00 98.19 359 GLN A C 1
ATOM 2854 O O . GLN A 1 359 ? -12.143 2.043 18.664 1.00 98.19 359 GLN A O 1
ATOM 2859 N N . LEU A 1 360 ? -13.310 1.917 20.581 1.00 98.06 360 LEU A N 1
ATOM 2860 C CA . LEU A 1 360 ? -12.494 2.879 21.324 1.00 98.06 360 LEU A CA 1
ATOM 2861 C C . LEU A 1 360 ? -11.011 2.471 21.361 1.00 98.06 360 LEU A C 1
ATOM 2863 O O . LEU A 1 360 ? -10.161 3.272 20.982 1.00 98.06 360 LEU A O 1
ATOM 2867 N N . GLN A 1 361 ? -10.713 1.209 21.698 1.00 97.88 361 GLN A N 1
ATOM 2868 C CA . GLN A 1 361 ? -9.346 0.662 21.698 1.00 97.88 361 GLN A CA 1
ATOM 2869 C C . GLN A 1 361 ? -8.641 0.805 20.339 1.00 97.88 361 GLN A C 1
ATOM 2871 O O . GLN A 1 361 ? -7.456 1.126 20.286 1.00 97.88 361 GLN A O 1
ATOM 2876 N N . ASN A 1 362 ? -9.360 0.592 19.233 1.00 97.44 362 ASN A N 1
ATOM 2877 C CA . ASN A 1 362 ? -8.801 0.722 17.887 1.00 97.44 362 ASN A CA 1
ATOM 2878 C C . ASN A 1 362 ? -8.589 2.196 17.476 1.00 97.44 362 ASN A C 1
ATOM 2880 O O . ASN A 1 362 ? -7.583 2.515 16.843 1.00 97.44 362 ASN A O 1
ATOM 2884 N N . LEU A 1 363 ? -9.474 3.115 17.884 1.00 97.94 363 LEU A N 1
ATOM 2885 C CA . LEU A 1 363 ? -9.282 4.561 17.682 1.00 97.94 363 LEU A CA 1
ATOM 2886 C C . LEU A 1 363 ? -8.088 5.088 18.504 1.00 97.94 363 LEU A C 1
ATOM 2888 O O . LEU A 1 363 ? -7.308 5.896 18.001 1.00 97.94 363 LEU A O 1
ATOM 2892 N N . ASP A 1 364 ? -7.906 4.595 19.734 1.00 98.12 364 ASP A N 1
ATOM 2893 C CA . ASP A 1 364 ? -6.730 4.873 20.571 1.00 98.12 364 ASP A CA 1
ATOM 2894 C C . ASP A 1 364 ? -5.435 4.329 19.944 1.00 98.12 364 ASP A C 1
ATOM 2896 O O . ASP A 1 364 ? -4.429 5.038 19.889 1.00 98.12 364 ASP A O 1
ATOM 2900 N N . ALA A 1 365 ? -5.456 3.099 19.419 1.00 97.38 365 ALA A N 1
ATOM 2901 C CA . ALA A 1 365 ? -4.310 2.498 18.737 1.00 97.38 365 ALA A CA 1
ATOM 2902 C C . ALA A 1 365 ? -3.902 3.280 17.476 1.00 97.38 365 ALA A C 1
ATOM 2904 O O . ALA A 1 365 ? -2.711 3.519 17.272 1.00 97.38 365 ALA A O 1
ATOM 2905 N N . TYR A 1 366 ? -4.869 3.752 16.676 1.00 96.75 366 TYR A N 1
ATOM 2906 C CA . TYR A 1 366 ? -4.582 4.648 15.554 1.00 96.75 366 TYR A CA 1
ATOM 2907 C C . TYR A 1 366 ? -3.916 5.947 16.024 1.00 96.75 366 TYR A C 1
ATOM 2909 O O . TYR A 1 366 ? -2.852 6.290 15.520 1.00 96.75 366 TYR A O 1
ATOM 2917 N N . LEU A 1 367 ? -4.489 6.649 17.010 1.00 97.69 367 LEU A N 1
ATOM 2918 C CA . LEU A 1 367 ? -3.945 7.930 17.489 1.00 97.69 367 LEU A CA 1
ATOM 2919 C C . LEU A 1 367 ? -2.587 7.798 18.194 1.00 97.69 367 LEU A C 1
ATOM 2921 O O . LEU A 1 367 ? -1.851 8.779 18.269 1.00 97.69 367 LEU A O 1
ATOM 2925 N N . LYS A 1 368 ? -2.236 6.607 18.695 1.00 97.62 368 LYS A N 1
ATOM 2926 C CA . LYS A 1 368 ? -0.896 6.316 19.226 1.00 97.62 368 LYS A CA 1
ATOM 2927 C C . LYS A 1 368 ? 0.161 6.205 18.118 1.00 97.62 368 LYS A C 1
ATOM 2929 O O . LYS A 1 368 ? 1.308 6.571 18.353 1.00 97.62 368 LYS A O 1
ATOM 2934 N N . LEU A 1 369 ? -0.208 5.681 16.947 1.00 91.50 369 LEU A N 1
ATOM 2935 C CA . LEU A 1 369 ? 0.686 5.533 15.789 1.00 91.50 369 LEU A CA 1
ATOM 2936 C C . LEU A 1 369 ? 0.741 6.808 14.934 1.00 91.50 369 LEU A C 1
ATOM 2938 O O . LEU A 1 369 ? 1.804 7.202 14.472 1.00 91.50 369 LEU A O 1
ATOM 2942 N N . GLU A 1 370 ? -0.409 7.449 14.744 1.00 93.62 370 GLU A N 1
ATOM 2943 C CA . GLU A 1 370 ? -0.633 8.596 13.865 1.00 93.62 370 GLU A CA 1
ATOM 2944 C C . GLU A 1 370 ? -1.315 9.723 14.666 1.00 93.62 370 GLU A C 1
ATOM 2946 O O . GLU A 1 370 ? -2.505 9.991 14.467 1.00 93.62 370 GLU A O 1
ATOM 2951 N N . PRO A 1 371 ? -0.625 10.395 15.609 1.00 94.62 371 PRO A N 1
ATOM 2952 C CA . PRO A 1 371 ? -1.244 11.441 16.425 1.00 94.62 371 PRO A CA 1
ATOM 2953 C C . PRO A 1 371 ? -1.759 12.605 15.573 1.00 94.62 371 PRO A C 1
ATOM 2955 O O . PRO A 1 371 ? -2.873 13.075 15.798 1.00 94.62 371 PRO A O 1
ATOM 2958 N N . ASP A 1 372 ? -1.006 13.010 14.548 1.00 92.00 372 ASP A N 1
ATOM 2959 C CA . ASP A 1 372 ? -1.329 14.144 13.668 1.00 92.00 372 ASP A CA 1
ATOM 2960 C C . ASP A 1 372 ? -1.374 13.760 12.178 1.00 92.00 372 ASP A C 1
ATOM 2962 O O . ASP A 1 372 ? -1.243 14.601 11.289 1.00 92.00 372 ASP A O 1
ATOM 2966 N N . GLY A 1 373 ? -1.613 12.473 11.909 1.00 82.06 373 GLY A N 1
ATOM 2967 C CA . GLY A 1 373 ? -1.867 11.939 10.575 1.00 82.06 373 GLY A CA 1
ATOM 2968 C C . GLY A 1 373 ? -3.187 12.425 9.940 1.00 82.06 373 GLY A C 1
ATOM 2969 O O . GLY A 1 373 ? -4.024 13.065 10.589 1.00 82.06 373 GLY A O 1
ATOM 2970 N N . PRO A 1 374 ? -3.434 12.105 8.653 1.00 82.12 374 PRO A N 1
ATOM 2971 C CA . PRO A 1 374 ? -4.505 12.729 7.866 1.00 82.12 374 PRO A CA 1
ATOM 2972 C C . PRO A 1 374 ? -5.934 12.533 8.397 1.00 82.12 374 PRO A C 1
ATOM 2974 O O . PRO A 1 374 ? -6.801 13.366 8.137 1.00 82.12 374 PRO A O 1
ATOM 2977 N N . ALA A 1 375 ? -6.208 11.451 9.137 1.00 82.69 375 ALA A N 1
ATOM 2978 C CA . ALA A 1 375 ? -7.527 11.200 9.722 1.00 82.69 375 ALA A CA 1
ATOM 2979 C C . ALA A 1 375 ? -7.644 11.680 11.182 1.00 82.69 375 ALA A C 1
ATOM 2981 O O . ALA A 1 375 ? -8.749 11.721 11.727 1.00 82.69 375 ALA A O 1
ATOM 2982 N N . SER A 1 376 ? -6.541 12.058 11.835 1.00 90.12 376 SER A N 1
ATOM 2983 C CA . SER A 1 376 ? -6.442 12.101 13.300 1.00 90.12 376 SER A CA 1
ATOM 2984 C C . SER A 1 376 ? -7.311 13.167 13.964 1.00 90.12 376 SER A C 1
ATOM 2986 O O . SER A 1 376 ? -7.749 12.978 15.097 1.00 90.12 376 SER A O 1
ATOM 2988 N N . LYS A 1 377 ? -7.668 14.248 13.255 1.00 93.00 377 LYS A N 1
ATOM 2989 C CA . LYS A 1 377 ? -8.711 15.186 13.711 1.00 93.00 377 LYS A CA 1
ATOM 2990 C C . LYS A 1 377 ? -10.079 14.495 13.829 1.00 93.00 377 LYS A C 1
ATOM 2992 O O . LYS A 1 377 ? -10.665 14.479 14.908 1.00 93.00 377 LYS A O 1
ATOM 2997 N N . ARG A 1 378 ? -10.551 13.866 12.745 1.00 92.31 378 ARG A N 1
ATOM 2998 C CA . ARG A 1 378 ? -11.828 13.128 12.708 1.00 92.31 378 ARG A CA 1
ATOM 2999 C C . ARG A 1 378 ? -11.829 11.955 13.691 1.00 92.31 378 ARG A C 1
ATOM 3001 O O . ARG A 1 378 ? -12.853 11.667 14.300 1.00 92.31 378 ARG A O 1
ATOM 3008 N N . VAL A 1 379 ? -10.692 11.284 13.871 1.00 95.75 379 VAL A N 1
ATOM 3009 C CA . VAL A 1 379 ? -10.580 10.160 14.813 1.00 95.75 379 VAL A CA 1
ATOM 3010 C C . VAL A 1 379 ? -10.704 10.635 16.263 1.00 95.75 379 VAL A C 1
ATOM 3012 O O . VAL A 1 379 ? -11.450 10.016 17.017 1.00 95.75 379 VAL A O 1
ATOM 3015 N N . ARG A 1 380 ? -10.085 11.766 16.644 1.00 97.69 380 ARG A N 1
ATOM 3016 C CA . ARG A 1 380 ? -10.312 12.413 17.954 1.00 97.69 380 ARG A CA 1
ATOM 3017 C C . ARG A 1 380 ? -11.797 12.764 18.160 1.00 97.69 380 ARG A C 1
ATOM 3019 O O . ARG A 1 380 ? -12.347 12.476 19.218 1.00 97.69 380 ARG A O 1
ATOM 3026 N N . GLU A 1 381 ? -12.463 13.319 17.145 1.00 95.00 381 GLU A N 1
ATOM 3027 C CA . GLU A 1 381 ? -13.896 13.665 17.197 1.00 95.00 381 GLU A CA 1
ATOM 3028 C C . GLU A 1 381 ? -14.793 12.429 17.412 1.00 95.00 381 GLU A C 1
ATOM 3030 O O . GLU A 1 381 ? -15.635 12.428 18.311 1.00 95.00 381 GLU A O 1
ATOM 3035 N N . VAL A 1 382 ? -14.589 11.352 16.641 1.00 94.69 382 VAL A N 1
ATOM 3036 C CA . VAL A 1 382 ? -15.338 10.087 16.787 1.00 94.69 382 VAL A CA 1
ATOM 3037 C C . VAL A 1 382 ? -15.052 9.430 18.141 1.00 94.69 382 VAL A C 1
ATOM 3039 O O . VAL A 1 382 ? -15.983 8.993 18.820 1.00 94.69 382 VAL A O 1
ATOM 3042 N N . ARG A 1 383 ? -13.786 9.407 18.573 1.00 97.69 383 ARG A N 1
ATOM 3043 C CA . ARG A 1 383 ? -13.351 8.846 19.860 1.00 97.69 383 ARG A CA 1
ATOM 3044 C C . ARG A 1 383 ? -14.125 9.444 21.030 1.00 97.69 383 ARG A C 1
ATOM 3046 O O . ARG A 1 383 ? -14.676 8.686 21.818 1.00 97.69 383 ARG A O 1
ATOM 3053 N N . GLU A 1 384 ? -14.240 10.769 21.134 1.00 96.56 384 GLU A N 1
ATOM 3054 C CA . GLU A 1 384 ? -14.966 11.402 22.250 1.00 96.56 384 GLU A CA 1
ATOM 3055 C C . GLU A 1 384 ? -16.504 11.263 22.151 1.00 96.56 384 GLU A C 1
ATOM 3057 O O . GLU A 1 384 ? -17.215 11.557 23.115 1.00 96.56 384 GLU A O 1
ATOM 3062 N N . VAL A 1 385 ? -17.057 10.783 21.029 1.00 96.19 385 VAL A N 1
ATOM 3063 C CA . VAL A 1 385 ? -18.446 10.280 20.966 1.00 96.19 385 VAL A CA 1
ATOM 3064 C C . VAL A 1 385 ? -18.514 8.864 21.541 1.00 96.19 385 VAL A C 1
ATOM 3066 O O . VAL A 1 385 ? -19.230 8.640 22.516 1.00 96.19 385 VAL A O 1
ATOM 3069 N N . VAL A 1 386 ? -17.725 7.931 20.998 1.00 96.44 386 VAL A N 1
ATOM 3070 C CA . VAL A 1 386 ? -17.691 6.511 21.409 1.00 96.44 386 VAL A CA 1
ATOM 3071 C C . VAL A 1 386 ? -17.377 6.368 22.901 1.00 96.44 386 VAL A C 1
ATOM 3073 O O . VAL A 1 386 ? -18.032 5.615 23.615 1.00 96.44 386 VAL A O 1
ATOM 3076 N N . ARG A 1 387 ? -16.431 7.162 23.407 1.00 96.31 387 ARG A N 1
ATOM 3077 C CA . ARG A 1 387 ? -16.026 7.204 24.815 1.00 96.31 387 ARG A CA 1
ATOM 3078 C C . ARG A 1 387 ? -17.183 7.541 25.758 1.00 96.31 387 ARG A C 1
ATOM 3080 O O . ARG A 1 387 ? -17.316 6.902 26.794 1.00 96.31 387 ARG A O 1
ATOM 3087 N N . ARG A 1 388 ? -18.046 8.499 25.393 1.00 95.12 388 ARG A N 1
ATOM 3088 C CA . ARG A 1 388 ? -19.231 8.859 26.196 1.00 95.12 388 ARG A CA 1
ATOM 3089 C C . ARG A 1 388 ? -20.297 7.765 26.193 1.00 95.12 388 ARG A C 1
ATOM 3091 O O . ARG A 1 388 ? -20.963 7.602 27.206 1.00 95.12 388 ARG A O 1
ATOM 3098 N N . ILE A 1 389 ? -20.425 7.008 25.100 1.00 92.88 389 ILE A N 1
ATOM 3099 C CA . ILE A 1 389 ? -21.300 5.825 25.048 1.00 92.88 389 ILE A CA 1
ATOM 3100 C C . ILE A 1 389 ? -20.781 4.767 26.033 1.00 92.88 389 ILE A C 1
ATOM 3102 O O . ILE A 1 389 ? -21.525 4.349 26.911 1.00 92.88 389 ILE A O 1
ATOM 3106 N N . VAL A 1 390 ? -19.492 4.411 25.944 1.00 92.00 390 VAL A N 1
ATOM 3107 C CA . VAL A 1 390 ? -18.857 3.365 26.774 1.00 92.00 390 VAL A CA 1
ATOM 3108 C C . VAL A 1 390 ? -18.836 3.698 28.271 1.00 92.00 390 VAL A C 1
ATOM 3110 O O . VAL A 1 390 ? -18.911 2.782 29.086 1.00 92.00 390 VAL A O 1
ATOM 3113 N N . PHE A 1 391 ? -18.718 4.975 28.653 1.00 89.31 391 PHE A N 1
ATOM 3114 C CA . PHE A 1 391 ? -18.841 5.363 30.063 1.00 89.31 391 PHE A CA 1
ATOM 3115 C C . PHE A 1 391 ? -20.290 5.328 30.542 1.00 89.31 391 PHE A C 1
ATOM 3117 O O . PHE A 1 391 ? -20.551 4.690 31.552 1.00 89.31 391 PHE A O 1
ATOM 3124 N N . ARG A 1 392 ? -21.241 5.899 29.787 1.00 86.75 392 ARG A N 1
ATOM 3125 C CA . ARG A 1 392 ? -22.653 5.900 30.195 1.00 86.75 392 ARG A CA 1
ATOM 3126 C C . ARG A 1 392 ? -23.192 4.487 30.439 1.00 86.75 392 ARG A C 1
ATOM 3128 O O . ARG A 1 392 ? -23.891 4.281 31.420 1.00 86.75 392 ARG A O 1
ATOM 3135 N N . THR A 1 393 ? -22.836 3.512 29.602 1.00 74.62 393 THR A N 1
ATOM 3136 C CA . THR A 1 393 ? -23.260 2.114 29.798 1.00 74.62 393 THR A CA 1
ATOM 3137 C C . THR A 1 393 ? -22.692 1.459 31.060 1.00 74.62 393 THR A C 1
ATOM 3139 O O . THR A 1 393 ? -23.210 0.434 31.464 1.00 74.62 393 THR A O 1
ATOM 3142 N N . LYS A 1 394 ? -21.647 2.023 31.684 1.00 72.12 394 LYS A N 1
ATOM 3143 C CA . LYS A 1 394 ? -21.094 1.550 32.968 1.00 72.12 394 LYS A CA 1
ATOM 3144 C C . LYS A 1 394 ? -21.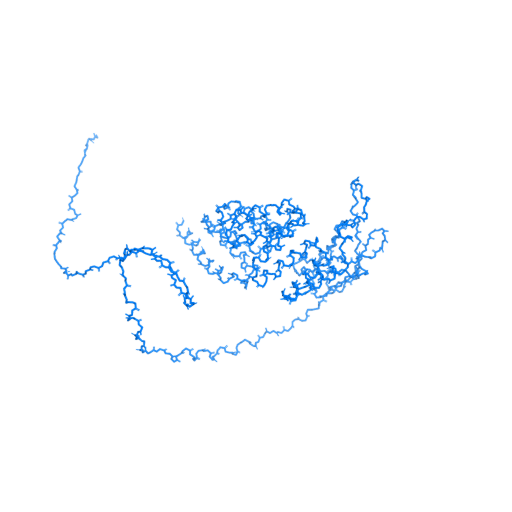687 2.241 34.194 1.00 72.12 394 LYS A C 1
ATOM 3146 O O . LYS A 1 394 ? -21.468 1.771 35.302 1.00 72.12 394 LYS A O 1
ATOM 3151 N N . ASP A 1 395 ? -22.392 3.351 33.992 1.00 68.00 395 ASP A N 1
ATOM 3152 C CA . ASP A 1 395 ? -23.133 4.059 35.040 1.00 68.00 395 ASP A CA 1
ATOM 3153 C C . ASP A 1 395 ? -24.611 3.587 35.094 1.00 68.00 395 ASP A C 1
ATOM 3155 O O . ASP A 1 395 ? -25.387 4.059 35.925 1.00 68.00 395 ASP A O 1
ATOM 3159 N N . GLU A 1 396 ? -25.005 2.681 34.185 1.00 60.00 396 GLU A N 1
ATOM 3160 C CA . GLU A 1 396 ? -26.353 2.104 34.026 1.00 60.00 396 GLU A CA 1
ATOM 3161 C C . GLU A 1 396 ? -26.394 0.569 34.272 1.00 60.00 396 GLU A C 1
ATOM 3163 O O . GLU A 1 396 ? -27.464 -0.027 34.138 1.00 60.00 396 GLU A O 1
ATOM 3168 N N . GLU A 1 397 ? -25.260 -0.052 34.648 1.00 51.97 397 GLU A N 1
ATOM 3169 C CA . GLU A 1 397 ? -25.083 -1.480 35.020 1.00 51.97 397 GLU A CA 1
ATOM 3170 C C . GLU A 1 397 ? -24.814 -1.661 36.529 1.00 51.97 397 GLU A C 1
ATOM 3172 O O . GLU A 1 397 ? -25.422 -2.589 37.114 1.00 51.97 397 GLU A O 1
#

Sequence (397 aa):
MVRPLEHCNLLWQRKLRRAERNKLHERPQMTGAVARQILRGHPSFQQRHNAPFPIADRLYKVLRWTKQGGLPWLLLGLLVCAPIVRAQIAGFDRQSIEIFGTVFVEGANRPIGDIIVNIGSLTGGPFVSVLTDWNGRFHMRGLDPGMYEIVVEAPGYEPVRETLRLYGPSPPLELHLRESNPSPVRRTDYAVSVRELRIPGKARTAFEKGLERLAKNDADGSRTQFVRATTAFPDYYEAYYHIGVADLRLGREEDAAQAFQKAIDLSGGHYAWAQFALGLLLCRRGEYAEAETVIRKGLDVDGSPATGHLFLSVALFRLNRLEDAEKSAREALLRRPGFALAYLVLADVHGRRGEYARQLQNLDAYLKLEPDGPASKRVREVREVVRRIVFRTKDEE

Nearest PDB structures (foldseek):
  6q4m-assembly1_A  TM=8.119E-01  e=4.061E-06  Homo sapiens
  2vyi-assembly2_B  TM=9.346E-01  e=4.640E-05  Homo sapiens
  6fd7-assembly1_A  TM=8.179E-01  e=4.363E-04  Homo sapiens
  6q3q-assembly1_B  TM=6.950E-01  e=2.814E-04  Arabidopsis
  4hnw-assembly1_A  TM=6.320E-01  e=5.567E-04  Saccharomyces cerevisiae S288C

Solvent-accessible surface area (backbone atoms only — not comparable to full-atom values): 23367 Å² total; per-residue (Å²): 140,81,88,84,84,84,88,79,83,91,85,88,81,92,77,84,82,89,86,85,83,95,79,90,80,91,82,89,89,80,86,91,84,82,86,89,89,82,89,90,86,86,88,83,83,90,78,90,82,92,86,82,87,84,90,87,84,80,98,75,88,89,87,81,89,86,89,81,88,82,81,82,69,74,69,66,67,71,72,72,71,74,84,70,92,78,76,87,87,75,86,80,85,72,79,56,30,44,48,40,31,35,30,24,34,51,96,71,74,40,58,45,40,76,34,47,39,32,39,35,34,76,70,72,62,72,72,45,76,40,60,18,39,87,68,4,38,34,78,49,73,69,39,76,74,42,39,32,40,36,41,39,55,50,98,67,36,45,68,40,76,49,79,50,80,39,86,54,81,60,73,73,43,78,46,61,35,40,67,53,78,66,80,85,68,82,86,81,70,94,67,71,46,78,66,63,75,63,56,43,68,71,16,52,59,21,36,54,54,10,52,57,26,50,72,73,66,34,33,68,65,10,28,57,21,13,50,48,13,33,75,59,31,82,71,42,25,68,32,30,30,49,31,13,58,20,26,52,72,70,68,35,56,70,62,14,48,51,23,13,50,51,13,24,63,58,41,78,54,68,40,30,70,25,28,35,54,40,17,49,50,29,50,70,79,65,43,29,72,58,15,38,57,37,21,48,52,14,41,76,65,46,77,72,52,32,66,40,27,37,50,39,15,55,19,27,49,74,70,67,39,48,66,63,13,46,51,25,20,48,54,12,35,74,63,32,78,86,45,41,71,32,29,51,52,43,20,54,43,27,47,76,70,66,38,39,67,59,15,43,54,22,47,51,52,23,41,72,71,33,62,85,41,99,57,27,68,62,46,54,58,50,39,65,51,40,49,54,53,55,49,52,62,64,77,75,111